Protein AF-A0A2D7S153-F1 (afdb_monomer)

Radius of gyration: 57.32 Å; Cα contacts (8 Å, |Δi|>4): 242; chains: 1; bounding box: 117×61×169 Å

Solvent-accessible surface area (backbone atoms only — not comparable to full-atom values): 27364 Å² total; per-residue (Å²): 132,76,75,66,71,70,72,68,76,77,75,77,83,83,67,61,77,88,74,57,52,77,66,54,48,44,52,50,49,57,56,55,56,68,44,95,56,51,73,83,46,45,63,62,49,51,52,50,51,52,54,50,52,57,49,53,51,50,56,50,54,54,52,55,71,73,47,87,85,69,89,73,76,84,74,75,53,71,68,58,52,56,45,48,53,48,51,49,51,33,51,50,52,43,49,52,53,50,52,51,49,54,49,49,18,51,51,33,45,50,51,54,53,49,48,42,53,52,50,55,47,60,66,71,56,94,64,61,70,67,60,56,49,53,52,48,52,51,48,54,50,52,55,70,70,44,67,66,47,54,75,90,52,44,61,60,56,50,51,52,42,52,52,46,51,51,52,40,55,61,62,47,60,84,55,63,66,70,58,51,53,48,23,49,51,32,44,51,54,52,50,49,48,41,52,56,50,53,55,42,68,73,49,87,50,60,67,59,37,50,53,54,49,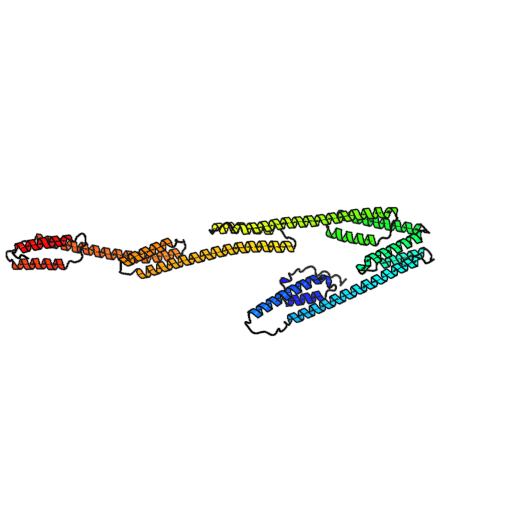52,52,48,53,53,51,57,70,71,47,66,73,47,54,79,86,53,43,60,59,55,49,50,54,44,49,52,50,51,49,50,51,52,47,56,47,51,52,50,55,50,50,51,49,49,52,48,49,54,48,49,51,54,44,50,50,47,26,48,53,46,46,55,63,62,75,67,69,74,88,43,71,68,53,48,52,54,50,48,54,51,45,52,53,47,52,52,57,50,60,72,68,60,88,57,59,74,68,66,36,50,53,50,51,50,48,39,51,52,24,50,48,55,47,51,50,54,52,50,50,52,53,50,50,53,51,50,53,51,47,54,41,52,52,51,52,49,52,49,26,53,53,37,57,69,52,28,83,58,83,56,66,64,64,51,49,54,52,50,52,50,47,55,50,53,52,61,71,56,56,86,61,94,43,73,68,54,50,56,47,47,50,53,30,48,50,24,49,50,50,29,54,51,51,50,52,50,52,55,50,53,52,52,50,48,20,54,50,37,48,51,54,52,53,48,52,48,49,53,58,68,70,55,75,89,66,99,52,65,71,62,52,52,53,50,55,50,47,54,54,54,56,52,68,69,60,64,63,67,52,83,93,58,53,67,58,56,58,56,42,51,55,53,51,51,57,56,38,45,75,70,73,55,78,135

Sequence (488 aa):
MISEQVSTKYAKEDRDNNLLSMESLIEKVALLSKNQDPYKVSKEIEEIKSIFYIRLNATKKEKEKNTEGESIKTEIDPLELKFKDIIHTYRKNKYEFRKNKEYEEKKNLKIKKQIIEEINKLSKEEESLKVTFEKFRSLQKRWRETGYIPITESNHIWQSYHHHIEIFYDFIKINNDLRDLDFKRNLEEKNEICRKANILLEEESINIAHTKLQELHEHWRNVGPVERSLRESTWKKFQEISKSINKKRNEYFVEKKNQDLKRLKKKNTISSEITALILKDINSHFKWEKATKKCDELHLKWKSLGRLRKENNKDAWHNLREALKKFYDTKNTFYKQQKADNKKIIERQLTICKIAEKIKNNNDWEKTSRQLMKLQKEWKESKFRSGKKSQEIWERFKFASDTFFKAKKRHYKEIKKKEVYTYKEKKKIIQEIKEFKLSSDSNKDIQKLKKFRIEWGKLNNISKSKIYINDQFFDIINSKLSKLGIDK

Structure (mmCIF, N/CA/C/O backbone):
data_AF-A0A2D7S153-F1
#
_entry.id   AF-A0A2D7S153-F1
#
loop_
_atom_site.group_PDB
_atom_site.id
_atom_site.type_symbol
_atom_site.label_atom_id
_atom_site.label_alt_id
_atom_site.label_comp_id
_atom_site.label_asym_id
_atom_site.label_entity_id
_atom_site.label_seq_id
_atom_site.pdbx_PDB_ins_code
_atom_site.Cartn_x
_atom_site.Cartn_y
_atom_site.Cartn_z
_atom_site.occupancy
_atom_site.B_iso_or_equiv
_atom_site.auth_seq_id
_atom_site.auth_comp_id
_atom_site.auth_asym_id
_atom_site.auth_atom_id
_atom_site.pdbx_PDB_model_num
ATOM 1 N N . MET A 1 1 ? 0.317 -9.921 -49.252 1.00 34.94 1 MET A N 1
ATOM 2 C CA . MET A 1 1 ? -0.781 -9.171 -48.598 1.00 34.94 1 MET A CA 1
ATOM 3 C C . MET A 1 1 ? -1.580 -9.962 -47.551 1.00 34.94 1 MET A C 1
ATOM 5 O O . MET A 1 1 ? -2.386 -9.355 -46.866 1.00 34.94 1 MET A O 1
ATOM 9 N N . ILE A 1 2 ? -1.335 -11.264 -47.330 1.00 25.86 2 ILE A N 1
ATOM 10 C CA . ILE A 1 2 ? -1.977 -12.032 -46.233 1.00 25.86 2 ILE A CA 1
ATOM 11 C C . ILE A 1 2 ? -1.063 -12.131 -44.982 1.00 25.86 2 ILE A C 1
ATOM 13 O O . ILE A 1 2 ? -1.511 -12.461 -43.890 1.00 25.86 2 ILE A O 1
ATOM 17 N N . SER A 1 3 ? 0.219 -11.758 -45.094 1.00 30.58 3 SER A N 1
ATOM 18 C CA . SER A 1 3 ? 1.217 -11.859 -44.015 1.00 30.58 3 SER A CA 1
ATOM 19 C C . SER A 1 3 ? 1.239 -10.685 -43.022 1.00 30.58 3 SER A C 1
ATOM 21 O O . SER A 1 3 ? 1.786 -10.831 -41.933 1.00 30.58 3 SER A O 1
ATOM 23 N N . GLU A 1 4 ? 0.634 -9.537 -43.343 1.00 27.95 4 GLU A N 1
ATOM 24 C CA . GLU A 1 4 ? 0.638 -8.344 -42.470 1.00 27.95 4 GLU A CA 1
ATOM 25 C C . GLU A 1 4 ? -0.527 -8.299 -41.468 1.00 27.95 4 GLU A C 1
ATOM 27 O O . GLU A 1 4 ? -0.436 -7.633 -40.436 1.00 27.95 4 GLU A O 1
ATOM 32 N N . GLN A 1 5 ? -1.598 -9.065 -41.700 1.00 25.28 5 GLN A N 1
ATOM 33 C CA . GLN A 1 5 ? -2.758 -9.096 -40.797 1.00 25.28 5 GLN A CA 1
ATOM 34 C C . GLN A 1 5 ? -2.579 -10.027 -39.586 1.00 25.28 5 GLN A C 1
ATOM 36 O O . GLN A 1 5 ? -3.310 -9.906 -38.605 1.00 25.28 5 GLN A O 1
ATOM 41 N N . VAL A 1 6 ? -1.581 -10.918 -39.597 1.00 29.88 6 VAL A N 1
ATOM 42 C CA . VAL A 1 6 ? -1.294 -11.798 -38.446 1.00 29.88 6 VAL A CA 1
ATOM 43 C C . VAL A 1 6 ? -0.343 -11.125 -37.444 1.00 29.88 6 VAL A C 1
ATOM 45 O O . VAL A 1 6 ? -0.393 -11.416 -36.250 1.00 29.88 6 VAL A O 1
ATOM 48 N N . SER A 1 7 ? 0.466 -10.154 -37.886 1.00 30.53 7 SER A N 1
ATOM 49 C CA . SER A 1 7 ? 1.435 -9.462 -37.021 1.00 30.53 7 SER A CA 1
ATOM 50 C C . SER A 1 7 ? 0.821 -8.356 -36.150 1.00 30.53 7 SER A C 1
ATOM 52 O O . SER A 1 7 ? 1.454 -7.910 -35.194 1.00 30.53 7 SER A O 1
ATOM 54 N N . THR A 1 8 ? -0.398 -7.901 -36.447 1.00 25.94 8 THR A N 1
ATOM 55 C CA . THR A 1 8 ? -1.013 -6.713 -35.824 1.00 25.94 8 THR A CA 1
ATOM 56 C C . THR A 1 8 ? -2.026 -7.022 -34.716 1.00 25.94 8 THR A C 1
ATOM 58 O O . THR A 1 8 ? -2.497 -6.100 -34.056 1.00 25.94 8 THR A O 1
ATOM 61 N N . LYS A 1 9 ? -2.312 -8.300 -34.418 1.00 27.52 9 LYS A N 1
ATOM 62 C CA . LYS A 1 9 ? -3.283 -8.690 -33.370 1.00 27.52 9 LYS A CA 1
ATOM 63 C C . LYS A 1 9 ? -2.700 -8.980 -31.979 1.00 27.52 9 LYS A C 1
ATOM 65 O O . LYS A 1 9 ? -3.466 -9.237 -31.059 1.00 27.52 9 LYS A O 1
ATOM 70 N N . TYR A 1 10 ? -1.384 -8.885 -31.783 1.00 31.94 10 TYR A N 1
ATOM 71 C CA . TYR A 1 10 ? -0.732 -9.165 -30.489 1.00 31.94 10 TYR A CA 1
ATOM 72 C C . TYR A 1 10 ? -0.228 -7.906 -29.767 1.00 31.94 10 TYR A C 1
ATOM 74 O O . TYR A 1 10 ? 0.801 -7.907 -29.091 1.00 31.94 10 TYR A O 1
ATOM 82 N N . ALA A 1 11 ? -0.976 -6.809 -29.880 1.00 30.14 11 ALA A N 1
ATOM 83 C CA . ALA A 1 11 ? -0.797 -5.651 -29.020 1.00 30.14 11 ALA A CA 1
ATOM 84 C C . ALA A 1 11 ? -1.457 -5.908 -27.651 1.00 30.14 11 ALA A C 1
ATOM 86 O O . ALA A 1 11 ? -2.664 -5.767 -27.501 1.00 30.14 11 ALA A O 1
ATOM 87 N N . LYS A 1 12 ? -0.633 -6.254 -26.652 1.00 37.00 12 LYS A N 1
ATOM 88 C CA . LYS A 1 12 ? -0.855 -6.012 -25.211 1.00 37.00 12 LYS A CA 1
ATOM 89 C C . LYS A 1 12 ? -2.261 -6.325 -24.666 1.00 37.00 12 LYS A C 1
ATOM 91 O O . LYS A 1 12 ? -2.987 -5.422 -24.260 1.00 37.00 12 LYS A O 1
ATOM 96 N N . GLU A 1 13 ? -2.563 -7.603 -24.460 1.00 33.81 13 GLU A N 1
ATOM 97 C CA . GLU A 1 13 ? -3.340 -7.974 -23.272 1.00 33.81 13 GLU A CA 1
ATOM 98 C C . GLU A 1 13 ? -2.358 -8.268 -22.136 1.00 33.81 13 GLU A C 1
ATOM 100 O O . GLU A 1 13 ? -1.902 -9.393 -21.937 1.00 33.81 13 GLU A O 1
ATOM 105 N N . ASP A 1 14 ? -2.007 -7.215 -21.401 1.00 37.56 14 ASP A N 1
ATOM 106 C CA . ASP A 1 14 ? -1.217 -7.259 -20.168 1.00 37.56 14 ASP A CA 1
ATOM 107 C C . ASP A 1 14 ? -2.094 -7.856 -19.042 1.00 37.56 14 ASP A C 1
ATOM 109 O O . ASP A 1 14 ? -2.460 -7.193 -18.070 1.00 37.56 14 ASP A O 1
ATOM 113 N N . ARG A 1 15 ? -2.546 -9.108 -19.212 1.00 45.56 15 ARG A N 1
ATOM 114 C CA . ARG A 1 15 ? -3.196 -9.860 -18.134 1.00 45.56 15 ARG A CA 1
ATOM 115 C C . ARG A 1 15 ? -2.110 -10.228 -17.138 1.00 45.56 15 ARG A C 1
ATOM 117 O O . ARG A 1 15 ? -1.209 -11.001 -17.460 1.00 45.56 15 ARG A O 1
ATOM 124 N N . ASP A 1 16 ? -2.210 -9.655 -15.945 1.00 55.94 16 ASP A N 1
ATOM 125 C CA . ASP A 1 16 ? -1.310 -9.893 -14.821 1.00 55.94 16 ASP A CA 1
ATOM 126 C C . ASP A 1 16 ? -1.098 -11.409 -14.646 1.00 55.94 16 ASP A C 1
ATOM 128 O O . ASP A 1 16 ? -2.040 -12.148 -14.344 1.00 55.94 16 ASP A O 1
ATOM 132 N N . ASN A 1 17 ? 0.129 -11.896 -14.878 1.00 60.84 17 ASN A N 1
ATOM 133 C CA . ASN A 1 17 ? 0.448 -13.333 -14.863 1.00 60.84 17 ASN A CA 1
ATOM 134 C C . ASN A 1 17 ? 0.091 -13.992 -13.512 1.00 60.84 17 ASN A C 1
ATOM 136 O O . ASN A 1 17 ? -0.106 -15.204 -13.432 1.00 60.84 17 ASN A O 1
ATOM 140 N N . ASN A 1 18 ? -0.055 -13.184 -12.457 1.00 61.28 18 ASN A N 1
ATOM 141 C CA . ASN A 1 18 ? -0.498 -13.595 -11.129 1.00 61.28 18 ASN A CA 1
ATOM 142 C C . ASN A 1 18 ? -1.967 -14.053 -11.048 1.00 61.28 18 ASN A C 1
ATOM 144 O O . ASN A 1 18 ? -2.324 -14.678 -10.049 1.00 61.28 18 ASN A O 1
ATOM 148 N N . LEU A 1 19 ? -2.808 -13.776 -12.052 1.00 61.84 19 LEU A N 1
ATOM 149 C CA . LEU A 1 19 ? -4.246 -14.102 -12.057 1.00 61.84 19 LEU A CA 1
ATOM 150 C C . LEU A 1 19 ? -4.607 -15.376 -12.844 1.00 61.84 19 LEU A C 1
ATOM 152 O O . LEU A 1 19 ? -5.722 -15.871 -12.719 1.00 61.84 19 LEU A O 1
ATOM 156 N N . LEU A 1 20 ? -3.691 -15.913 -13.654 1.00 71.31 20 LEU A N 1
ATOM 157 C CA . LEU A 1 20 ? -3.944 -17.092 -14.504 1.00 71.31 20 LEU A CA 1
ATOM 158 C C . LEU A 1 20 ? -3.957 -18.387 -13.676 1.00 71.31 20 LEU A C 1
ATOM 160 O O . LEU A 1 20 ? -3.290 -18.426 -12.653 1.00 71.31 20 LEU A O 1
ATOM 164 N N . SER A 1 21 ? -4.654 -19.452 -14.086 1.00 73.88 21 SER A N 1
ATOM 165 C CA . SER A 1 21 ? -4.597 -20.777 -13.425 1.00 73.88 21 SER A CA 1
ATOM 166 C C . SER A 1 21 ? -3.284 -21.522 -13.738 1.00 73.88 21 SER A C 1
ATOM 168 O O . SER A 1 21 ? -2.554 -21.122 -14.642 1.00 73.88 21 SER A O 1
ATOM 170 N N . MET A 1 22 ? -2.942 -22.597 -13.005 1.00 72.19 22 MET A N 1
ATOM 171 C CA . MET A 1 22 ? -1.713 -23.372 -13.284 1.00 72.19 22 MET A CA 1
ATOM 172 C C . MET A 1 22 ? -1.712 -23.996 -14.690 1.00 72.19 22 MET A C 1
ATOM 174 O O . MET A 1 22 ? -0.679 -23.987 -15.351 1.00 72.19 22 MET A O 1
ATOM 178 N N . GLU A 1 23 ? -2.866 -24.446 -15.181 1.00 77.88 23 GLU A N 1
ATOM 179 C CA . GLU A 1 23 ? -3.037 -24.970 -16.544 1.00 77.88 23 GLU A CA 1
ATOM 180 C C . GLU A 1 23 ? -2.908 -23.866 -17.600 1.00 77.88 23 GLU A C 1
ATOM 182 O O . GLU A 1 23 ? -2.169 -24.012 -18.570 1.00 77.88 23 GLU A O 1
ATOM 187 N N . SER A 1 24 ? -3.515 -22.701 -17.354 1.00 77.19 24 SER A N 1
ATOM 188 C CA . SER A 1 24 ? -3.407 -21.551 -18.257 1.00 77.19 24 SER A CA 1
ATOM 189 C C . SER A 1 24 ? -1.977 -20.991 -18.327 1.00 77.19 24 SER A C 1
ATOM 191 O O . SER A 1 24 ? -1.545 -20.509 -19.375 1.00 77.19 24 SER A O 1
ATOM 193 N N . LEU A 1 25 ? -1.190 -21.099 -17.245 1.00 78.75 25 LEU A N 1
ATOM 194 C CA . LEU A 1 25 ? 0.245 -20.787 -17.277 1.00 78.75 25 LEU A CA 1
ATOM 195 C C . LEU A 1 25 ? 1.023 -21.758 -18.178 1.00 78.75 25 LEU A C 1
ATOM 197 O O . LEU A 1 25 ? 1.907 -21.317 -18.911 1.00 78.75 25 LEU A O 1
ATOM 201 N N . ILE A 1 26 ? 0.695 -23.053 -18.146 1.00 81.31 26 ILE A N 1
ATOM 202 C CA . ILE A 1 26 ? 1.316 -24.071 -19.006 1.00 81.31 26 ILE A CA 1
ATOM 203 C C . ILE A 1 26 ? 0.993 -23.789 -20.479 1.00 81.31 26 ILE A C 1
ATOM 205 O O . ILE A 1 26 ? 1.905 -23.760 -21.306 1.00 81.31 26 ILE A O 1
ATOM 209 N N . GLU A 1 27 ? -0.270 -23.503 -20.803 1.00 81.69 27 GLU A N 1
ATOM 210 C CA . GLU A 1 27 ? -0.700 -23.134 -22.159 1.00 81.69 27 GLU A CA 1
ATOM 211 C C . GLU A 1 27 ? -0.003 -21.868 -22.660 1.00 81.69 27 GLU A C 1
ATOM 213 O O . GLU A 1 27 ? 0.485 -21.823 -23.791 1.00 81.69 27 GLU A O 1
ATOM 218 N N . LYS A 1 28 ? 0.115 -20.848 -21.803 1.00 81.44 28 LYS A N 1
ATOM 219 C CA . LYS A 1 28 ? 0.805 -19.605 -22.151 1.00 81.44 28 LYS A CA 1
ATOM 220 C C . LYS A 1 28 ? 2.287 -19.848 -22.430 1.00 81.44 28 LYS A C 1
ATOM 222 O O . LYS A 1 28 ? 2.800 -19.333 -23.417 1.00 81.44 28 LYS A O 1
ATOM 227 N N . VAL A 1 29 ? 2.979 -20.666 -21.631 1.00 82.31 29 VAL A N 1
ATOM 228 C CA . VAL A 1 29 ? 4.385 -21.024 -21.908 1.00 82.31 29 VAL A CA 1
ATOM 229 C C . VAL A 1 29 ? 4.507 -21.878 -23.171 1.00 82.31 29 VAL A C 1
ATOM 231 O O . VAL A 1 29 ? 5.453 -21.681 -23.928 1.00 82.31 29 VAL A O 1
ATOM 234 N N . ALA A 1 30 ? 3.550 -22.767 -23.449 1.00 81.38 30 ALA A N 1
ATOM 235 C CA . ALA A 1 30 ? 3.510 -23.542 -24.690 1.00 81.38 30 ALA A CA 1
ATOM 236 C C . ALA A 1 30 ? 3.279 -22.667 -25.935 1.00 81.38 30 ALA A C 1
ATOM 238 O O . ALA A 1 30 ? 3.799 -22.967 -27.008 1.00 81.38 30 ALA A O 1
ATOM 239 N N . LEU A 1 31 ? 2.521 -21.576 -25.809 1.00 82.31 31 LEU A N 1
ATOM 240 C CA . LEU A 1 31 ? 2.365 -20.584 -26.872 1.00 82.31 31 LEU A CA 1
ATOM 241 C C . LEU A 1 31 ? 3.649 -19.759 -27.039 1.00 82.31 31 LEU A C 1
ATOM 243 O O . LEU A 1 31 ? 4.138 -19.583 -28.152 1.00 82.31 31 LEU A O 1
ATOM 247 N N . LEU A 1 32 ? 4.228 -19.293 -25.929 1.00 81.56 32 LEU A N 1
ATOM 248 C CA . LEU A 1 32 ? 5.445 -18.481 -25.939 1.00 81.56 32 LEU A CA 1
ATOM 249 C C . LEU A 1 32 ? 6.662 -19.259 -26.455 1.00 81.56 32 LEU A C 1
ATOM 251 O O . LEU A 1 32 ? 7.516 -18.668 -27.113 1.00 81.56 32 LEU A O 1
ATOM 255 N N . SER A 1 33 ? 6.735 -20.570 -26.210 1.00 78.81 33 SER A N 1
ATOM 256 C CA . SER A 1 33 ? 7.830 -21.430 -26.678 1.00 78.81 33 SER A CA 1
ATOM 257 C C . SER A 1 33 ? 7.851 -21.634 -28.198 1.00 78.81 33 SER A C 1
ATOM 259 O O . SER A 1 33 ? 8.887 -22.036 -28.733 1.00 78.81 33 SER A O 1
ATOM 261 N N . LYS A 1 34 ? 6.744 -21.320 -28.889 1.00 80.50 34 LYS A N 1
ATOM 262 C CA . LYS A 1 34 ? 6.624 -21.339 -30.357 1.00 80.50 34 LYS A CA 1
ATOM 263 C C . LYS A 1 34 ? 7.068 -20.035 -31.029 1.00 80.50 34 LYS A C 1
ATOM 265 O O . LYS A 1 34 ? 7.061 -19.963 -32.255 1.00 80.50 34 LYS A O 1
ATOM 270 N N . ASN A 1 35 ? 7.433 -18.999 -30.270 1.00 78.31 35 ASN A N 1
ATOM 271 C CA . ASN A 1 35 ? 7.888 -17.744 -30.864 1.00 78.31 35 ASN A CA 1
ATOM 272 C C . ASN A 1 35 ? 9.206 -17.910 -31.630 1.00 78.31 35 ASN A C 1
ATOM 274 O O . ASN A 1 35 ? 10.114 -18.611 -31.188 1.00 78.31 35 ASN A O 1
ATOM 278 N N . GLN A 1 36 ? 9.316 -17.191 -32.751 1.00 70.44 36 GLN A N 1
ATOM 279 C CA . GLN A 1 36 ? 10.493 -17.217 -33.629 1.00 70.44 36 GLN A CA 1
ATOM 280 C C . GLN A 1 36 ? 11.767 -16.685 -32.956 1.00 70.44 36 GLN A C 1
ATOM 282 O O . GLN A 1 36 ? 12.859 -17.130 -33.292 1.00 70.44 36 GLN A O 1
ATOM 287 N N . ASP A 1 37 ? 11.638 -15.756 -32.002 1.00 79.31 37 ASP A N 1
ATOM 288 C CA . ASP A 1 37 ? 12.754 -15.235 -31.208 1.00 79.31 37 ASP A CA 1
ATOM 289 C C . ASP A 1 37 ? 12.572 -15.609 -29.725 1.00 79.31 37 ASP A C 1
ATOM 291 O O . ASP A 1 37 ? 11.827 -14.938 -28.996 1.00 79.31 37 ASP A O 1
ATOM 295 N N . PRO A 1 38 ? 13.264 -16.664 -29.251 1.00 80.62 38 PRO A N 1
ATOM 296 C CA . PRO A 1 38 ? 13.195 -17.105 -27.861 1.00 80.62 38 PRO A CA 1
ATOM 297 C C . PRO A 1 38 ? 13.645 -16.037 -26.851 1.00 80.62 38 PRO A C 1
ATOM 299 O O . PRO A 1 38 ? 13.235 -16.071 -25.692 1.00 80.62 38 PRO A O 1
ATOM 302 N N . TYR A 1 39 ? 14.483 -15.072 -27.246 1.00 80.50 39 TYR A N 1
ATOM 303 C CA . TYR A 1 39 ? 15.042 -14.092 -26.313 1.00 80.50 39 TYR A CA 1
ATOM 304 C C . TYR A 1 39 ? 14.048 -12.994 -25.935 1.00 80.50 39 TYR A C 1
ATOM 306 O O . TYR A 1 39 ? 14.056 -12.556 -24.782 1.00 80.50 39 TYR A O 1
ATOM 314 N N . LYS A 1 40 ? 13.147 -12.606 -26.846 1.00 80.44 40 LYS A N 1
ATOM 315 C CA . LYS A 1 40 ? 12.096 -11.607 -26.568 1.00 80.44 40 LYS A CA 1
ATOM 316 C C . LYS A 1 40 ? 11.134 -12.055 -25.468 1.00 80.44 40 LYS A C 1
ATOM 318 O O . LYS A 1 40 ? 10.692 -11.235 -24.672 1.00 80.44 40 LYS A O 1
ATOM 323 N N . VAL A 1 41 ? 10.873 -13.358 -25.383 1.00 82.00 41 VAL A N 1
ATOM 324 C CA . VAL A 1 41 ? 9.937 -13.959 -24.417 1.00 82.00 41 VAL A CA 1
ATOM 325 C C . VAL A 1 41 ? 10.610 -14.564 -23.188 1.00 82.00 41 VAL A C 1
ATOM 327 O O . VAL A 1 41 ? 9.932 -15.020 -22.270 1.00 82.00 41 VAL A O 1
ATOM 330 N N . SER A 1 42 ? 11.946 -14.537 -23.116 1.00 82.44 42 SER A N 1
ATOM 331 C CA . SER A 1 42 ? 12.698 -15.172 -22.026 1.00 82.44 42 SER A CA 1
ATOM 332 C C . SER A 1 42 ? 12.333 -14.620 -20.651 1.00 82.44 42 SER A C 1
ATOM 334 O O . SER A 1 42 ? 12.262 -15.385 -19.693 1.00 82.44 42 SER A O 1
ATOM 336 N N . LYS A 1 43 ? 12.078 -13.311 -20.559 1.00 81.06 43 LYS A N 1
ATOM 337 C CA . LYS A 1 43 ? 11.702 -12.657 -19.303 1.00 81.06 43 LYS A CA 1
ATOM 338 C C . LYS A 1 43 ? 10.308 -13.080 -18.834 1.00 81.06 43 LYS A C 1
ATOM 340 O O . LYS A 1 43 ? 10.130 -13.399 -17.666 1.00 81.06 43 LYS A O 1
ATOM 345 N N . GLU A 1 44 ? 9.346 -13.146 -19.750 1.00 79.81 44 GLU A N 1
ATOM 346 C CA . GLU A 1 44 ? 7.978 -13.581 -19.445 1.00 79.81 44 GLU A CA 1
ATOM 347 C C . GLU A 1 44 ? 7.929 -15.059 -19.041 1.00 79.81 44 GLU A C 1
ATOM 349 O O . GLU A 1 44 ? 7.231 -15.422 -18.098 1.00 79.81 44 GLU A O 1
ATOM 354 N N . ILE A 1 45 ? 8.720 -15.916 -19.694 1.00 82.31 45 ILE A N 1
ATOM 355 C CA . ILE A 1 45 ? 8.822 -17.340 -19.345 1.00 82.31 45 ILE A CA 1
ATOM 356 C C . ILE A 1 45 ? 9.468 -17.531 -17.963 1.00 82.31 45 ILE A C 1
ATOM 358 O O . ILE A 1 45 ? 9.030 -18.393 -17.202 1.00 82.31 45 ILE A O 1
ATOM 362 N N . GLU A 1 46 ? 10.477 -16.733 -17.600 1.00 82.88 46 GLU A N 1
ATOM 363 C CA . GLU A 1 46 ? 11.069 -16.753 -16.252 1.00 82.88 46 GLU A CA 1
ATOM 364 C C . GLU A 1 46 ? 10.088 -16.268 -15.178 1.00 82.88 46 GLU A C 1
ATOM 366 O O . GLU A 1 46 ? 9.985 -16.891 -14.117 1.00 82.88 46 GLU A O 1
ATOM 371 N N . GLU A 1 47 ? 9.317 -15.217 -15.466 1.00 82.62 47 GLU A N 1
ATOM 372 C CA . GLU A 1 47 ? 8.245 -14.742 -14.588 1.00 82.62 47 GLU A CA 1
ATOM 373 C C . GLU A 1 47 ? 7.181 -15.834 -14.386 1.00 82.62 47 GLU A C 1
ATOM 375 O O . GLU A 1 47 ? 6.882 -16.183 -13.242 1.00 82.62 47 GLU A O 1
ATOM 380 N N . ILE A 1 48 ? 6.682 -16.461 -15.459 1.00 83.38 48 ILE A N 1
ATOM 381 C CA . ILE A 1 48 ? 5.709 -17.562 -15.369 1.00 83.38 48 ILE A CA 1
ATOM 382 C C . ILE A 1 48 ? 6.287 -18.761 -14.609 1.00 83.38 48 ILE A C 1
ATOM 384 O O . ILE A 1 48 ? 5.610 -19.321 -13.747 1.00 83.38 48 ILE A O 1
ATOM 388 N N . LYS A 1 49 ? 7.550 -19.127 -14.859 1.00 83.31 49 LYS A N 1
ATOM 389 C CA . LYS A 1 49 ? 8.240 -20.194 -14.122 1.00 83.31 49 LYS A CA 1
ATOM 390 C C . LYS A 1 49 ? 8.271 -19.909 -12.623 1.00 83.31 49 LYS A C 1
ATOM 392 O O . LYS A 1 49 ? 7.994 -20.807 -11.831 1.00 83.31 49 LYS A O 1
ATOM 397 N N . SER A 1 50 ? 8.586 -18.676 -12.229 1.00 82.56 50 SER A N 1
ATOM 398 C CA . SER A 1 50 ? 8.610 -18.291 -10.816 1.00 82.56 50 SER A CA 1
ATOM 399 C C . SER A 1 50 ? 7.225 -18.416 -10.168 1.00 82.56 50 SER A C 1
ATOM 401 O O . SER A 1 50 ? 7.099 -19.021 -9.104 1.00 82.56 50 SER A O 1
ATOM 403 N N . ILE A 1 51 ? 6.174 -17.945 -10.849 1.00 82.50 51 ILE A N 1
ATOM 404 C CA . ILE A 1 51 ? 4.787 -17.997 -10.368 1.00 82.50 51 ILE A CA 1
ATOM 405 C C . ILE A 1 51 ? 4.301 -19.449 -10.263 1.00 82.50 51 ILE A C 1
ATOM 407 O O . ILE A 1 51 ? 3.686 -19.817 -9.262 1.00 82.50 51 ILE A O 1
ATOM 411 N N . PHE A 1 52 ? 4.609 -20.286 -11.259 1.00 83.62 52 PHE A N 1
ATOM 412 C CA . PHE A 1 52 ? 4.238 -21.701 -11.278 1.00 83.62 52 PHE A CA 1
ATOM 413 C C . PHE A 1 52 ? 4.823 -22.452 -10.074 1.00 83.62 52 PHE A C 1
ATOM 415 O O . PHE A 1 52 ? 4.078 -23.091 -9.336 1.00 83.62 52 PHE A O 1
ATOM 422 N N . TYR A 1 53 ? 6.126 -22.308 -9.796 1.00 84.31 53 TYR A N 1
ATOM 423 C CA . TYR A 1 53 ? 6.754 -22.973 -8.645 1.00 84.31 53 TYR A CA 1
ATOM 424 C C . TYR A 1 53 ? 6.299 -22.415 -7.291 1.00 84.31 53 TYR A C 1
ATOM 426 O O . TYR A 1 53 ? 6.160 -23.183 -6.341 1.00 84.31 53 TYR A O 1
ATOM 434 N N . ILE A 1 54 ? 6.029 -21.108 -7.182 1.00 82.88 54 ILE A N 1
ATOM 435 C CA . ILE A 1 54 ? 5.463 -20.521 -5.955 1.00 82.88 54 ILE A CA 1
ATOM 436 C C . ILE A 1 54 ? 4.104 -21.159 -5.639 1.00 82.88 54 ILE A C 1
ATOM 438 O O . ILE A 1 54 ? 3.851 -21.521 -4.490 1.00 82.88 54 ILE A O 1
ATOM 442 N N . ARG A 1 55 ? 3.249 -21.345 -6.652 1.00 80.25 55 ARG A N 1
ATOM 443 C CA . ARG A 1 55 ? 1.926 -21.962 -6.484 1.00 80.25 55 ARG A CA 1
ATOM 444 C C . ARG A 1 55 ? 1.999 -23.458 -6.233 1.00 80.25 55 ARG A C 1
ATOM 446 O O . ARG A 1 55 ? 1.338 -23.926 -5.317 1.00 80.25 55 ARG A O 1
ATOM 453 N N . LEU A 1 56 ? 2.845 -24.178 -6.967 1.00 80.75 56 LEU A N 1
ATOM 454 C CA . LEU A 1 56 ? 3.084 -25.603 -6.747 1.00 80.75 56 LEU A CA 1
ATOM 455 C C . LEU A 1 56 ? 3.560 -25.870 -5.306 1.00 80.75 56 LEU A C 1
ATOM 457 O O . LEU A 1 56 ? 3.073 -26.780 -4.637 1.00 80.75 56 LEU A O 1
ATOM 461 N N . ASN A 1 57 ? 4.472 -25.040 -4.791 1.00 81.31 57 ASN A N 1
ATOM 462 C CA . ASN A 1 57 ? 4.951 -25.148 -3.412 1.00 81.31 57 ASN A CA 1
ATOM 463 C C . ASN A 1 57 ? 3.871 -24.775 -2.386 1.00 81.31 57 ASN A C 1
ATOM 465 O O . ASN A 1 57 ? 3.827 -25.378 -1.317 1.00 81.31 57 ASN A O 1
ATOM 469 N N . ALA A 1 58 ? 2.992 -23.814 -2.691 1.00 79.06 58 ALA A N 1
ATOM 470 C CA . ALA A 1 58 ? 1.841 -23.503 -1.844 1.00 79.06 58 ALA A CA 1
ATOM 471 C C . ALA A 1 58 ? 0.857 -24.684 -1.781 1.00 79.06 58 ALA A C 1
ATOM 473 O O . ALA A 1 58 ? 0.479 -25.089 -0.686 1.00 79.06 58 ALA A O 1
ATOM 474 N N . THR A 1 59 ? 0.540 -25.308 -2.922 1.00 75.44 59 THR A N 1
ATOM 475 C CA . THR A 1 59 ? -0.331 -26.492 -2.972 1.00 75.44 59 THR A CA 1
ATOM 476 C C . THR A 1 59 ? 0.290 -27.710 -2.288 1.00 75.44 59 THR A C 1
ATOM 478 O O . THR A 1 59 ? -0.424 -28.463 -1.633 1.00 75.44 59 THR A O 1
ATOM 481 N N . LYS A 1 60 ? 1.616 -27.902 -2.384 1.00 77.56 60 LYS A N 1
ATOM 482 C CA . LYS A 1 60 ? 2.328 -28.962 -1.646 1.00 77.56 60 LYS A CA 1
ATOM 483 C C . LYS A 1 60 ? 2.249 -28.727 -0.132 1.00 77.56 60 LYS A C 1
ATOM 485 O O . LYS A 1 60 ? 1.852 -29.633 0.588 1.00 77.56 60 LYS A O 1
ATOM 490 N N . LYS A 1 61 ? 2.486 -27.495 0.338 1.00 73.50 61 LYS A N 1
ATOM 491 C CA . LYS A 1 61 ? 2.358 -27.127 1.763 1.00 73.50 61 LYS A CA 1
ATOM 492 C C . LYS A 1 61 ? 0.933 -27.247 2.311 1.00 73.50 61 LYS A C 1
ATOM 494 O O . LYS A 1 61 ? 0.763 -27.557 3.485 1.00 73.50 61 LYS A O 1
ATOM 499 N N . GLU A 1 62 ? -0.089 -26.957 1.506 1.00 69.25 62 GLU A N 1
ATOM 500 C CA . GLU A 1 62 ? -1.490 -27.170 1.897 1.00 69.25 62 GLU A CA 1
ATOM 501 C C . GLU A 1 62 ? -1.823 -28.660 2.016 1.00 69.25 62 GLU A C 1
ATOM 503 O O . GLU A 1 62 ? -2.464 -29.058 2.984 1.00 69.25 62 GLU A O 1
ATOM 508 N N . LYS A 1 63 ? -1.334 -29.493 1.087 1.00 66.75 63 LYS A N 1
ATOM 509 C CA . LYS A 1 63 ? -1.475 -30.954 1.169 1.00 66.75 63 LYS A CA 1
ATOM 510 C C . LYS A 1 63 ? -0.752 -31.527 2.396 1.00 66.75 63 LYS A C 1
ATOM 512 O O . LYS A 1 63 ? -1.368 -32.278 3.137 1.00 66.75 63 LYS A O 1
ATOM 517 N N . GLU A 1 64 ? 0.480 -31.091 2.669 1.00 64.69 64 GLU A N 1
ATOM 518 C CA . GLU A 1 64 ? 1.275 -31.506 3.841 1.00 64.69 64 GLU A CA 1
ATOM 519 C C . GLU A 1 64 ? 0.618 -31.141 5.182 1.00 64.69 64 GLU A C 1
ATOM 521 O O . GLU A 1 64 ? 0.711 -31.901 6.137 1.00 64.69 64 GLU A O 1
ATOM 526 N N . LYS A 1 65 ? -0.072 -29.995 5.272 1.00 63.75 65 LYS A N 1
ATOM 527 C CA . LYS A 1 65 ? -0.813 -29.605 6.486 1.00 63.75 65 LYS A CA 1
ATOM 528 C C . LYS A 1 65 ? -2.083 -30.420 6.720 1.00 63.75 65 LYS A C 1
ATOM 530 O O . LYS A 1 65 ? -2.539 -30.489 7.855 1.00 63.75 65 LYS A O 1
ATOM 535 N N . ASN A 1 66 ? -2.664 -30.982 5.662 1.00 59.19 66 ASN A N 1
ATOM 536 C CA . ASN A 1 66 ? -3.887 -31.779 5.743 1.00 59.19 66 ASN A CA 1
ATOM 537 C C . ASN A 1 66 ? -3.603 -33.267 6.007 1.00 59.19 66 ASN A C 1
ATOM 539 O O . ASN A 1 66 ? -4.512 -33.993 6.397 1.00 59.19 66 ASN A O 1
ATOM 543 N N . THR A 1 67 ? -2.363 -33.721 5.813 1.00 57.84 67 THR A N 1
ATOM 544 C CA . THR A 1 67 ? -1.910 -35.086 6.103 1.00 57.84 67 THR A CA 1
ATOM 545 C C . THR A 1 67 ? -0.963 -35.075 7.300 1.00 57.84 67 THR A C 1
ATOM 547 O O . THR A 1 67 ? 0.254 -34.979 7.145 1.00 57.84 67 THR A O 1
ATOM 550 N N . GLU A 1 68 ? -1.509 -35.147 8.513 1.00 48.28 68 GLU A N 1
ATOM 551 C CA . GLU A 1 68 ? -0.705 -35.391 9.711 1.00 48.28 68 GLU A CA 1
ATOM 552 C C . GLU A 1 68 ? -0.080 -36.796 9.640 1.00 48.28 68 GLU A C 1
ATOM 554 O O . GLU A 1 68 ? -0.730 -37.797 9.917 1.00 48.28 68 GLU A O 1
ATOM 559 N N . GLY A 1 69 ? 1.206 -36.866 9.287 1.00 50.44 69 GLY A N 1
ATOM 560 C CA . GLY A 1 69 ? 2.092 -37.920 9.791 1.00 50.44 69 GLY A CA 1
ATOM 561 C C . GLY A 1 69 ? 2.381 -39.148 8.923 1.00 50.44 69 GLY A C 1
ATOM 562 O O . GLY A 1 69 ? 3.142 -39.990 9.388 1.00 50.44 69 GLY A O 1
ATOM 563 N N . GLU A 1 70 ? 1.901 -39.262 7.682 1.00 40.56 70 GLU A N 1
ATOM 564 C CA . GLU A 1 70 ? 2.365 -40.326 6.772 1.00 40.56 70 GLU A CA 1
ATOM 565 C C . GLU A 1 70 ? 3.239 -39.770 5.644 1.00 40.56 70 GLU A C 1
ATOM 567 O O . GLU A 1 70 ? 2.876 -38.835 4.931 1.00 40.56 70 GLU A O 1
ATOM 572 N N . SER A 1 71 ? 4.432 -40.350 5.494 1.00 47.47 71 SER A N 1
ATOM 573 C CA . SER A 1 71 ? 5.402 -40.015 4.455 1.00 47.47 71 SER A CA 1
ATOM 574 C C . SER A 1 71 ? 4.862 -40.396 3.074 1.00 47.47 71 SER A C 1
ATOM 576 O O . SER A 1 71 ? 5.072 -41.512 2.591 1.00 47.47 71 SER A O 1
ATOM 578 N N . ILE A 1 72 ? 4.171 -39.460 2.428 1.00 45.69 72 ILE A N 1
ATOM 579 C CA . ILE A 1 72 ? 3.723 -39.596 1.043 1.00 45.69 72 ILE A CA 1
ATOM 580 C C . ILE A 1 72 ? 4.974 -39.621 0.156 1.00 45.69 72 ILE A C 1
ATOM 582 O O . ILE A 1 72 ? 5.684 -38.621 0.027 1.00 45.69 72 ILE A O 1
ATOM 586 N N . LYS A 1 73 ? 5.262 -40.782 -0.448 1.00 49.59 73 LYS A N 1
ATOM 587 C CA . LYS A 1 73 ? 6.236 -40.902 -1.542 1.00 49.59 73 LYS A CA 1
ATOM 588 C C . LYS A 1 73 ? 5.900 -39.840 -2.587 1.00 49.59 73 LYS A C 1
ATOM 590 O O . LYS A 1 73 ? 4.755 -39.722 -3.007 1.00 49.59 73 LYS A O 1
ATOM 595 N N . THR A 1 74 ? 6.900 -39.059 -2.973 1.00 53.62 74 THR A N 1
ATOM 596 C CA . THR A 1 74 ? 6.819 -37.940 -3.915 1.00 53.62 74 THR A CA 1
ATOM 597 C C . THR A 1 74 ? 6.408 -38.401 -5.316 1.00 53.62 74 THR A C 1
ATOM 599 O O . THR A 1 74 ? 7.228 -38.467 -6.230 1.00 53.62 74 THR A O 1
ATOM 602 N N . GLU A 1 75 ? 5.125 -38.695 -5.517 1.00 57.03 75 GLU A N 1
ATOM 603 C CA . GLU A 1 75 ? 4.539 -38.735 -6.853 1.00 57.03 75 GLU A CA 1
ATOM 604 C C . GLU A 1 75 ? 4.649 -37.331 -7.452 1.00 57.03 75 GLU A C 1
ATOM 606 O O . GLU A 1 75 ? 4.128 -36.342 -6.927 1.00 57.03 75 GLU A O 1
ATOM 611 N N . ILE A 1 76 ? 5.436 -37.226 -8.520 1.00 59.09 76 ILE A N 1
ATOM 612 C CA . ILE A 1 76 ? 5.647 -35.974 -9.235 1.00 59.09 76 ILE A CA 1
ATOM 613 C C . ILE A 1 76 ? 4.310 -35.599 -9.872 1.00 59.09 76 ILE A C 1
ATOM 615 O O . ILE A 1 76 ? 3.763 -36.363 -10.663 1.00 59.09 76 ILE A O 1
ATOM 619 N N . ASP A 1 77 ? 3.799 -34.419 -9.526 1.00 70.69 77 ASP A N 1
ATOM 620 C CA . ASP A 1 77 ? 2.539 -33.900 -10.053 1.00 70.69 77 ASP A CA 1
ATOM 621 C C . ASP A 1 77 ? 2.554 -33.945 -11.602 1.00 70.69 77 ASP A C 1
ATOM 623 O O . ASP A 1 77 ? 3.496 -33.418 -12.212 1.00 70.69 77 ASP A O 1
ATOM 627 N N . PRO A 1 78 ? 1.550 -34.548 -12.270 1.00 78.38 78 PRO A N 1
ATOM 628 C CA . PRO A 1 78 ? 1.466 -34.606 -13.731 1.00 78.38 78 PRO A CA 1
ATOM 629 C C . PRO A 1 78 ? 1.587 -33.236 -14.415 1.00 78.38 78 PRO A C 1
ATOM 631 O O . PRO A 1 78 ? 2.103 -33.135 -15.532 1.00 78.38 78 PRO A O 1
ATOM 634 N N . LEU A 1 79 ? 1.151 -32.162 -13.745 1.00 75.94 79 LEU A N 1
ATOM 635 C CA . LEU A 1 79 ? 1.295 -30.790 -14.240 1.00 75.94 79 LEU A CA 1
ATOM 636 C C . LEU A 1 79 ? 2.751 -30.300 -14.181 1.00 75.94 79 LEU A C 1
ATOM 638 O O . LEU A 1 79 ? 3.181 -29.534 -15.045 1.00 75.94 79 LEU A O 1
ATOM 642 N N . GLU A 1 80 ? 3.537 -30.765 -13.205 1.00 79.19 80 GLU A N 1
ATOM 643 C CA . GLU A 1 80 ? 4.965 -30.452 -13.076 1.00 79.19 80 GLU A CA 1
ATOM 644 C C . GLU A 1 80 ? 5.781 -31.102 -14.206 1.00 79.19 80 GLU A C 1
ATOM 646 O O . GLU A 1 80 ? 6.700 -30.473 -14.735 1.00 79.19 80 GLU A O 1
ATOM 651 N N . LEU A 1 81 ? 5.425 -32.326 -14.613 1.00 81.81 81 LEU A N 1
ATOM 652 C CA . LEU A 1 81 ? 6.049 -33.025 -15.745 1.00 81.81 81 LEU A CA 1
ATOM 653 C C . LEU A 1 81 ? 5.784 -32.296 -17.067 1.00 81.81 81 LEU A C 1
ATOM 655 O O . LEU A 1 81 ? 6.734 -31.887 -17.735 1.00 81.81 81 LEU A O 1
ATOM 659 N N . LYS A 1 82 ? 4.512 -32.001 -17.376 1.00 81.19 82 LYS A N 1
ATOM 660 C CA . LYS A 1 82 ? 4.136 -31.240 -18.584 1.00 81.19 82 LYS A CA 1
ATOM 661 C C . LYS A 1 82 ? 4.855 -29.890 -18.659 1.00 81.19 82 LYS A C 1
ATOM 663 O O . LYS A 1 82 ? 5.355 -29.500 -19.713 1.00 81.19 82 LYS A O 1
ATOM 668 N N . PHE A 1 83 ? 4.944 -29.176 -17.535 1.00 83.00 83 PHE A N 1
ATOM 669 C CA . PHE A 1 83 ? 5.652 -27.899 -17.475 1.00 83.00 83 PHE A CA 1
ATOM 670 C C . PHE A 1 83 ? 7.166 -28.055 -17.709 1.00 83.00 83 PHE A C 1
ATOM 672 O O . PHE A 1 83 ? 7.763 -27.259 -18.441 1.00 83.00 83 PHE A O 1
ATOM 679 N N . LYS A 1 84 ? 7.802 -29.086 -17.132 1.00 84.81 84 LYS A N 1
ATOM 680 C CA . LYS A 1 84 ? 9.228 -29.385 -17.351 1.00 84.81 84 LYS A CA 1
ATOM 681 C C . LYS A 1 84 ? 9.528 -29.699 -18.815 1.00 84.81 84 LYS A C 1
ATOM 683 O O . LYS A 1 84 ? 10.507 -29.162 -19.333 1.00 84.81 84 LYS A O 1
ATOM 688 N N . ASP A 1 85 ? 8.681 -30.476 -19.481 1.00 86.19 85 ASP A N 1
ATOM 689 C CA . ASP A 1 85 ? 8.859 -30.849 -20.889 1.00 86.19 85 ASP A CA 1
ATOM 690 C C . ASP A 1 85 ? 8.782 -29.632 -21.817 1.00 86.19 85 ASP A C 1
ATOM 692 O O . ASP A 1 85 ? 9.628 -29.443 -22.699 1.00 86.19 85 ASP A O 1
ATOM 696 N N . ILE A 1 86 ? 7.825 -28.732 -21.572 1.00 84.56 86 ILE A N 1
ATOM 697 C CA . ILE A 1 86 ? 7.687 -27.487 -22.339 1.00 84.56 86 ILE A CA 1
ATOM 698 C C . ILE A 1 86 ? 8.899 -26.572 -22.110 1.00 84.56 86 ILE A C 1
ATOM 700 O O . ILE A 1 86 ? 9.440 -26.008 -23.064 1.00 84.56 86 ILE A O 1
ATOM 704 N N . ILE A 1 87 ? 9.378 -26.445 -20.868 1.00 84.56 87 ILE A N 1
ATOM 705 C CA . ILE A 1 87 ? 10.581 -25.658 -20.554 1.00 84.56 87 ILE A CA 1
ATOM 706 C C . ILE A 1 87 ? 11.837 -26.283 -21.168 1.00 84.56 87 ILE A C 1
ATOM 708 O O . ILE A 1 87 ? 12.716 -25.551 -21.628 1.00 84.56 87 ILE A O 1
ATOM 712 N N . HIS A 1 88 ? 11.946 -27.611 -21.190 1.00 86.56 88 HIS A N 1
ATOM 713 C CA . HIS A 1 88 ? 13.040 -28.309 -21.858 1.00 86.56 88 HIS A CA 1
ATOM 714 C C . HIS A 1 88 ? 13.023 -28.035 -23.365 1.00 86.56 88 HIS A C 1
ATOM 716 O O . HIS A 1 88 ? 14.042 -27.634 -23.926 1.00 86.56 88 HIS A O 1
ATOM 722 N N . THR A 1 89 ? 11.851 -28.136 -23.993 1.00 85.75 89 THR A N 1
ATOM 723 C CA . THR A 1 89 ? 11.652 -27.804 -25.411 1.00 85.75 89 THR A CA 1
ATOM 724 C C . THR A 1 89 ? 12.041 -26.353 -25.704 1.00 85.75 89 THR A C 1
ATOM 726 O O . THR A 1 89 ? 12.810 -26.085 -26.624 1.00 85.75 89 THR A O 1
ATOM 729 N N . TYR A 1 90 ? 11.608 -25.405 -24.868 1.00 86.44 90 TYR A N 1
ATOM 730 C CA . TYR A 1 90 ? 12.001 -23.999 -24.980 1.00 86.44 90 TYR A CA 1
ATOM 731 C C . TYR A 1 90 ? 13.518 -23.788 -24.823 1.00 86.44 90 TYR A C 1
ATOM 733 O O . TYR A 1 90 ? 14.122 -23.039 -25.589 1.00 86.44 90 TYR A O 1
ATOM 741 N N . ARG A 1 91 ? 14.164 -24.461 -23.860 1.00 86.19 91 ARG A N 1
ATOM 742 C CA . ARG A 1 91 ? 15.627 -24.406 -23.676 1.00 86.19 91 ARG A CA 1
ATOM 743 C C . ARG A 1 91 ? 16.369 -24.947 -24.894 1.00 86.19 91 ARG A C 1
ATOM 745 O O . ARG A 1 91 ? 17.348 -24.328 -25.305 1.00 86.19 91 ARG A O 1
ATOM 752 N N . LYS A 1 92 ? 15.891 -26.050 -25.476 1.00 87.69 92 LYS A N 1
ATOM 753 C CA . LYS A 1 92 ? 16.431 -26.621 -26.714 1.00 87.69 92 LYS A CA 1
ATOM 754 C C . LYS A 1 92 ? 16.293 -25.633 -27.874 1.00 87.69 92 LYS A C 1
ATOM 756 O O . LYS A 1 92 ? 17.293 -25.319 -28.508 1.00 87.69 92 LYS A O 1
ATOM 761 N N . ASN A 1 93 ? 15.112 -25.047 -28.071 1.00 86.88 93 ASN A N 1
ATOM 762 C CA . ASN A 1 93 ? 14.879 -24.028 -29.104 1.00 86.88 93 ASN A CA 1
ATOM 763 C C . ASN A 1 93 ? 15.773 -22.791 -28.912 1.00 86.88 93 ASN A C 1
ATOM 765 O O . ASN A 1 93 ? 16.350 -22.287 -29.871 1.00 86.88 93 ASN A O 1
ATOM 769 N N . LYS A 1 94 ? 15.942 -22.318 -27.670 1.00 86.50 94 LYS A N 1
ATOM 770 C CA . LYS A 1 94 ? 16.837 -21.197 -27.334 1.00 86.50 94 LYS A CA 1
ATOM 771 C C . LYS A 1 94 ? 18.303 -21.521 -27.634 1.00 86.50 94 LYS A C 1
ATOM 773 O O . LYS A 1 94 ? 19.027 -20.657 -28.126 1.00 86.50 94 LYS A O 1
ATOM 778 N N . TYR A 1 95 ? 18.737 -22.746 -27.341 1.00 87.12 95 TYR A N 1
ATOM 779 C CA . TYR A 1 95 ? 20.084 -23.216 -27.656 1.00 87.12 95 TYR A CA 1
ATOM 780 C C . TYR A 1 95 ? 20.317 -23.296 -29.171 1.00 87.12 95 TYR A C 1
ATOM 782 O O . TYR A 1 95 ? 21.294 -22.731 -29.654 1.00 87.12 95 TYR A O 1
ATOM 790 N N . GLU A 1 96 ? 19.400 -23.914 -29.921 1.00 88.19 96 GLU A N 1
ATOM 791 C CA . GLU A 1 96 ? 19.493 -24.014 -31.386 1.00 88.19 96 GLU A CA 1
ATOM 792 C C . GLU A 1 96 ? 19.469 -22.634 -32.057 1.00 88.19 96 GLU A C 1
ATOM 794 O O . GLU A 1 96 ? 20.284 -22.357 -32.932 1.00 88.19 96 GLU A O 1
ATOM 799 N N . PHE A 1 97 ? 18.613 -21.715 -31.597 1.00 87.56 97 PHE A N 1
ATOM 800 C CA . PHE A 1 97 ? 18.586 -20.341 -32.104 1.00 87.56 97 PHE A CA 1
ATOM 801 C C . PHE A 1 97 ? 19.925 -19.625 -31.885 1.00 87.56 97 PHE A C 1
ATOM 803 O O . PHE A 1 97 ? 20.456 -18.990 -32.796 1.00 87.56 97 PHE A O 1
ATOM 810 N N . ARG A 1 98 ? 20.510 -19.754 -30.686 1.00 86.69 98 ARG A N 1
ATOM 811 C CA . ARG A 1 98 ? 21.831 -19.190 -30.385 1.00 86.69 98 ARG A CA 1
ATOM 812 C C . ARG A 1 98 ? 22.912 -19.802 -31.272 1.00 86.69 98 ARG A C 1
ATOM 814 O O . ARG A 1 98 ? 23.728 -19.066 -31.812 1.00 86.69 98 ARG A O 1
ATOM 821 N N . LYS A 1 99 ? 22.902 -21.123 -31.436 1.00 89.31 99 LYS A N 1
ATOM 822 C CA . LYS A 1 99 ? 23.857 -21.855 -32.272 1.00 89.31 99 LYS A CA 1
ATOM 823 C C . LYS A 1 99 ? 23.773 -21.420 -33.737 1.00 89.31 99 LYS A C 1
ATOM 825 O O . LYS A 1 99 ? 24.810 -21.180 -34.351 1.00 89.31 99 LYS A O 1
ATOM 830 N N . ASN A 1 100 ? 22.563 -21.253 -34.274 1.00 88.50 100 ASN A N 1
ATOM 831 C CA . ASN A 1 100 ? 22.344 -20.747 -35.631 1.00 88.50 100 ASN A CA 1
ATOM 832 C C . ASN A 1 100 ? 22.863 -19.315 -35.786 1.00 88.50 100 ASN A C 1
ATOM 834 O O . ASN A 1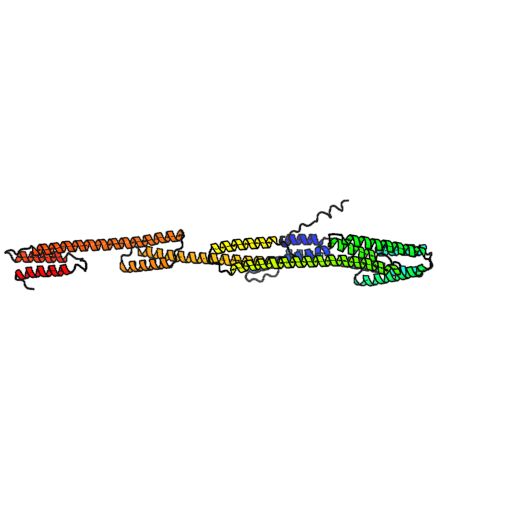 100 ? 23.592 -19.033 -36.734 1.00 88.50 100 ASN A O 1
ATOM 838 N N . LYS A 1 101 ? 22.580 -18.436 -34.820 1.00 86.44 101 LYS A N 1
ATOM 839 C CA . LYS A 1 101 ? 23.088 -17.060 -34.826 1.00 86.44 101 LYS A CA 1
ATOM 840 C C . LYS A 1 101 ? 24.616 -17.001 -34.737 1.00 86.44 101 LYS A C 1
ATOM 842 O O . LYS A 1 101 ? 25.243 -16.295 -35.514 1.00 86.44 101 LYS A O 1
ATOM 847 N N . GLU A 1 102 ? 25.230 -17.779 -33.845 1.00 87.31 102 GLU A N 1
ATOM 848 C CA . GLU A 1 102 ? 26.693 -17.881 -33.742 1.00 87.31 102 GLU A CA 1
ATOM 849 C C . GLU A 1 102 ? 27.316 -18.425 -35.040 1.00 87.31 102 GLU A C 1
ATOM 851 O O . GLU A 1 102 ? 28.410 -18.016 -35.434 1.00 87.31 102 GLU A O 1
ATOM 856 N N . TYR A 1 103 ? 26.628 -19.336 -35.732 1.00 89.50 103 TYR A N 1
ATOM 857 C CA . TYR A 1 103 ? 27.054 -19.850 -37.032 1.00 89.50 103 TYR A CA 1
ATOM 858 C C . TYR A 1 103 ? 26.963 -18.790 -38.141 1.00 89.50 103 TYR A C 1
ATOM 860 O O . TYR A 1 103 ? 27.909 -18.650 -38.920 1.00 89.50 103 TYR A O 1
ATOM 868 N N . GLU A 1 104 ? 25.883 -18.005 -38.192 1.00 88.50 104 GLU A N 1
ATOM 869 C CA . GLU A 1 104 ? 25.753 -16.853 -39.097 1.00 88.50 104 GLU A CA 1
ATOM 870 C C . GLU A 1 104 ? 26.815 -15.784 -38.817 1.00 88.50 104 GLU A C 1
ATOM 872 O O . GLU A 1 104 ? 27.494 -15.334 -39.737 1.00 88.50 104 GLU A O 1
ATOM 877 N N . GLU A 1 105 ? 27.040 -15.438 -37.550 1.00 87.81 105 GLU A N 1
ATOM 878 C CA . GLU A 1 105 ? 28.077 -14.492 -37.128 1.00 87.81 105 GLU A CA 1
ATOM 879 C C . GLU A 1 105 ? 29.482 -14.968 -37.546 1.00 87.81 105 GLU A C 1
ATOM 881 O O . GLU A 1 105 ? 30.279 -14.181 -38.062 1.00 87.81 105 GLU A O 1
ATOM 886 N N . LYS A 1 106 ? 29.787 -16.268 -37.404 1.00 89.12 106 LYS A N 1
ATOM 887 C CA . LYS A 1 106 ? 31.050 -16.866 -37.880 1.00 89.12 106 LYS A CA 1
ATOM 888 C C . LYS A 1 106 ? 31.174 -16.848 -39.406 1.00 89.12 106 LYS A C 1
ATOM 890 O O . LYS A 1 106 ? 32.263 -16.583 -39.920 1.00 89.12 106 LYS A O 1
ATOM 895 N N . LYS A 1 107 ? 30.087 -17.107 -40.142 1.00 91.00 107 LYS A N 1
ATOM 896 C CA . LYS A 1 107 ? 30.057 -16.978 -41.610 1.00 91.00 107 LYS A CA 1
ATOM 897 C C . LYS A 1 107 ? 30.324 -15.541 -42.045 1.00 91.00 107 LYS A C 1
ATOM 899 O O . LYS A 1 107 ? 31.196 -15.319 -42.881 1.00 91.00 107 LYS A O 1
ATOM 904 N N . ASN A 1 108 ? 29.640 -14.577 -41.435 1.00 90.69 108 ASN A N 1
ATOM 905 C CA . ASN A 1 108 ? 29.821 -13.151 -41.699 1.00 90.69 108 ASN A CA 1
ATOM 906 C C . ASN A 1 108 ? 31.249 -12.701 -41.381 1.00 90.69 108 ASN A C 1
ATOM 908 O O . ASN A 1 108 ? 31.848 -11.966 -42.162 1.00 90.69 108 ASN A O 1
ATOM 912 N N . LEU A 1 109 ? 31.837 -13.193 -40.284 1.00 90.44 109 LEU A N 1
ATOM 913 C CA . LEU A 1 109 ? 33.240 -12.945 -39.950 1.00 90.44 109 LEU A CA 1
ATOM 914 C C . LEU A 1 109 ? 34.181 -13.456 -41.049 1.00 90.44 109 LEU A C 1
ATOM 916 O O . LEU A 1 109 ? 35.099 -12.739 -41.441 1.00 90.44 109 LEU A O 1
ATOM 920 N N . LYS A 1 110 ? 33.947 -14.668 -41.571 1.00 91.50 110 LYS A N 1
ATOM 921 C CA . LYS A 1 110 ? 34.739 -15.222 -42.679 1.00 91.50 110 LYS A CA 1
ATOM 922 C C . LYS A 1 110 ? 34.605 -14.369 -43.943 1.00 91.50 110 LYS A C 1
ATOM 924 O O . LYS A 1 110 ? 35.622 -14.042 -44.542 1.00 91.50 110 LYS A O 1
ATOM 929 N N . ILE A 1 111 ? 33.386 -13.958 -44.299 1.00 90.81 111 ILE A N 1
ATOM 930 C CA . ILE A 1 111 ? 33.130 -13.078 -45.451 1.00 90.81 111 ILE A CA 1
ATOM 931 C C . ILE A 1 111 ? 33.855 -11.739 -45.282 1.00 90.81 111 ILE A C 1
ATOM 933 O O . ILE A 1 111 ? 34.533 -11.296 -46.202 1.00 90.81 111 ILE A O 1
ATOM 937 N N . LYS A 1 112 ? 33.782 -11.104 -44.106 1.00 89.81 112 LYS A N 1
ATOM 938 C CA . LYS A 1 112 ? 34.466 -9.824 -43.865 1.00 89.81 112 LYS A CA 1
ATOM 939 C C . LYS A 1 112 ? 35.989 -9.955 -43.892 1.00 89.81 112 LYS A C 1
ATOM 941 O O . LYS A 1 112 ? 36.642 -9.083 -44.455 1.00 89.81 112 LYS A O 1
ATOM 946 N N . LYS A 1 113 ? 36.559 -11.052 -43.379 1.00 91.25 113 LYS A N 1
ATOM 947 C CA . LYS A 1 113 ? 37.997 -11.350 -43.534 1.00 91.25 113 LYS A CA 1
ATOM 948 C C . LYS A 1 113 ? 38.389 -11.528 -45.007 1.00 91.25 113 LYS A C 1
ATOM 950 O O . LYS A 1 113 ? 39.368 -10.932 -45.437 1.00 91.25 113 LYS A O 1
ATOM 955 N N . GLN A 1 114 ? 37.588 -12.259 -45.786 1.00 91.81 114 GLN A N 1
ATOM 956 C CA . GLN A 1 114 ? 37.807 -12.426 -47.229 1.00 91.81 114 GLN A CA 1
ATOM 957 C C . GLN A 1 114 ? 37.757 -11.092 -47.978 1.00 91.81 114 GLN A C 1
ATOM 959 O O . GLN A 1 114 ? 38.636 -10.824 -48.783 1.00 91.81 114 GLN A O 1
ATOM 964 N N . ILE A 1 115 ? 36.790 -10.224 -47.668 1.00 90.06 115 ILE A N 1
ATOM 965 C CA . ILE A 1 115 ? 36.710 -8.882 -48.265 1.00 90.06 115 ILE A CA 1
ATOM 966 C C . ILE A 1 115 ? 37.985 -8.079 -47.977 1.00 90.06 115 ILE A C 1
ATOM 968 O O . ILE A 1 115 ? 38.492 -7.404 -48.864 1.00 90.06 115 ILE A O 1
ATOM 972 N N . ILE A 1 116 ? 38.521 -8.152 -46.755 1.00 89.56 116 ILE A N 1
ATOM 973 C CA . ILE A 1 116 ? 39.765 -7.459 -46.391 1.00 89.56 116 ILE A CA 1
ATOM 974 C C . ILE A 1 116 ? 40.954 -7.988 -47.210 1.00 89.56 116 ILE A C 1
ATOM 976 O O . ILE A 1 116 ? 41.743 -7.199 -47.728 1.00 89.56 116 ILE A O 1
ATOM 980 N N . GLU A 1 117 ? 41.065 -9.308 -47.367 1.00 89.19 117 GLU A N 1
ATOM 981 C CA . GLU A 1 117 ? 42.095 -9.929 -48.208 1.00 89.19 117 GLU A CA 1
ATOM 982 C C . GLU A 1 117 ? 41.939 -9.556 -49.690 1.00 89.19 117 GLU A C 1
ATOM 984 O O . GLU A 1 117 ? 42.932 -9.250 -50.346 1.00 89.19 117 GLU A O 1
ATOM 989 N N . GLU A 1 118 ? 40.709 -9.541 -50.211 1.00 88.38 118 GLU A N 1
ATOM 990 C CA . GLU A 1 118 ? 40.385 -9.127 -51.582 1.00 88.38 118 GLU A CA 1
ATOM 991 C C . GLU A 1 118 ? 40.763 -7.650 -51.814 1.00 88.38 118 GLU A C 1
ATOM 993 O O . GLU A 1 118 ? 41.409 -7.345 -52.813 1.00 88.38 118 GLU A O 1
ATOM 998 N N . ILE A 1 119 ? 40.486 -6.742 -50.866 1.00 86.12 119 ILE A N 1
ATOM 999 C CA . ILE A 1 119 ? 40.919 -5.330 -50.945 1.00 86.12 119 ILE A CA 1
ATOM 1000 C C . ILE A 1 119 ? 42.451 -5.217 -50.971 1.00 86.12 119 ILE A C 1
ATOM 1002 O O . ILE A 1 119 ? 42.997 -4.435 -51.745 1.00 86.12 119 ILE A O 1
ATOM 1006 N N . ASN A 1 120 ? 43.156 -6.017 -50.167 1.00 85.44 120 ASN A N 1
ATOM 1007 C CA . ASN A 1 120 ? 44.623 -6.038 -50.142 1.00 85.44 120 ASN A CA 1
ATOM 1008 C C . ASN A 1 120 ? 45.240 -6.612 -51.436 1.00 85.44 120 ASN A C 1
ATOM 1010 O O . ASN A 1 120 ? 46.351 -6.244 -51.818 1.00 85.44 120 ASN A O 1
ATOM 1014 N N . LYS A 1 121 ? 44.539 -7.522 -52.124 1.00 87.00 121 LYS A N 1
ATOM 1015 C CA . LYS A 1 121 ? 44.955 -8.021 -53.445 1.00 87.00 121 LYS A CA 1
ATOM 1016 C C . LYS A 1 121 ? 44.733 -6.974 -54.531 1.00 87.00 121 LYS A C 1
ATOM 1018 O O . LYS A 1 121 ? 45.650 -6.729 -55.303 1.00 87.00 121 LYS A O 1
ATOM 1023 N N . LEU A 1 122 ? 43.592 -6.280 -54.509 1.00 82.56 122 LEU A N 1
ATOM 1024 C CA . LEU A 1 122 ? 43.295 -5.198 -55.456 1.00 82.56 122 LEU A CA 1
ATOM 1025 C C . LEU A 1 122 ? 44.323 -4.059 -55.412 1.00 82.56 122 LEU A C 1
ATOM 1027 O O . LEU A 1 122 ? 44.552 -3.419 -56.429 1.00 82.56 122 LEU A O 1
ATOM 1031 N N . SER A 1 123 ? 44.969 -3.811 -54.267 1.00 69.50 123 SER A N 1
ATOM 1032 C CA . SER A 1 123 ? 46.064 -2.830 -54.179 1.00 69.50 123 SER A CA 1
ATOM 1033 C C . SER A 1 123 ? 47.391 -3.296 -54.800 1.00 69.50 123 SER A C 1
ATOM 1035 O O . SER A 1 123 ? 48.346 -2.528 -54.815 1.00 69.50 123 SER A O 1
ATOM 1037 N N . LYS A 1 124 ? 47.487 -4.551 -55.254 1.00 75.50 124 LYS A N 1
ATOM 1038 C CA . LYS A 1 124 ? 48.701 -5.158 -55.831 1.00 75.50 124 LYS A CA 1
ATOM 1039 C C . LYS A 1 124 ? 48.534 -5.587 -57.295 1.00 75.50 124 LYS A C 1
ATOM 1041 O O . LYS A 1 124 ? 49.512 -6.007 -57.899 1.00 75.50 124 LYS A O 1
ATOM 1046 N N . GLU A 1 125 ? 47.320 -5.529 -57.843 1.00 73.19 125 GLU A N 1
ATOM 1047 C CA . GLU A 1 125 ? 47.002 -5.935 -59.218 1.00 73.19 125 GLU A CA 1
ATOM 1048 C C . GLU A 1 125 ? 47.170 -4.758 -60.202 1.00 73.19 125 GLU A C 1
ATOM 1050 O O . GLU A 1 125 ? 46.669 -3.661 -59.958 1.00 73.19 125 GLU A O 1
ATOM 1055 N N . GLU A 1 126 ? 47.838 -4.988 -61.340 1.00 58.28 126 GLU A N 1
ATOM 1056 C CA . GLU A 1 126 ? 48.038 -4.011 -62.431 1.00 58.28 126 GLU A CA 1
ATOM 1057 C C . GLU A 1 126 ? 46.886 -4.051 -63.457 1.00 58.28 126 GLU A C 1
ATOM 1059 O O . GLU A 1 126 ? 47.083 -4.229 -64.658 1.00 58.28 126 GLU A O 1
ATOM 1064 N N . GLU A 1 127 ? 45.642 -3.932 -62.993 1.00 65.44 127 GLU A N 1
ATOM 1065 C CA . GLU A 1 127 ? 44.477 -3.794 -63.877 1.00 65.44 127 GLU A CA 1
ATOM 1066 C C . GLU A 1 127 ? 44.134 -2.316 -64.158 1.00 65.44 127 GLU A C 1
ATOM 1068 O O . GLU A 1 127 ? 44.575 -1.396 -63.466 1.00 65.44 127 GLU A O 1
ATOM 1073 N N . SER A 1 128 ? 43.283 -2.068 -65.165 1.00 67.19 128 SER A N 1
ATOM 1074 C CA . SER A 1 128 ? 42.746 -0.728 -65.441 1.00 67.19 128 SER A CA 1
ATOM 1075 C C . SER A 1 128 ? 42.038 -0.140 -64.210 1.00 67.19 128 SER A C 1
ATOM 1077 O O . SER A 1 128 ? 41.137 -0.758 -63.639 1.00 67.19 128 SER A O 1
ATOM 1079 N N . LEU A 1 129 ? 42.396 1.099 -63.849 1.00 69.75 129 LEU A N 1
ATOM 1080 C CA . LEU A 1 129 ? 41.931 1.818 -62.650 1.00 69.75 129 LEU A CA 1
ATOM 1081 C C . LEU A 1 129 ? 40.401 1.875 -62.490 1.00 69.75 129 LEU A C 1
ATOM 1083 O O . LEU A 1 129 ? 39.886 1.909 -61.374 1.00 69.75 129 LEU A O 1
ATOM 1087 N N . LYS A 1 130 ? 39.650 1.888 -63.596 1.00 73.94 130 LYS A N 1
ATOM 1088 C CA . LYS A 1 130 ? 38.182 1.907 -63.551 1.00 73.94 130 LYS A CA 1
ATOM 1089 C C . LYS A 1 130 ? 37.616 0.574 -63.049 1.00 73.94 130 LYS A C 1
ATOM 1091 O O . LYS A 1 130 ? 36.701 0.562 -62.228 1.00 73.94 130 LYS A O 1
ATOM 1096 N N . VAL A 1 131 ? 38.195 -0.539 -63.496 1.00 77.25 131 VAL A N 1
ATOM 1097 C CA . VAL A 1 131 ? 37.765 -1.897 -63.132 1.00 77.25 131 VAL A CA 1
ATOM 1098 C C . VAL A 1 131 ? 38.119 -2.196 -61.677 1.00 77.25 131 VAL A C 1
ATOM 1100 O O . VAL A 1 131 ? 37.282 -2.714 -60.936 1.00 77.25 131 VAL A O 1
ATOM 1103 N N . THR A 1 132 ? 39.312 -1.802 -61.224 1.00 78.69 132 THR A N 1
ATOM 1104 C CA . THR A 1 132 ? 39.720 -1.963 -59.818 1.00 78.69 132 THR A CA 1
ATOM 1105 C C . THR A 1 132 ? 38.832 -1.148 -58.875 1.00 78.69 132 THR A C 1
ATOM 1107 O O . THR A 1 132 ? 38.460 -1.630 -57.801 1.00 78.69 132 THR A O 1
ATOM 1110 N N . PHE A 1 133 ? 38.398 0.045 -59.292 1.00 77.50 133 PHE A N 1
ATOM 1111 C CA . PHE A 1 133 ? 37.474 0.878 -58.524 1.00 77.50 133 PHE A CA 1
ATOM 1112 C C . PHE A 1 133 ? 36.041 0.318 -58.472 1.00 77.50 133 PHE A C 1
ATOM 1114 O O . PHE A 1 133 ? 35.414 0.313 -57.409 1.00 77.50 133 PHE A O 1
ATOM 1121 N N . GLU A 1 134 ? 35.517 -0.208 -59.582 1.00 81.94 134 GLU A N 1
ATOM 1122 C CA . GLU A 1 134 ? 34.214 -0.891 -59.615 1.00 81.94 134 GLU A CA 1
ATOM 1123 C C . GLU A 1 134 ? 34.221 -2.157 -58.740 1.00 81.94 134 GLU A C 1
ATOM 1125 O O . GLU A 1 134 ? 33.305 -2.363 -57.933 1.00 81.94 134 GLU A O 1
ATOM 1130 N N . LYS A 1 135 ? 35.300 -2.952 -58.806 1.00 83.75 135 LYS A N 1
ATOM 1131 C CA . LYS A 1 135 ? 35.530 -4.092 -57.906 1.00 83.75 135 LYS A CA 1
ATOM 1132 C C . LYS A 1 135 ? 35.562 -3.633 -56.446 1.00 83.75 135 LYS A C 1
ATOM 1134 O O . LYS A 1 135 ? 34.830 -4.186 -55.626 1.00 83.75 135 LYS A O 1
ATOM 1139 N N . PHE A 1 136 ? 36.287 -2.568 -56.112 1.00 84.12 136 PHE A N 1
ATOM 1140 C CA . PHE A 1 136 ? 36.306 -2.015 -54.754 1.00 84.12 136 PHE A CA 1
ATOM 1141 C C . PHE A 1 136 ? 34.918 -1.554 -54.270 1.00 84.12 136 PHE A C 1
ATOM 1143 O O . PHE A 1 136 ? 34.510 -1.867 -53.148 1.00 84.12 136 PHE A O 1
ATOM 1150 N N . ARG A 1 137 ? 34.130 -0.884 -55.120 1.00 81.94 137 ARG A N 1
ATOM 1151 C CA . ARG A 1 137 ? 32.739 -0.506 -54.811 1.00 81.94 137 ARG A CA 1
ATOM 1152 C C . ARG A 1 137 ? 31.845 -1.708 -54.540 1.00 81.94 137 ARG A C 1
ATOM 1154 O O . ARG A 1 137 ? 31.034 -1.666 -53.610 1.00 81.94 137 ARG A O 1
ATOM 1161 N N . SER A 1 138 ? 32.008 -2.778 -55.314 1.00 86.25 138 SER A N 1
ATOM 1162 C CA . SER A 1 138 ? 31.294 -4.036 -55.090 1.00 86.25 138 SER A CA 1
ATOM 1163 C C . SER A 1 138 ? 31.645 -4.649 -53.725 1.00 86.25 138 SER A C 1
ATOM 1165 O O . SER A 1 138 ? 30.748 -5.069 -52.993 1.00 86.25 138 SER A O 1
ATOM 1167 N N . LEU A 1 139 ? 32.916 -4.580 -53.310 1.00 87.06 139 LEU A N 1
ATOM 1168 C CA . LEU A 1 139 ? 33.385 -5.069 -52.012 1.00 87.06 139 LEU A CA 1
ATOM 1169 C C . LEU A 1 139 ? 32.865 -4.221 -50.850 1.00 87.06 139 LEU A C 1
ATOM 1171 O O . LEU A 1 139 ? 32.455 -4.763 -49.825 1.00 87.06 139 LEU A O 1
ATOM 1175 N N . GLN A 1 140 ? 32.792 -2.898 -51.016 1.00 84.19 140 GLN A N 1
ATOM 1176 C CA . GLN A 1 140 ? 32.140 -2.007 -50.051 1.00 84.19 140 GLN A CA 1
ATOM 1177 C C . GLN A 1 140 ? 30.635 -2.281 -49.929 1.00 84.19 140 GLN A C 1
ATOM 1179 O O . GLN A 1 140 ? 30.075 -2.223 -48.833 1.00 84.19 140 GLN A O 1
ATOM 1184 N N . LYS A 1 141 ? 29.950 -2.574 -51.041 1.00 85.44 141 LYS A N 1
ATOM 1185 C CA . LYS A 1 141 ? 28.535 -2.968 -51.025 1.00 85.44 141 LYS A CA 1
ATOM 1186 C C . LYS A 1 141 ? 28.353 -4.295 -50.282 1.00 85.44 141 LYS A C 1
ATOM 1188 O O . LYS A 1 141 ? 27.581 -4.339 -49.330 1.00 85.44 141 LYS A O 1
ATOM 1193 N N . ARG A 1 142 ? 29.153 -5.310 -50.616 1.00 86.56 142 ARG A N 1
ATOM 1194 C CA . ARG A 1 142 ? 29.162 -6.618 -49.945 1.00 86.56 142 ARG A CA 1
ATOM 1195 C C . ARG A 1 142 ? 29.471 -6.493 -48.451 1.00 86.56 142 ARG A C 1
ATOM 1197 O O . ARG A 1 142 ? 28.834 -7.157 -47.640 1.00 86.56 142 ARG A O 1
ATOM 1204 N N . TRP A 1 143 ? 30.391 -5.609 -48.061 1.00 87.12 143 TRP A N 1
ATOM 1205 C CA . TRP A 1 143 ? 30.694 -5.327 -46.654 1.00 87.12 143 TRP A CA 1
ATOM 1206 C C . TRP A 1 143 ? 29.485 -4.768 -45.895 1.00 87.12 143 TRP A C 1
ATOM 1208 O O . TRP A 1 143 ? 29.219 -5.207 -44.777 1.00 87.12 143 TRP A O 1
ATOM 1218 N N . ARG A 1 144 ? 28.745 -3.832 -46.509 1.00 82.50 144 ARG A N 1
ATOM 1219 C CA . ARG A 1 144 ? 27.525 -3.235 -45.936 1.00 82.50 144 ARG A CA 1
ATOM 1220 C C . ARG A 1 144 ? 26.365 -4.227 -45.851 1.00 82.50 144 ARG A C 1
ATOM 1222 O O . ARG A 1 144 ? 25.619 -4.196 -44.883 1.00 82.50 144 ARG A O 1
ATOM 1229 N N . GLU A 1 145 ? 26.226 -5.098 -46.846 1.00 86.62 145 GLU A N 1
ATOM 1230 C CA . GLU A 1 145 ? 25.201 -6.151 -46.875 1.00 86.62 145 GLU A CA 1
ATOM 1231 C C . GLU A 1 145 ? 25.515 -7.300 -45.906 1.00 86.62 145 GLU A C 1
ATOM 1233 O O . GLU A 1 145 ? 24.615 -8.013 -45.465 1.00 86.62 145 GLU A O 1
ATOM 1238 N N . THR A 1 146 ? 26.788 -7.477 -45.542 1.00 86.50 146 THR A N 1
ATOM 1239 C CA . THR A 1 146 ? 27.196 -8.505 -44.585 1.00 86.50 146 THR A CA 1
ATOM 1240 C C . THR A 1 146 ? 26.773 -8.102 -43.174 1.00 86.50 146 THR A C 1
ATOM 1242 O O . THR A 1 146 ? 27.237 -7.095 -42.634 1.00 86.50 146 THR A O 1
ATOM 1245 N N . GLY A 1 147 ? 25.934 -8.934 -42.556 1.00 80.12 147 GLY A N 1
ATOM 1246 C CA . GLY A 1 147 ? 25.347 -8.686 -41.242 1.00 80.12 147 GLY A CA 1
ATOM 1247 C C . GLY A 1 147 ? 26.331 -8.694 -40.064 1.00 80.12 147 GLY A C 1
ATOM 1248 O O . GLY A 1 147 ? 27.543 -8.471 -40.180 1.00 80.12 147 GLY A O 1
ATOM 1249 N N . TYR A 1 148 ? 25.776 -8.933 -38.877 1.00 80.00 148 TYR A N 1
ATOM 1250 C CA . TYR A 1 148 ? 26.508 -8.858 -37.616 1.00 80.00 148 TYR A CA 1
ATOM 1251 C C . TYR A 1 148 ? 27.609 -9.920 -37.496 1.00 80.00 148 TYR A C 1
ATOM 1253 O O . TYR A 1 148 ? 27.548 -10.999 -38.089 1.00 80.00 148 TYR A O 1
ATOM 1261 N N . ILE A 1 149 ? 28.622 -9.573 -36.709 1.00 86.75 149 ILE A N 1
ATOM 1262 C CA . ILE A 1 149 ? 29.830 -10.352 -36.419 1.00 86.75 149 ILE A CA 1
ATOM 1263 C C . ILE A 1 149 ? 29.949 -10.495 -34.899 1.00 86.75 149 ILE A C 1
ATOM 1265 O O . ILE A 1 149 ? 29.405 -9.647 -34.182 1.00 86.75 149 ILE A O 1
ATOM 1269 N N . PRO A 1 150 ? 30.681 -11.505 -34.385 1.00 85.88 150 PRO A N 1
ATOM 1270 C CA . PRO A 1 150 ? 30.942 -11.610 -32.958 1.00 85.88 150 PRO A CA 1
ATOM 1271 C C . PRO A 1 150 ? 31.548 -10.317 -32.397 1.00 85.88 150 PRO A C 1
ATOM 1273 O O . PRO A 1 150 ? 32.528 -9.784 -32.923 1.00 85.88 150 PRO A O 1
ATOM 1276 N N . ILE A 1 151 ? 30.973 -9.824 -31.297 1.00 78.38 151 ILE A N 1
ATOM 1277 C CA . ILE A 1 151 ? 31.340 -8.541 -30.667 1.00 78.38 151 ILE A CA 1
ATOM 1278 C C . ILE A 1 151 ? 32.836 -8.478 -30.323 1.00 78.38 151 ILE A C 1
ATOM 1280 O O . ILE A 1 151 ? 33.441 -7.414 -30.430 1.00 78.38 151 ILE A O 1
ATOM 1284 N N . THR A 1 152 ? 33.440 -9.614 -29.961 1.00 86.00 152 THR A N 1
ATOM 1285 C CA . THR A 1 152 ? 34.865 -9.733 -29.614 1.00 86.00 152 THR A CA 1
ATOM 1286 C C . THR A 1 152 ? 35.790 -9.317 -30.757 1.00 86.00 152 THR A C 1
ATOM 1288 O O . THR A 1 152 ? 36.781 -8.635 -30.527 1.00 86.00 152 THR A O 1
ATOM 1291 N N . GLU A 1 153 ? 35.438 -9.674 -31.992 1.00 82.81 153 GLU A N 1
ATOM 1292 C CA . GLU A 1 153 ? 36.260 -9.454 -33.190 1.00 82.81 153 GLU A CA 1
ATOM 1293 C C . GLU A 1 153 ? 35.860 -8.186 -33.957 1.00 82.81 153 GLU A C 1
ATOM 1295 O O . GLU A 1 153 ? 36.590 -7.723 -34.834 1.00 82.81 153 GLU A O 1
ATOM 1300 N N . SER A 1 154 ? 34.697 -7.605 -33.641 1.00 81.94 154 SER A N 1
ATOM 1301 C CA . SER A 1 154 ? 34.110 -6.503 -34.409 1.00 81.94 154 SER A CA 1
ATOM 1302 C C . SER A 1 154 ? 35.032 -5.284 -34.511 1.00 81.94 154 SER A C 1
ATOM 1304 O O . SER A 1 154 ? 35.117 -4.683 -35.580 1.00 81.94 154 SER A O 1
ATOM 1306 N N . ASN A 1 155 ? 35.722 -4.912 -33.427 1.00 84.56 155 ASN A N 1
ATOM 1307 C CA . ASN A 1 155 ? 36.603 -3.739 -33.417 1.00 84.56 155 ASN A CA 1
ATOM 1308 C C . ASN A 1 155 ? 37.853 -3.956 -34.275 1.00 84.56 155 ASN A C 1
ATOM 1310 O O . ASN A 1 155 ? 38.186 -3.099 -35.089 1.00 84.56 155 ASN A O 1
ATOM 1314 N N . HIS A 1 156 ? 38.513 -5.106 -34.121 1.00 85.75 156 HIS A N 1
ATOM 1315 C CA . HIS A 1 156 ? 39.721 -5.442 -34.873 1.00 85.75 156 HIS A CA 1
ATOM 1316 C C . HIS A 1 156 ? 39.429 -5.523 -36.376 1.00 85.75 156 HIS A C 1
ATOM 1318 O O . HIS A 1 156 ? 40.094 -4.878 -37.177 1.00 85.75 156 HIS A O 1
ATOM 1324 N N . ILE A 1 157 ? 38.368 -6.237 -36.763 1.00 88.00 157 ILE A N 1
ATOM 1325 C CA . ILE A 1 157 ? 37.954 -6.379 -38.167 1.00 88.00 157 ILE A CA 1
ATOM 1326 C C . ILE A 1 157 ? 37.607 -5.028 -38.799 1.00 88.00 157 ILE A C 1
ATOM 1328 O O . ILE A 1 157 ? 37.969 -4.774 -39.946 1.00 88.00 157 ILE A O 1
ATOM 1332 N N . TRP A 1 158 ? 36.949 -4.143 -38.049 1.00 85.00 158 TRP A N 1
ATOM 1333 C CA . TRP A 1 158 ? 36.652 -2.787 -38.500 1.00 85.00 158 TRP A CA 1
ATOM 1334 C C . TRP A 1 158 ? 37.926 -1.947 -38.691 1.00 85.00 158 TRP A C 1
ATOM 1336 O O . TRP A 1 158 ? 38.071 -1.289 -39.719 1.00 85.00 158 TRP A O 1
ATOM 1346 N N . GLN A 1 159 ? 38.878 -2.012 -37.753 1.00 84.56 159 GLN A N 1
ATOM 1347 C CA . GLN A 1 159 ? 40.169 -1.321 -37.865 1.00 84.56 159 GLN A CA 1
ATOM 1348 C C . GLN A 1 159 ? 40.988 -1.824 -39.059 1.00 84.56 159 GLN A C 1
ATOM 1350 O O . GLN A 1 159 ? 41.467 -1.011 -39.847 1.00 84.56 159 GLN A O 1
ATOM 1355 N N . SER A 1 160 ? 41.101 -3.145 -39.237 1.00 86.12 160 SER A N 1
ATOM 1356 C CA . SER A 1 160 ? 41.800 -3.741 -40.380 1.00 86.12 160 SER A CA 1
ATOM 1357 C C . SER A 1 160 ? 41.159 -3.324 -41.704 1.00 86.12 160 SER A C 1
ATOM 1359 O O . SER A 1 160 ? 41.859 -2.905 -42.619 1.00 86.12 160 SER A O 1
ATOM 1361 N N . TYR A 1 161 ? 39.827 -3.369 -41.801 1.00 87.06 161 TYR A N 1
ATOM 1362 C CA . TYR A 1 161 ? 39.106 -2.922 -42.992 1.00 87.06 161 TYR A CA 1
ATOM 1363 C C . TYR A 1 161 ? 39.404 -1.460 -43.337 1.00 87.06 161 TYR A C 1
ATOM 1365 O O . TYR A 1 161 ? 39.744 -1.159 -44.480 1.00 87.06 161 TYR A O 1
ATOM 1373 N N . HIS A 1 162 ? 39.355 -0.556 -42.355 1.00 83.69 162 HIS A N 1
ATOM 1374 C CA . HIS A 1 162 ? 39.695 0.847 -42.587 1.00 83.69 162 HIS A CA 1
ATOM 1375 C C . HIS A 1 162 ? 41.157 1.055 -42.970 1.00 83.69 162 HIS A C 1
ATOM 1377 O O . HIS A 1 162 ? 41.420 1.844 -43.873 1.00 83.69 162 HIS A O 1
ATOM 1383 N N . HIS A 1 163 ? 42.089 0.332 -42.353 1.00 85.31 163 HIS A N 1
ATOM 1384 C CA . HIS A 1 163 ? 43.501 0.395 -42.717 1.00 85.31 163 HIS A CA 1
ATOM 1385 C C . HIS A 1 163 ? 43.730 -0.003 -44.185 1.00 85.31 163 HIS A C 1
ATOM 1387 O O . HIS A 1 163 ? 44.385 0.722 -44.928 1.00 85.31 163 HIS A O 1
ATOM 1393 N N . HIS A 1 164 ? 43.121 -1.103 -44.638 1.00 83.06 164 HIS A N 1
ATOM 1394 C CA . HIS A 1 164 ? 43.225 -1.540 -46.033 1.00 83.06 164 HIS A CA 1
ATOM 1395 C C . HIS A 1 164 ? 42.505 -0.605 -47.012 1.00 83.06 164 HIS A C 1
ATOM 1397 O O . HIS A 1 164 ? 42.979 -0.414 -48.129 1.00 83.06 164 HIS A O 1
ATOM 1403 N N . ILE A 1 165 ? 41.407 0.034 -46.594 1.00 83.50 165 ILE A N 1
ATOM 1404 C CA . ILE A 1 165 ? 40.791 1.117 -47.369 1.00 83.50 165 ILE A CA 1
ATOM 1405 C C . ILE A 1 165 ? 41.759 2.294 -47.526 1.00 83.50 165 ILE A C 1
ATOM 1407 O O . ILE A 1 165 ? 41.879 2.835 -48.621 1.00 83.50 165 ILE A O 1
ATOM 1411 N N . GLU A 1 166 ? 42.427 2.717 -46.452 1.00 80.06 166 GLU A N 1
ATOM 1412 C CA . GLU A 1 166 ? 43.383 3.827 -46.509 1.00 80.06 166 GLU A CA 1
ATOM 1413 C C . GLU A 1 166 ? 44.558 3.509 -47.431 1.00 80.06 166 GLU A C 1
ATOM 1415 O O . GLU A 1 166 ? 44.876 4.330 -48.288 1.00 80.06 166 GLU A O 1
ATOM 1420 N N . ILE A 1 167 ? 45.112 2.296 -47.340 1.00 80.19 167 ILE A N 1
ATOM 1421 C CA . ILE A 1 167 ? 46.153 1.815 -48.259 1.00 80.19 167 ILE A CA 1
ATOM 1422 C C . ILE A 1 167 ? 45.663 1.853 -49.712 1.00 80.19 167 ILE A C 1
ATOM 1424 O O . ILE A 1 167 ? 46.375 2.339 -50.585 1.00 80.19 167 ILE A O 1
ATOM 1428 N N . PHE A 1 168 ? 44.440 1.390 -49.981 1.00 80.62 168 PHE A N 1
ATOM 1429 C CA . PHE A 1 168 ? 43.867 1.405 -51.329 1.00 80.62 168 PHE A CA 1
ATOM 1430 C C . PHE A 1 168 ? 43.695 2.833 -51.879 1.00 80.62 168 PHE A C 1
ATOM 1432 O O . PHE A 1 168 ? 44.034 3.108 -53.029 1.00 80.62 168 PHE A O 1
ATOM 1439 N N . TYR A 1 169 ? 43.230 3.776 -51.054 1.00 75.81 169 TYR A N 1
ATOM 1440 C CA . TYR A 1 169 ? 43.135 5.185 -51.454 1.00 75.81 169 TYR A CA 1
ATOM 1441 C C . TYR A 1 169 ? 44.497 5.870 -51.603 1.00 75.81 169 TYR A C 1
ATOM 1443 O O . TYR A 1 169 ? 44.602 6.822 -52.378 1.00 75.81 169 TYR A O 1
ATOM 1451 N N . ASP A 1 170 ? 45.516 5.435 -50.864 1.00 74.12 170 ASP A N 1
ATOM 1452 C CA . ASP A 1 170 ? 46.888 5.918 -51.025 1.00 74.12 170 ASP A CA 1
ATOM 1453 C C . ASP A 1 170 ? 47.538 5.337 -52.298 1.00 74.12 170 ASP A C 1
ATOM 1455 O O . ASP A 1 170 ? 48.289 6.049 -52.959 1.00 74.12 170 ASP A O 1
ATOM 1459 N N . PHE A 1 171 ? 47.176 4.116 -52.713 1.00 74.12 171 PHE A N 1
ATOM 1460 C CA . PHE A 1 171 ? 47.580 3.511 -53.992 1.00 74.12 171 PHE A CA 1
ATOM 1461 C C . PHE A 1 171 ? 46.978 4.241 -55.208 1.00 74.12 171 PHE A C 1
ATOM 1463 O O . PHE A 1 171 ? 47.686 4.573 -56.156 1.00 74.12 171 PHE A O 1
ATOM 1470 N N . ILE A 1 172 ? 45.687 4.589 -55.158 1.00 69.38 172 ILE A N 1
ATOM 1471 C CA . ILE A 1 172 ? 44.992 5.313 -56.245 1.00 69.38 172 ILE A CA 1
ATOM 1472 C C . ILE A 1 172 ? 45.443 6.779 -56.380 1.00 69.38 172 ILE A C 1
ATOM 1474 O O . ILE A 1 172 ? 45.173 7.418 -57.394 1.00 69.38 172 ILE A O 1
ATOM 1478 N N . LYS A 1 173 ? 46.198 7.317 -55.413 1.00 58.81 173 LYS A N 1
ATOM 1479 C CA . LYS A 1 173 ? 46.730 8.695 -55.414 1.00 58.81 173 LYS A CA 1
ATOM 1480 C C . LYS A 1 173 ? 47.553 9.054 -56.670 1.00 58.81 173 LYS A C 1
ATOM 1482 O O . LYS A 1 173 ? 47.824 10.227 -56.898 1.00 58.81 173 LYS A O 1
ATOM 1487 N N . ILE A 1 174 ? 47.931 8.068 -57.482 1.00 55.62 174 ILE A N 1
ATOM 1488 C CA . ILE A 1 174 ? 48.649 8.234 -58.751 1.00 55.62 174 ILE A CA 1
ATOM 1489 C C . ILE A 1 174 ? 47.752 8.848 -59.860 1.00 55.62 174 ILE A C 1
ATOM 1491 O O . ILE A 1 174 ? 48.290 9.405 -60.811 1.00 55.62 174 ILE A O 1
ATOM 1495 N N . ASN A 1 175 ? 46.412 8.860 -59.723 1.00 56.09 175 ASN A N 1
ATOM 1496 C CA . ASN A 1 175 ? 45.499 9.635 -60.586 1.00 56.09 175 ASN A CA 1
ATOM 1497 C C . ASN A 1 175 ? 44.343 10.268 -59.772 1.00 56.09 175 ASN A C 1
ATOM 1499 O O . ASN A 1 175 ? 43.568 9.570 -59.119 1.00 56.09 175 ASN A O 1
ATOM 1503 N N . ASN A 1 176 ? 44.249 11.601 -59.789 1.00 62.94 176 ASN A N 1
ATOM 1504 C CA . ASN A 1 176 ? 43.635 12.416 -58.726 1.00 62.94 176 ASN A CA 1
ATOM 1505 C C . ASN A 1 176 ? 42.084 12.437 -58.712 1.00 62.94 176 ASN A C 1
ATOM 1507 O O . ASN A 1 176 ? 41.465 12.457 -57.648 1.00 62.94 176 ASN A O 1
ATOM 1511 N N . ASP A 1 177 ? 41.433 12.371 -59.876 1.00 67.38 177 ASP A N 1
ATOM 1512 C CA . ASP A 1 177 ? 40.047 12.854 -60.011 1.00 67.38 177 ASP A CA 1
ATOM 1513 C C . ASP A 1 177 ? 38.974 11.959 -59.361 1.00 67.38 177 ASP A C 1
ATOM 1515 O O . ASP A 1 177 ? 38.047 12.451 -58.718 1.00 67.38 177 ASP A O 1
ATOM 1519 N N . LEU A 1 178 ? 39.080 10.629 -59.476 1.00 67.44 178 LEU A N 1
ATOM 1520 C CA . LEU A 1 178 ? 38.064 9.708 -58.931 1.00 67.44 178 LEU A CA 1
ATOM 1521 C C . LEU A 1 178 ? 38.086 9.644 -57.397 1.00 67.44 178 LEU A C 1
ATOM 1523 O O . LEU A 1 178 ? 37.043 9.496 -56.759 1.00 67.44 178 LEU A O 1
ATOM 1527 N N . ARG A 1 179 ? 39.274 9.777 -56.799 1.00 71.44 179 ARG A N 1
ATOM 1528 C CA . ARG A 1 179 ? 39.473 9.808 -55.344 1.00 71.44 179 ARG A CA 1
ATOM 1529 C C . ARG A 1 179 ? 38.901 11.083 -54.741 1.00 71.44 179 ARG A C 1
ATOM 1531 O O . ARG A 1 179 ? 38.212 11.018 -53.722 1.00 71.44 179 ARG A O 1
ATOM 1538 N N . ASP A 1 180 ? 39.154 12.214 -55.386 1.00 76.12 180 ASP A N 1
ATOM 1539 C CA . ASP A 1 180 ? 38.681 13.512 -54.919 1.00 76.12 180 ASP A CA 1
ATOM 1540 C C . ASP A 1 180 ? 37.152 13.624 -55.041 1.00 76.12 180 ASP A C 1
ATOM 1542 O O . ASP A 1 180 ? 36.495 14.118 -54.119 1.00 76.12 180 ASP A O 1
ATOM 1546 N N . LEU A 1 181 ? 36.557 13.052 -56.098 1.00 76.56 181 LEU A N 1
ATOM 1547 C CA . LEU A 1 181 ? 35.101 12.897 -56.214 1.00 76.56 181 LEU A CA 1
ATOM 1548 C C . LEU A 1 181 ? 34.510 12.050 -55.073 1.00 76.56 181 LEU A C 1
ATOM 1550 O O . LEU A 1 181 ? 33.478 12.410 -54.501 1.00 76.56 181 LEU A O 1
ATOM 1554 N N . ASP A 1 182 ? 35.173 10.959 -54.690 1.00 76.81 182 ASP A N 1
ATOM 1555 C CA . ASP A 1 182 ? 34.737 10.099 -53.586 1.00 76.81 182 ASP A CA 1
ATOM 1556 C C . ASP A 1 182 ? 34.874 10.763 -52.214 1.00 76.81 182 ASP A C 1
ATOM 1558 O O . ASP A 1 182 ? 33.983 10.636 -51.370 1.00 76.81 182 ASP A O 1
ATOM 1562 N N . PHE A 1 183 ? 35.956 11.507 -51.981 1.00 83.00 183 PHE A N 1
ATOM 1563 C CA . PHE A 1 183 ? 36.117 12.307 -50.768 1.00 83.00 183 PHE A CA 1
ATOM 1564 C C . PHE A 1 183 ? 35.063 13.400 -50.674 1.00 83.00 183 PHE A C 1
ATOM 1566 O O . PHE A 1 183 ? 34.517 13.598 -49.587 1.00 83.00 183 PHE A O 1
ATOM 1573 N N . LYS A 1 184 ? 34.725 14.049 -51.793 1.00 85.69 184 LYS A N 1
ATOM 1574 C CA . LYS A 1 184 ? 33.644 15.034 -51.850 1.00 85.69 184 LYS A CA 1
ATOM 1575 C C . LYS A 1 184 ? 32.292 14.397 -51.524 1.00 85.69 184 LYS A C 1
ATOM 1577 O O . LYS A 1 184 ? 31.589 14.907 -50.655 1.00 85.69 184 LYS A O 1
ATOM 1582 N N . ARG A 1 185 ? 31.972 13.233 -52.102 1.00 85.62 185 ARG A N 1
ATOM 1583 C CA . ARG A 1 185 ? 30.722 12.515 -51.795 1.00 85.62 185 ARG A CA 1
ATOM 1584 C C . ARG A 1 185 ? 30.654 12.049 -50.339 1.00 85.62 185 ARG A C 1
ATOM 1586 O O . ARG A 1 185 ? 29.641 12.239 -49.674 1.00 85.62 185 ARG A O 1
ATOM 1593 N N . ASN A 1 186 ? 31.741 11.489 -49.804 1.00 86.62 186 ASN A N 1
ATOM 1594 C CA . ASN A 1 186 ? 31.814 11.077 -48.397 1.00 86.62 186 ASN A CA 1
ATOM 1595 C C . ASN A 1 186 ? 31.697 12.281 -47.447 1.00 86.62 186 ASN A C 1
ATOM 1597 O O . ASN A 1 186 ? 31.143 12.158 -46.353 1.00 86.62 186 ASN A O 1
ATOM 1601 N N . LEU A 1 187 ? 32.231 13.441 -47.842 1.00 88.00 187 LEU A N 1
ATOM 1602 C CA . LEU A 1 187 ? 32.112 14.687 -47.092 1.00 88.00 187 LEU A CA 1
ATOM 1603 C C . LEU A 1 187 ? 30.666 15.192 -47.090 1.00 88.00 187 LEU A C 1
ATOM 1605 O O . LEU A 1 187 ? 30.164 15.552 -46.028 1.00 88.00 187 LEU A O 1
ATOM 1609 N N . GLU A 1 188 ? 29.987 15.171 -48.237 1.00 89.94 188 GLU A N 1
ATOM 1610 C CA . GLU A 1 188 ? 28.559 15.491 -48.355 1.00 89.94 188 GLU A CA 1
ATOM 1611 C C . GLU A 1 188 ? 27.704 14.553 -47.489 1.00 89.94 188 GLU A C 1
ATOM 1613 O O . GLU A 1 188 ? 26.907 15.030 -46.683 1.00 89.94 188 GLU A O 1
ATOM 1618 N N . GLU A 1 189 ? 27.940 13.237 -47.540 1.00 88.56 189 GLU A N 1
ATOM 1619 C CA . GLU A 1 189 ? 27.246 12.255 -46.693 1.00 88.56 189 GLU A CA 1
ATOM 1620 C C . GLU A 1 189 ? 27.484 12.515 -45.191 1.00 88.56 189 GLU A C 1
ATOM 1622 O O . GLU A 1 189 ? 26.544 12.495 -44.393 1.00 88.56 189 GLU A O 1
ATOM 1627 N N . LYS A 1 190 ? 28.721 12.831 -44.779 1.00 89.56 190 LYS A N 1
ATOM 1628 C CA . LYS A 1 190 ? 29.036 13.189 -43.380 1.00 89.56 190 LYS A CA 1
ATOM 1629 C C . LYS A 1 190 ? 28.416 14.514 -42.953 1.00 89.56 190 LYS A C 1
ATOM 1631 O O . LYS A 1 190 ? 27.970 14.636 -41.812 1.00 89.56 190 LYS A O 1
ATOM 1636 N N . ASN A 1 191 ? 28.354 15.492 -43.849 1.00 90.38 191 ASN A N 1
ATOM 1637 C CA . ASN A 1 191 ? 27.673 16.756 -43.593 1.00 90.38 191 ASN A CA 1
ATOM 1638 C C . ASN A 1 191 ? 26.161 16.549 -43.447 1.00 90.38 191 ASN A C 1
ATOM 1640 O O . ASN A 1 191 ? 25.567 17.109 -42.527 1.00 90.38 191 ASN A O 1
ATOM 1644 N N . GLU A 1 192 ? 25.550 15.682 -44.257 1.00 91.62 192 GLU A N 1
ATOM 1645 C CA . GLU A 1 192 ? 24.145 15.295 -44.097 1.00 91.62 192 GLU A CA 1
ATOM 1646 C C . GLU A 1 192 ? 23.895 14.534 -42.791 1.00 91.62 192 GLU A C 1
ATOM 1648 O O . GLU A 1 192 ? 22.886 14.774 -42.128 1.00 91.62 192 GLU A O 1
ATOM 1653 N N . ILE A 1 193 ? 24.821 13.673 -42.351 1.00 90.81 193 ILE A N 1
ATOM 1654 C CA . ILE A 1 193 ? 24.746 13.048 -41.020 1.00 90.81 193 ILE A CA 1
ATOM 1655 C C . ILE A 1 193 ? 24.758 14.118 -39.924 1.00 90.81 193 ILE A C 1
ATOM 1657 O O . ILE A 1 193 ? 23.917 14.075 -39.028 1.00 90.81 193 ILE A O 1
ATOM 1661 N N . CYS A 1 194 ? 25.657 15.103 -40.006 1.00 90.19 194 CYS A N 1
ATOM 1662 C CA . CYS A 1 194 ? 25.690 16.228 -39.070 1.00 90.19 194 CYS A CA 1
ATOM 1663 C C . CYS A 1 194 ? 24.387 17.042 -39.106 1.00 90.19 194 CYS A C 1
ATOM 1665 O O . CYS A 1 194 ? 23.868 17.409 -38.053 1.00 90.19 194 CYS A O 1
ATOM 1667 N N . ARG A 1 195 ? 23.816 17.288 -40.293 1.00 90.81 195 ARG A N 1
ATOM 1668 C CA . ARG A 1 195 ? 22.543 18.007 -40.458 1.00 90.81 195 ARG A CA 1
ATOM 1669 C C . ARG A 1 195 ? 21.384 17.243 -39.821 1.00 90.81 195 ARG A C 1
ATOM 1671 O O . ARG A 1 195 ? 20.632 17.815 -39.037 1.00 90.81 195 ARG A O 1
ATOM 1678 N N . LYS A 1 196 ? 21.283 15.938 -40.089 1.00 91.56 196 LYS A N 1
ATOM 1679 C CA . LYS A 1 196 ? 20.297 15.048 -39.460 1.00 91.56 196 LYS A CA 1
ATOM 1680 C C . LYS A 1 196 ? 20.483 14.999 -37.946 1.00 91.56 196 LYS A C 1
ATOM 1682 O O . LYS A 1 196 ? 19.498 15.087 -37.225 1.00 91.56 196 LYS A O 1
ATOM 1687 N N . ALA A 1 197 ? 21.721 14.927 -37.457 1.00 90.25 197 ALA A N 1
ATOM 1688 C CA . ALA A 1 197 ? 22.020 14.944 -36.028 1.00 90.25 197 ALA A CA 1
ATOM 1689 C C . ALA A 1 197 ? 21.617 16.273 -35.364 1.00 90.25 197 ALA A C 1
ATOM 1691 O O . ALA A 1 197 ? 21.123 16.257 -34.241 1.00 90.25 197 ALA A O 1
ATOM 1692 N N . ASN A 1 198 ? 21.766 17.407 -36.056 1.00 88.81 198 ASN A N 1
ATOM 1693 C CA . ASN A 1 198 ? 21.291 18.703 -35.567 1.00 88.81 198 ASN A CA 1
ATOM 1694 C C . ASN A 1 198 ? 19.766 18.747 -35.435 1.00 88.81 198 ASN A C 1
ATOM 1696 O O . ASN A 1 198 ? 19.272 19.205 -34.413 1.00 88.81 198 ASN A O 1
ATOM 1700 N N . ILE A 1 199 ? 19.020 18.199 -36.399 1.00 90.44 199 ILE A N 1
ATOM 1701 C CA . ILE A 1 199 ? 17.550 18.098 -36.307 1.00 90.44 199 ILE A CA 1
ATOM 1702 C C . ILE A 1 199 ? 17.136 17.278 -35.069 1.00 90.44 199 ILE A C 1
ATOM 1704 O O . ILE A 1 199 ? 16.173 17.615 -34.386 1.00 90.44 199 ILE A O 1
ATOM 1708 N N . LEU A 1 200 ? 17.907 16.246 -34.699 1.00 90.44 200 LEU A N 1
ATOM 1709 C CA . LEU A 1 200 ? 17.645 15.460 -33.484 1.00 90.44 200 LEU A CA 1
ATOM 1710 C C . LEU A 1 200 ? 17.811 16.249 -32.175 1.00 90.44 200 LEU A C 1
ATOM 1712 O O . LEU A 1 200 ? 17.365 15.770 -31.133 1.00 90.44 200 LEU A O 1
ATOM 1716 N N . LEU A 1 201 ? 18.443 17.429 -32.184 1.00 87.06 201 LEU A N 1
ATOM 1717 C CA . LEU A 1 201 ? 18.509 18.285 -30.994 1.00 87.06 201 LEU A CA 1
ATOM 1718 C C . LEU A 1 201 ? 17.168 18.948 -30.669 1.00 87.06 201 LEU A C 1
ATOM 1720 O O . LEU A 1 201 ? 16.975 19.320 -29.506 1.00 87.06 201 LEU A O 1
ATOM 1724 N N . GLU A 1 202 ? 16.301 19.111 -31.667 1.00 87.69 202 GLU A N 1
ATOM 1725 C CA . GLU A 1 202 ? 14.978 19.742 -31.564 1.00 87.69 202 GLU A CA 1
ATOM 1726 C C . GLU A 1 202 ? 13.859 18.719 -31.315 1.00 87.69 202 GLU A C 1
ATOM 1728 O O . GLU A 1 202 ? 12.773 19.083 -30.879 1.00 87.69 202 GLU A O 1
ATOM 1733 N N . GLU A 1 203 ? 14.131 17.430 -31.533 1.00 86.19 203 GLU A N 1
ATOM 1734 C CA . GLU A 1 203 ? 13.188 16.342 -31.268 1.00 86.19 203 GLU A CA 1
ATOM 1735 C C . GLU A 1 203 ? 12.803 16.260 -29.779 1.00 86.19 203 GLU A C 1
ATOM 1737 O O . GLU A 1 203 ? 13.651 16.135 -28.890 1.00 86.19 203 GLU A O 1
ATOM 1742 N N . GLU A 1 204 ? 11.497 16.254 -29.499 1.00 81.62 204 GLU A N 1
ATOM 1743 C CA . GLU A 1 204 ? 10.955 16.194 -28.134 1.00 81.62 204 GLU A CA 1
ATOM 1744 C C . GLU A 1 204 ? 11.184 14.826 -27.471 1.00 81.62 204 GLU A C 1
ATOM 1746 O O . GLU A 1 204 ? 11.360 14.704 -26.252 1.00 81.62 204 GLU A O 1
ATOM 1751 N N . SER A 1 205 ? 11.173 13.758 -28.274 1.00 89.31 205 SER A N 1
ATOM 1752 C CA . SER A 1 205 ? 11.269 12.389 -27.778 1.00 89.31 205 SER A CA 1
ATOM 1753 C C . SER A 1 205 ? 12.717 11.933 -27.644 1.00 89.31 205 SER A C 1
ATOM 1755 O O . SER A 1 205 ? 13.366 11.506 -28.598 1.00 89.31 205 SER A O 1
ATOM 1757 N N . ILE A 1 206 ? 13.196 11.909 -26.403 1.00 88.19 206 ILE A N 1
ATOM 1758 C CA . ILE A 1 206 ? 14.574 11.535 -26.052 1.00 88.19 206 ILE A CA 1
ATOM 1759 C C . ILE A 1 206 ? 14.932 10.104 -26.475 1.00 88.19 206 ILE A C 1
ATOM 1761 O O . ILE A 1 206 ? 16.068 9.834 -26.866 1.00 88.19 206 ILE A O 1
ATOM 1765 N N . ASN A 1 207 ? 13.982 9.168 -26.395 1.00 86.12 207 ASN A N 1
ATOM 1766 C CA . ASN A 1 207 ? 14.238 7.778 -26.776 1.00 86.12 207 ASN A CA 1
ATOM 1767 C C . ASN A 1 207 ? 14.386 7.634 -28.294 1.00 86.12 207 ASN A C 1
ATOM 1769 O O . ASN A 1 207 ? 15.291 6.940 -28.746 1.00 86.12 207 ASN A O 1
ATOM 1773 N N . ILE A 1 208 ? 13.532 8.315 -29.065 1.00 87.88 208 ILE A N 1
ATOM 1774 C CA . ILE A 1 208 ? 13.597 8.307 -30.532 1.00 87.88 208 ILE A CA 1
ATOM 1775 C C . ILE A 1 208 ? 14.876 9.008 -30.991 1.00 87.88 208 ILE A C 1
ATOM 1777 O O . ILE A 1 208 ? 15.605 8.457 -31.813 1.00 87.88 208 ILE A O 1
ATOM 1781 N N . ALA A 1 209 ? 15.193 10.166 -30.402 1.00 88.88 209 ALA A N 1
ATOM 1782 C CA . ALA A 1 209 ? 16.433 10.886 -30.669 1.00 88.88 209 ALA A CA 1
ATOM 1783 C C . ALA A 1 209 ? 17.668 10.009 -30.408 1.00 88.88 209 ALA A C 1
ATOM 1785 O O . ALA A 1 209 ? 18.598 10.003 -31.208 1.00 88.88 209 ALA A O 1
ATOM 1786 N N . HIS A 1 210 ? 17.668 9.208 -29.336 1.00 86.44 210 HIS A N 1
ATOM 1787 C CA . HIS A 1 210 ? 18.770 8.292 -29.044 1.00 86.44 210 HIS A CA 1
ATOM 1788 C C . HIS A 1 210 ? 18.894 7.150 -30.062 1.00 86.44 210 HIS A C 1
ATOM 1790 O O . HIS A 1 210 ? 20.003 6.882 -30.515 1.00 86.44 210 HIS A O 1
ATOM 1796 N N . THR A 1 211 ? 17.794 6.489 -30.439 1.00 88.94 211 THR A N 1
ATOM 1797 C CA . THR A 1 211 ? 17.833 5.407 -31.439 1.00 88.94 211 THR A CA 1
ATOM 1798 C C . THR A 1 211 ? 18.303 5.927 -32.795 1.00 88.94 211 THR A C 1
ATOM 1800 O O . THR A 1 211 ? 19.256 5.385 -33.349 1.00 88.94 211 THR A O 1
ATOM 1803 N N . LYS A 1 212 ? 17.730 7.043 -33.269 1.00 90.31 212 LYS A N 1
ATOM 1804 C CA . LYS A 1 212 ? 18.164 7.702 -34.510 1.00 90.31 212 LYS A CA 1
ATOM 1805 C C . LYS A 1 212 ? 19.635 8.137 -34.434 1.00 90.31 212 LYS A C 1
ATOM 1807 O O . LYS A 1 212 ? 20.365 8.000 -35.407 1.00 90.31 212 LYS A O 1
ATOM 1812 N N . LEU A 1 213 ? 20.114 8.609 -33.277 1.00 91.12 213 LEU A N 1
ATOM 1813 C CA . LEU A 1 213 ? 21.532 8.937 -33.088 1.00 91.12 213 LEU A CA 1
ATOM 1814 C C . LEU A 1 213 ? 22.436 7.698 -33.224 1.00 91.12 213 LEU A C 1
ATOM 1816 O O . LEU A 1 213 ? 23.511 7.800 -33.811 1.00 91.12 213 LEU A O 1
ATOM 1820 N N . GLN A 1 214 ? 22.021 6.530 -32.718 1.00 88.88 214 GLN A N 1
ATOM 1821 C CA . GLN A 1 214 ? 22.776 5.282 -32.909 1.00 88.88 214 GLN A CA 1
ATOM 1822 C C . GLN A 1 214 ? 22.817 4.860 -34.384 1.00 88.88 214 GLN A C 1
ATOM 1824 O O . GLN A 1 214 ? 23.883 4.494 -34.874 1.00 88.88 214 GLN A O 1
ATOM 1829 N N . GLU A 1 215 ? 21.702 4.990 -35.106 1.00 89.50 215 GLU A N 1
ATOM 1830 C CA . GLU A 1 215 ? 21.648 4.746 -36.555 1.00 89.50 215 GLU A CA 1
ATOM 1831 C C . GLU A 1 215 ? 22.583 5.694 -37.320 1.00 89.50 215 GLU A C 1
ATOM 1833 O O . GLU A 1 215 ? 23.297 5.267 -38.224 1.00 89.50 215 GLU A O 1
ATOM 1838 N N . LEU A 1 216 ? 22.658 6.971 -36.924 1.00 91.06 216 LEU A N 1
ATOM 1839 C CA . LEU A 1 216 ? 23.605 7.929 -37.503 1.00 91.06 216 LEU A CA 1
ATOM 1840 C C . LEU A 1 216 ? 25.065 7.582 -37.180 1.00 91.06 216 LEU A C 1
ATOM 1842 O O . LEU A 1 216 ? 25.928 7.759 -38.038 1.00 91.06 216 LEU A O 1
ATOM 1846 N N . HIS A 1 217 ? 25.362 7.058 -35.985 1.00 87.75 217 HIS A N 1
ATOM 1847 C CA . HIS A 1 217 ? 26.697 6.544 -35.659 1.00 87.75 217 HIS A CA 1
ATOM 1848 C C . HIS A 1 217 ? 27.073 5.331 -36.519 1.00 87.75 217 HIS A C 1
ATOM 1850 O O . HIS A 1 217 ? 28.219 5.228 -36.959 1.00 87.75 217 HIS A O 1
ATOM 1856 N N . GLU A 1 218 ? 26.134 4.419 -36.767 1.00 86.12 218 GLU A N 1
ATOM 1857 C CA . GLU A 1 218 ? 26.340 3.280 -37.663 1.00 86.12 218 GLU A CA 1
ATOM 1858 C C . GLU A 1 218 ? 26.518 3.742 -39.113 1.00 86.12 218 GLU A C 1
ATOM 1860 O O . GLU A 1 218 ? 27.461 3.322 -39.784 1.00 86.12 218 GLU A O 1
ATOM 1865 N N . HIS A 1 219 ? 25.695 4.690 -39.567 1.00 86.19 219 HIS A N 1
ATOM 1866 C CA . HIS A 1 219 ? 25.835 5.294 -40.885 1.00 86.19 219 HIS A CA 1
ATOM 1867 C C . HIS A 1 219 ? 27.206 5.962 -41.040 1.00 86.19 219 HIS A C 1
ATOM 1869 O O . HIS A 1 219 ? 27.903 5.669 -42.004 1.00 86.19 219 HIS A O 1
ATOM 1875 N N . TRP A 1 220 ? 27.659 6.741 -40.051 1.00 87.06 220 TRP A N 1
ATOM 1876 C CA . TRP A 1 220 ? 28.986 7.367 -40.043 1.00 87.06 220 TRP A CA 1
ATOM 1877 C C . TRP A 1 220 ? 30.133 6.354 -40.153 1.00 87.06 220 TRP A C 1
ATOM 1879 O O . TRP A 1 220 ? 31.108 6.618 -40.853 1.00 87.06 220 TRP A O 1
ATOM 1889 N N . ARG A 1 221 ? 30.028 5.191 -39.491 1.00 82.62 221 ARG A N 1
ATOM 1890 C CA . ARG A 1 221 ? 31.024 4.103 -39.593 1.00 82.62 221 ARG A CA 1
ATOM 1891 C C . ARG A 1 221 ? 31.063 3.459 -40.977 1.00 82.62 221 ARG A C 1
ATOM 1893 O O . ARG A 1 221 ? 32.104 2.935 -41.360 1.00 82.62 221 ARG A O 1
ATOM 1900 N N . ASN A 1 222 ? 29.943 3.479 -41.696 1.00 81.25 222 ASN A N 1
ATOM 1901 C CA . ASN A 1 222 ? 29.825 2.920 -43.039 1.00 81.25 222 ASN A CA 1
ATOM 1902 C C . ASN A 1 222 ? 30.284 3.897 -44.136 1.00 81.25 222 ASN A C 1
ATOM 1904 O O . ASN A 1 222 ? 30.559 3.453 -45.251 1.00 81.25 222 ASN A O 1
ATOM 1908 N N . VAL A 1 223 ? 30.370 5.201 -43.844 1.00 83.31 223 VAL A N 1
ATOM 1909 C CA . VAL A 1 223 ? 30.905 6.202 -44.781 1.00 83.31 223 VAL A CA 1
ATOM 1910 C C . VAL A 1 223 ? 32.435 6.147 -44.801 1.00 83.31 223 VAL A C 1
ATOM 1912 O O . VAL A 1 223 ? 33.094 6.056 -43.764 1.00 83.31 223 VAL A O 1
ATOM 1915 N N . GLY A 1 224 ? 33.012 6.233 -46.001 1.00 78.00 224 GLY A N 1
ATOM 1916 C CA . GLY A 1 224 ? 34.455 6.169 -46.221 1.00 78.00 224 GLY A CA 1
ATOM 1917 C C . GLY A 1 224 ? 35.258 7.345 -45.635 1.00 78.00 224 GLY A C 1
ATOM 1918 O O . GLY A 1 224 ? 34.714 8.279 -45.025 1.00 78.00 224 GLY A O 1
ATOM 1919 N N . PRO A 1 225 ? 36.593 7.317 -45.791 1.00 79.69 225 PRO A N 1
ATOM 1920 C CA . PRO A 1 225 ? 37.458 8.417 -45.383 1.00 79.69 225 PRO A CA 1
ATOM 1921 C C . PRO A 1 225 ? 37.158 9.697 -46.180 1.00 79.69 225 PRO A C 1
ATOM 1923 O O . PRO A 1 225 ? 36.650 9.660 -47.298 1.00 79.69 225 PRO A O 1
ATOM 1926 N N . VAL A 1 226 ? 37.470 10.835 -45.562 1.00 82.38 226 VAL A N 1
ATOM 1927 C CA . VAL A 1 226 ? 37.449 12.169 -46.183 1.00 82.38 226 VAL A CA 1
ATOM 1928 C C . VAL A 1 226 ? 38.865 12.739 -46.182 1.00 82.38 226 VAL A C 1
ATOM 1930 O O . VAL A 1 226 ? 39.756 12.182 -45.521 1.00 82.38 226 VAL A O 1
ATOM 1933 N N . GLU A 1 227 ? 39.050 13.854 -46.888 1.00 80.31 227 GLU A N 1
ATOM 1934 C CA . GLU A 1 227 ? 40.301 14.607 -46.937 1.00 80.31 227 GLU A CA 1
ATOM 1935 C C . GLU A 1 227 ? 40.898 14.822 -45.533 1.00 80.31 227 GLU A C 1
ATOM 1937 O O . GLU A 1 227 ? 40.178 15.086 -44.563 1.00 80.31 227 GLU A O 1
ATOM 1942 N N . ARG A 1 228 ? 42.225 14.677 -45.405 1.00 75.69 228 ARG A N 1
ATOM 1943 C CA . ARG A 1 228 ? 42.924 14.683 -44.105 1.00 75.69 228 ARG A CA 1
ATOM 1944 C C . ARG A 1 228 ? 42.678 15.978 -43.316 1.00 75.69 228 ARG A C 1
ATOM 1946 O O . ARG A 1 228 ? 42.479 15.904 -42.108 1.00 75.69 228 ARG A O 1
ATOM 1953 N N . SER A 1 229 ? 42.615 17.117 -44.005 1.00 82.25 229 SER A N 1
ATOM 1954 C CA . SER A 1 229 ? 42.332 18.451 -43.452 1.00 82.25 229 SER A CA 1
ATOM 1955 C C . SER A 1 229 ? 40.935 18.556 -42.814 1.00 82.25 229 SER A C 1
ATOM 1957 O O . SER A 1 229 ? 40.766 19.160 -41.755 1.00 82.25 229 SER A O 1
ATOM 1959 N N . LEU A 1 230 ? 39.924 17.926 -43.423 1.00 82.69 230 LEU A N 1
ATOM 1960 C CA . LEU A 1 230 ? 38.513 18.031 -43.027 1.00 82.69 230 LEU A CA 1
ATOM 1961 C C . LEU A 1 230 ? 38.036 16.887 -42.121 1.00 82.69 230 LEU A C 1
ATOM 1963 O O . LEU A 1 230 ? 36.952 16.953 -41.534 1.00 82.69 230 LEU A O 1
ATOM 1967 N N . ARG A 1 231 ? 38.830 15.822 -41.976 1.00 79.94 231 ARG A N 1
ATOM 1968 C CA . ARG A 1 231 ? 38.468 14.641 -41.179 1.00 79.94 231 ARG A CA 1
ATOM 1969 C C . ARG A 1 231 ? 38.243 14.973 -39.709 1.00 79.94 231 ARG A C 1
ATOM 1971 O O . ARG A 1 231 ? 37.240 14.561 -39.130 1.00 79.94 231 ARG A O 1
ATOM 1978 N N . GLU A 1 232 ? 39.168 15.709 -39.105 1.00 85.25 232 GLU A N 1
ATOM 1979 C CA . GLU A 1 232 ? 39.081 16.038 -37.685 1.00 85.25 232 GLU A CA 1
ATOM 1980 C C . GLU A 1 232 ? 37.971 17.061 -37.414 1.00 85.25 232 GLU A C 1
ATOM 1982 O O . GLU A 1 232 ? 37.226 16.920 -36.445 1.00 85.25 232 GLU A O 1
ATOM 1987 N N . SER A 1 233 ? 37.802 18.049 -38.298 1.00 87.50 233 SER A N 1
ATOM 1988 C CA . SER A 1 233 ? 36.786 19.095 -38.137 1.00 87.50 233 SER A CA 1
ATOM 1989 C C . SER A 1 233 ? 35.361 18.544 -38.256 1.00 87.50 233 SER A C 1
ATOM 1991 O O . SER A 1 233 ? 34.506 18.860 -37.428 1.00 87.50 233 SER A O 1
ATOM 1993 N N . THR A 1 234 ? 35.101 17.672 -39.235 1.00 86.62 234 THR A N 1
ATOM 1994 C CA . THR A 1 234 ? 33.792 17.019 -39.411 1.00 86.62 234 THR A CA 1
ATOM 1995 C C . THR A 1 234 ? 33.469 16.073 -38.258 1.00 86.62 234 THR A C 1
ATOM 1997 O O . THR A 1 234 ? 32.349 16.085 -37.745 1.00 86.62 234 THR A O 1
ATOM 2000 N N . TRP A 1 235 ? 34.454 15.302 -37.789 1.00 87.56 235 TRP A N 1
ATOM 2001 C CA . TRP A 1 235 ? 34.280 14.417 -36.640 1.00 87.56 235 TRP A CA 1
ATOM 2002 C C . TRP A 1 235 ? 34.010 15.182 -35.341 1.00 87.56 235 TRP A C 1
ATOM 2004 O O . TRP A 1 235 ? 33.094 14.812 -34.606 1.00 87.56 235 TRP A O 1
ATOM 2014 N N . LYS A 1 236 ? 34.742 16.274 -35.075 1.00 90.38 236 LYS A N 1
ATOM 2015 C CA . LYS A 1 236 ? 34.506 17.137 -33.906 1.00 90.38 236 LYS A CA 1
ATOM 2016 C C . LYS A 1 236 ? 33.079 17.687 -33.895 1.00 90.38 236 LYS A C 1
ATOM 2018 O O . LYS A 1 236 ? 32.397 17.535 -32.884 1.00 90.38 236 LYS A O 1
ATOM 2023 N N . LYS A 1 237 ? 32.589 18.206 -35.030 1.00 88.75 237 LYS A N 1
ATOM 2024 C CA . LYS A 1 237 ? 31.203 18.696 -35.165 1.00 88.75 237 LYS A CA 1
ATOM 2025 C C . LYS A 1 237 ? 30.178 17.615 -34.807 1.00 88.75 237 LYS A C 1
ATOM 2027 O O . LYS A 1 237 ? 29.297 17.842 -33.982 1.00 88.75 237 LYS A O 1
ATOM 2032 N N . PHE A 1 238 ? 30.314 16.413 -35.370 1.00 90.56 238 PHE A N 1
ATOM 2033 C CA . PHE A 1 238 ? 29.396 15.312 -35.068 1.00 90.56 238 PHE A CA 1
ATOM 2034 C C . PHE A 1 238 ? 29.487 14.850 -33.603 1.00 90.56 238 PHE A C 1
ATOM 2036 O O . PHE A 1 238 ? 28.465 14.571 -32.968 1.00 90.56 238 PHE A O 1
ATOM 2043 N N . GLN A 1 239 ? 30.695 14.805 -33.031 1.00 91.00 239 GLN A N 1
ATOM 2044 C CA . GLN A 1 239 ? 30.898 14.470 -31.622 1.00 91.00 239 GLN A CA 1
ATOM 2045 C C . GLN A 1 239 ? 30.260 15.489 -30.678 1.00 91.00 239 GLN A C 1
ATOM 2047 O O . GLN A 1 239 ? 29.682 15.086 -29.671 1.00 91.00 239 GLN A O 1
ATOM 2052 N N . GLU A 1 240 ? 30.359 16.784 -30.966 1.00 92.00 240 GLU A N 1
ATOM 2053 C CA . GLU A 1 240 ? 29.751 17.843 -30.155 1.00 92.00 240 GLU A CA 1
ATOM 2054 C C . GLU A 1 240 ? 28.224 17.730 -30.134 1.00 92.00 240 GLU A C 1
ATOM 2056 O O . GLU A 1 240 ? 27.624 17.725 -29.055 1.00 92.00 240 GLU A O 1
ATOM 2061 N N . ILE A 1 241 ? 27.603 17.521 -31.300 1.00 90.00 241 ILE A N 1
ATOM 2062 C CA . ILE A 1 241 ? 26.155 17.293 -31.419 1.00 90.00 241 ILE A CA 1
ATOM 2063 C C . ILE A 1 241 ? 25.749 16.039 -30.633 1.00 90.00 241 ILE A C 1
ATOM 2065 O O . ILE A 1 241 ? 24.836 16.078 -29.804 1.00 90.00 241 ILE A O 1
ATOM 2069 N N . SER A 1 242 ? 26.487 14.940 -30.811 1.00 89.88 242 SER A N 1
ATOM 2070 C CA . SER A 1 242 ? 26.241 13.675 -30.107 1.00 89.88 242 SER A CA 1
ATOM 2071 C C . SER A 1 242 ? 26.378 13.822 -28.587 1.00 89.88 242 SER A C 1
ATOM 2073 O O . SER A 1 242 ? 25.559 13.299 -27.826 1.00 89.88 242 SER A O 1
ATOM 2075 N N . LYS A 1 243 ? 27.396 14.556 -28.116 1.00 92.06 243 LYS A N 1
ATOM 2076 C CA . LYS A 1 243 ? 27.592 14.874 -26.693 1.00 92.06 243 LYS A CA 1
ATOM 2077 C C . LYS A 1 243 ? 26.424 15.692 -26.151 1.00 92.06 243 LYS A C 1
ATOM 2079 O O . LYS A 1 243 ? 25.944 15.386 -25.062 1.00 92.06 243 LYS A O 1
ATOM 2084 N N . SER A 1 244 ? 25.943 16.680 -26.904 1.00 90.94 244 SER A N 1
ATOM 2085 C CA . SER A 1 244 ? 24.804 17.518 -26.516 1.00 90.94 244 SER A CA 1
ATOM 2086 C C . SER A 1 244 ? 23.508 16.706 -26.369 1.00 90.94 244 SER A C 1
ATOM 2088 O O . SER A 1 244 ? 22.852 16.784 -25.329 1.00 90.94 244 SER A O 1
ATOM 2090 N N . ILE A 1 245 ? 23.188 15.830 -27.331 1.00 90.50 245 ILE A N 1
ATOM 2091 C CA . ILE A 1 245 ? 22.013 14.937 -27.258 1.00 90.50 245 ILE A CA 1
ATOM 2092 C C . ILE A 1 245 ? 22.116 13.993 -26.052 1.00 90.50 245 ILE A C 1
ATOM 2094 O O . ILE A 1 245 ? 21.170 13.851 -25.272 1.00 90.50 245 ILE A O 1
ATOM 2098 N N . ASN A 1 246 ? 23.280 13.368 -25.853 1.00 89.19 246 ASN A N 1
ATOM 2099 C CA . ASN A 1 246 ? 23.498 12.471 -24.718 1.00 89.19 246 ASN A CA 1
ATOM 2100 C C . ASN A 1 246 ? 23.437 13.208 -23.370 1.00 89.19 246 ASN A C 1
ATOM 2102 O O . ASN A 1 246 ? 22.910 12.659 -22.401 1.00 89.19 246 ASN A O 1
ATOM 2106 N N . LYS A 1 247 ? 23.914 14.458 -23.304 1.00 92.19 247 LYS A N 1
ATOM 2107 C CA . LYS A 1 247 ? 23.795 15.321 -22.122 1.00 92.19 247 LYS A CA 1
ATOM 2108 C C . LYS A 1 247 ? 22.327 15.620 -21.804 1.00 92.19 247 LYS A C 1
ATOM 2110 O O . LYS A 1 247 ? 21.903 15.305 -20.694 1.00 92.19 247 LYS A O 1
ATOM 2115 N N . LYS A 1 248 ? 21.534 16.089 -22.779 1.00 89.19 248 LYS A N 1
ATOM 2116 C CA . LYS A 1 248 ? 20.079 16.313 -22.625 1.00 89.19 248 LYS A CA 1
ATOM 2117 C C . LYS A 1 248 ? 19.358 15.057 -22.124 1.00 89.19 248 LYS A C 1
ATOM 2119 O O . LYS A 1 248 ? 18.541 15.111 -21.205 1.00 89.19 248 LYS A O 1
ATOM 2124 N N . ARG A 1 249 ? 19.697 13.894 -22.691 1.00 89.00 249 ARG A N 1
ATOM 2125 C CA . ARG A 1 249 ? 19.156 12.595 -22.267 1.00 89.00 249 ARG A CA 1
ATOM 2126 C C . ARG A 1 249 ? 19.489 12.285 -20.808 1.00 89.00 249 ARG A C 1
ATOM 2128 O O . ARG A 1 249 ? 18.607 11.893 -20.044 1.00 89.00 249 ARG A O 1
ATOM 2135 N N . ASN A 1 250 ? 20.754 12.433 -20.425 1.00 89.00 250 ASN A N 1
ATOM 2136 C CA . ASN A 1 250 ? 21.196 12.169 -19.060 1.00 89.00 250 ASN A CA 1
ATOM 2137 C C . ASN A 1 250 ? 20.510 13.113 -18.065 1.00 89.00 250 ASN A C 1
ATOM 2139 O O . ASN A 1 250 ? 19.982 12.642 -17.059 1.00 89.00 250 ASN A O 1
ATOM 2143 N N . GLU A 1 251 ? 20.440 14.408 -18.375 1.00 92.12 251 GLU A N 1
ATOM 2144 C CA . GLU A 1 251 ? 19.753 15.418 -17.562 1.00 92.12 251 GLU A CA 1
ATOM 2145 C C . GLU A 1 251 ? 18.273 15.082 -17.362 1.00 92.12 251 GLU A C 1
ATOM 2147 O O . GLU A 1 251 ? 17.797 15.077 -16.227 1.00 92.12 251 GLU A O 1
ATOM 2152 N N . TYR A 1 252 ? 17.561 14.682 -18.418 1.00 90.00 252 TYR A N 1
ATOM 2153 C CA . TYR A 1 252 ? 16.169 14.244 -18.307 1.00 90.00 252 TYR A CA 1
ATOM 2154 C C . TYR A 1 252 ? 15.993 13.043 -17.371 1.00 90.00 252 TYR A C 1
ATOM 2156 O O . TYR A 1 252 ? 15.102 13.035 -16.518 1.00 90.00 252 TYR A O 1
ATOM 2164 N N . PHE A 1 253 ? 16.831 12.009 -17.501 1.00 88.25 253 PHE A N 1
ATOM 2165 C CA . PHE A 1 253 ? 16.726 10.826 -16.643 1.00 88.25 253 PHE A CA 1
ATOM 2166 C C . PHE A 1 253 ? 17.098 11.123 -15.188 1.00 88.25 253 PHE A C 1
ATOM 2168 O O . PHE A 1 253 ? 16.488 10.542 -14.281 1.00 88.25 253 PHE A O 1
ATOM 2175 N N . VAL A 1 254 ? 18.058 12.024 -14.960 1.00 91.44 254 VAL A N 1
ATOM 2176 C CA . VAL A 1 254 ? 18.426 12.522 -13.629 1.00 91.44 254 VAL A CA 1
ATOM 2177 C C . VAL A 1 254 ? 17.274 13.320 -13.024 1.00 91.44 254 VAL A C 1
ATOM 2179 O O . VAL A 1 254 ? 16.861 13.020 -11.904 1.00 91.44 254 VAL A O 1
ATOM 2182 N N . GLU A 1 255 ? 16.684 14.258 -13.763 1.00 91.12 255 GLU A N 1
ATOM 2183 C CA . GLU A 1 255 ? 15.549 15.052 -13.287 1.00 91.12 255 GLU A CA 1
ATOM 2184 C C . GLU A 1 255 ? 14.339 14.162 -12.994 1.00 91.12 255 GLU A C 1
ATOM 2186 O O . GLU A 1 255 ? 13.736 14.247 -11.923 1.00 91.12 255 GLU A O 1
ATOM 2191 N N . LYS A 1 256 ? 14.042 13.198 -13.871 1.00 88.75 256 LYS A N 1
ATOM 2192 C CA . LYS A 1 256 ? 12.982 12.214 -13.631 1.00 88.75 256 LYS A CA 1
ATOM 2193 C C . LYS A 1 256 ? 13.228 11.410 -12.354 1.00 88.75 256 LYS A C 1
ATOM 2195 O O . LYS A 1 256 ? 12.306 11.216 -11.562 1.00 88.75 256 LYS A O 1
ATOM 2200 N N . LYS A 1 257 ? 14.468 10.961 -12.130 1.00 89.06 257 LYS A N 1
ATOM 2201 C CA . LYS A 1 257 ? 14.865 10.254 -10.903 1.00 89.06 257 LYS A CA 1
ATOM 2202 C C . LYS A 1 257 ? 14.694 11.151 -9.673 1.00 89.06 257 LYS A C 1
ATOM 2204 O O . LYS A 1 257 ? 14.156 10.694 -8.668 1.00 89.06 257 LYS A O 1
ATOM 2209 N N . ASN A 1 258 ? 15.079 12.422 -9.755 1.00 90.62 258 ASN A N 1
ATOM 2210 C CA . ASN A 1 258 ? 14.919 13.391 -8.670 1.00 90.62 258 ASN A CA 1
ATOM 2211 C C . ASN A 1 258 ? 13.442 13.662 -8.350 1.00 90.62 258 ASN A C 1
ATOM 2213 O O . ASN A 1 258 ? 13.066 13.706 -7.177 1.00 90.62 258 ASN A O 1
ATOM 2217 N N . GLN A 1 259 ? 12.584 13.785 -9.364 1.00 90.00 259 GLN A N 1
ATOM 2218 C CA . GLN A 1 259 ? 11.134 13.910 -9.187 1.00 90.00 259 GLN A CA 1
ATOM 2219 C C . GLN A 1 259 ? 10.535 12.670 -8.520 1.00 90.00 259 GLN A C 1
ATOM 2221 O O . GLN A 1 259 ? 9.746 12.801 -7.580 1.00 90.00 259 GLN A O 1
ATOM 2226 N N . ASP A 1 260 ? 10.939 11.474 -8.951 1.00 88.25 260 ASP A N 1
ATOM 2227 C CA . ASP A 1 260 ? 10.504 10.214 -8.345 1.00 88.25 260 ASP A CA 1
ATOM 2228 C C . ASP A 1 260 ? 10.959 10.113 -6.878 1.00 88.25 260 ASP A C 1
ATOM 2230 O O . ASP A 1 260 ? 10.169 9.717 -6.021 1.00 88.25 260 ASP A O 1
ATOM 2234 N N . LEU A 1 261 ? 12.186 10.543 -6.554 1.00 89.69 261 LEU A N 1
ATOM 2235 C CA . LEU A 1 261 ? 12.695 10.605 -5.177 1.00 89.69 261 LEU A CA 1
ATOM 2236 C C . LEU A 1 261 ? 11.925 11.614 -4.316 1.00 89.69 261 LEU A C 1
ATOM 2238 O O . LEU A 1 261 ? 11.554 11.297 -3.186 1.00 89.69 261 LEU A O 1
ATOM 2242 N N . LYS A 1 262 ? 11.634 12.815 -4.835 1.00 91.31 262 LYS A N 1
ATOM 2243 C CA . LYS A 1 262 ? 10.809 13.823 -4.140 1.00 91.31 262 LYS A CA 1
ATOM 2244 C C . LYS A 1 262 ? 9.406 13.278 -3.848 1.00 91.31 262 LYS A C 1
ATOM 2246 O O . LYS A 1 262 ? 8.901 13.444 -2.738 1.00 91.31 262 LYS A O 1
ATOM 2251 N N . ARG A 1 263 ? 8.782 12.593 -4.812 1.00 90.56 263 ARG A N 1
ATOM 2252 C CA . ARG A 1 263 ? 7.470 11.944 -4.638 1.00 90.56 263 ARG A CA 1
ATOM 2253 C C . ARG A 1 263 ? 7.527 10.782 -3.648 1.00 90.56 263 ARG A C 1
ATOM 2255 O O . ARG A 1 263 ? 6.626 10.669 -2.825 1.00 90.56 263 ARG A O 1
ATOM 2262 N N . LEU A 1 264 ? 8.575 9.957 -3.685 1.00 91.06 264 LEU A N 1
ATOM 2263 C CA . 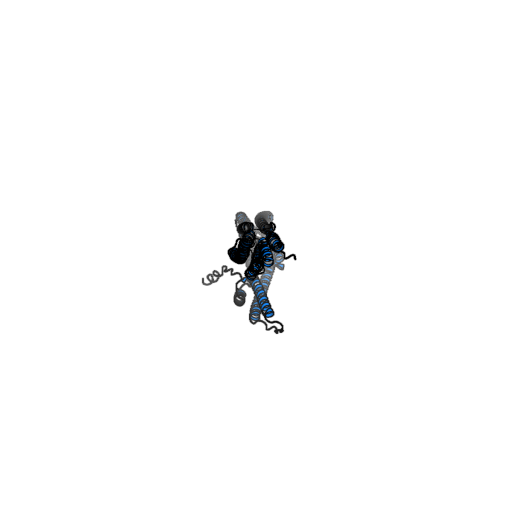LEU A 1 264 ? 8.781 8.868 -2.726 1.00 91.06 264 LEU A CA 1
ATOM 2264 C C . LEU A 1 264 ? 8.898 9.405 -1.296 1.00 91.06 264 LEU A C 1
ATOM 2266 O O . LEU A 1 264 ? 8.212 8.907 -0.407 1.00 91.06 264 LEU A O 1
ATOM 2270 N N . LYS A 1 265 ? 9.689 10.466 -1.087 1.00 92.06 265 LYS A N 1
ATOM 2271 C CA . LYS A 1 265 ? 9.785 11.146 0.213 1.00 92.06 265 LYS A CA 1
ATOM 2272 C C . LYS A 1 265 ? 8.411 11.619 0.691 1.00 92.06 265 LYS A C 1
ATOM 2274 O O . LYS A 1 265 ? 8.024 11.261 1.794 1.00 92.06 265 LYS A O 1
ATOM 2279 N N . LYS A 1 266 ? 7.637 12.316 -0.154 1.00 93.50 266 LYS A N 1
ATOM 2280 C CA . LYS A 1 266 ? 6.262 12.753 0.176 1.00 93.50 266 LYS A CA 1
ATOM 2281 C C . LYS A 1 266 ? 5.315 11.589 0.497 1.00 93.50 266 LYS A C 1
ATOM 2283 O O . LYS A 1 266 ? 4.478 11.691 1.385 1.00 93.50 266 LYS A O 1
ATOM 2288 N N . LYS A 1 267 ? 5.425 10.468 -0.218 1.00 93.25 267 LYS A N 1
ATOM 2289 C CA . LYS A 1 267 ? 4.625 9.268 0.065 1.00 93.25 267 LYS A CA 1
ATOM 2290 C C . LYS A 1 267 ? 4.981 8.658 1.417 1.00 93.25 267 LYS A C 1
ATOM 2292 O O . LYS A 1 267 ? 4.078 8.320 2.175 1.00 93.25 267 LYS A O 1
ATOM 2297 N N . ASN A 1 268 ? 6.272 8.565 1.726 1.00 91.50 268 ASN A N 1
ATOM 2298 C CA . ASN A 1 268 ? 6.744 8.048 3.006 1.00 91.50 268 ASN A CA 1
ATOM 2299 C C . ASN A 1 268 ? 6.379 8.981 4.168 1.00 91.50 268 ASN A C 1
ATOM 2301 O O . ASN A 1 268 ? 5.968 8.482 5.208 1.00 91.50 268 ASN A O 1
ATOM 2305 N N . THR A 1 269 ? 6.445 10.309 3.998 1.00 94.31 269 THR A N 1
ATOM 2306 C CA . THR A 1 269 ? 6.000 11.248 5.044 1.00 94.31 269 THR A CA 1
ATOM 2307 C C . THR A 1 269 ? 4.518 11.075 5.349 1.00 94.31 269 THR A C 1
ATOM 2309 O O . THR A 1 269 ? 4.158 11.012 6.516 1.00 94.31 269 THR A O 1
ATOM 2312 N N . ILE A 1 270 ? 3.669 10.888 4.330 1.00 93.62 270 ILE A N 1
ATOM 2313 C CA . ILE A 1 270 ? 2.244 10.592 4.538 1.00 93.62 270 ILE A CA 1
ATOM 2314 C C . ILE A 1 270 ? 2.058 9.271 5.298 1.00 93.62 270 ILE A C 1
ATOM 2316 O O . ILE A 1 270 ? 1.264 9.208 6.233 1.00 93.62 270 ILE A O 1
ATOM 2320 N N . SER A 1 271 ? 2.795 8.213 4.942 1.00 92.56 271 SER A N 1
ATOM 2321 C CA . SER A 1 271 ? 2.746 6.946 5.685 1.00 92.56 271 SER A CA 1
ATOM 2322 C C . SER A 1 271 ? 3.155 7.127 7.154 1.00 92.56 271 SER A C 1
ATOM 2324 O O . SER A 1 271 ? 2.477 6.607 8.041 1.00 92.56 271 SER A O 1
ATOM 2326 N N . SER A 1 272 ? 4.194 7.923 7.425 1.00 91.62 272 SER A N 1
ATOM 2327 C CA . SER A 1 272 ? 4.612 8.274 8.786 1.00 91.62 272 SER A CA 1
ATOM 2328 C C . SER A 1 272 ? 3.556 9.102 9.530 1.00 91.62 272 SER A C 1
ATOM 2330 O O . SER A 1 272 ? 3.277 8.832 10.697 1.00 91.62 272 SER A O 1
ATOM 2332 N N . GLU A 1 273 ? 2.909 10.065 8.868 1.00 92.75 273 GLU A N 1
ATOM 2333 C CA . GLU A 1 273 ? 1.810 10.856 9.439 1.00 92.75 273 GLU A CA 1
ATOM 2334 C C . GLU A 1 273 ? 0.628 9.970 9.853 1.00 92.75 273 GLU A C 1
ATOM 2336 O O . GLU A 1 273 ? 0.090 10.149 10.946 1.00 92.75 273 GLU A O 1
ATOM 2341 N N . ILE A 1 274 ? 0.270 8.965 9.041 1.00 92.00 274 ILE A N 1
ATOM 2342 C CA . ILE A 1 274 ? -0.767 7.977 9.387 1.00 92.00 274 ILE A CA 1
ATOM 2343 C C . ILE A 1 274 ? -0.369 7.202 10.647 1.00 92.00 274 ILE A C 1
ATOM 2345 O O . ILE A 1 274 ? -1.187 7.051 11.555 1.00 92.00 274 ILE A O 1
ATOM 2349 N N . THR A 1 275 ? 0.886 6.752 10.757 1.00 90.00 275 THR A N 1
ATOM 2350 C CA . THR A 1 275 ? 1.346 6.071 11.980 1.00 90.00 275 THR A CA 1
ATOM 2351 C C . THR A 1 275 ? 1.363 6.996 13.199 1.00 90.00 275 THR A C 1
ATOM 2353 O O . THR A 1 275 ? 1.007 6.567 14.294 1.00 90.00 275 THR A O 1
ATOM 2356 N N . ALA A 1 276 ? 1.679 8.282 13.023 1.00 90.56 276 ALA A N 1
ATOM 2357 C CA . ALA A 1 276 ? 1.678 9.266 14.103 1.00 90.56 276 ALA A CA 1
ATOM 2358 C C . ALA A 1 276 ? 0.269 9.575 14.645 1.00 90.56 276 ALA A C 1
ATOM 2360 O O . ALA A 1 276 ? 0.141 10.021 15.787 1.00 90.56 276 ALA A O 1
ATOM 2361 N N . LEU A 1 277 ? -0.800 9.315 13.878 1.00 87.75 277 LEU A N 1
ATOM 2362 C CA . LEU A 1 277 ? -2.177 9.426 14.384 1.00 87.75 277 LEU A CA 1
ATOM 2363 C C . LEU A 1 277 ? -2.460 8.433 15.520 1.00 87.75 277 LEU A C 1
ATOM 2365 O O . LEU A 1 277 ? -3.278 8.735 16.386 1.00 87.75 277 LEU A O 1
ATOM 2369 N N . ILE A 1 278 ? -1.771 7.288 15.538 1.00 83.44 278 ILE A N 1
ATOM 2370 C CA . ILE A 1 278 ? -1.938 6.241 16.556 1.00 83.44 278 ILE A CA 1
ATOM 2371 C C . ILE A 1 278 ? -1.362 6.693 17.907 1.00 83.44 278 ILE A C 1
ATOM 2373 O O . ILE A 1 278 ? -1.954 6.417 18.945 1.00 83.44 278 ILE A O 1
ATOM 2377 N N . LEU A 1 279 ? -0.251 7.442 17.904 1.00 73.56 279 LEU A N 1
ATOM 2378 C CA . LEU A 1 279 ? 0.469 7.864 19.117 1.00 73.56 279 LEU A CA 1
ATOM 2379 C C . LEU A 1 279 ? -0.310 8.852 20.006 1.00 73.56 279 LEU A C 1
ATOM 2381 O O . LEU A 1 279 ? 0.095 9.112 21.132 1.00 73.56 279 LEU A O 1
ATOM 2385 N N . LYS A 1 280 ? -1.420 9.424 19.526 1.00 74.94 280 LYS A N 1
ATOM 2386 C CA . LYS A 1 280 ? -2.162 10.493 20.221 1.00 74.94 280 LYS A CA 1
ATOM 2387 C C . LYS A 1 280 ? -3.197 10.001 21.247 1.00 74.94 280 LYS A C 1
ATOM 2389 O O . LYS A 1 280 ? -4.112 10.759 21.559 1.00 74.94 280 LYS A O 1
ATOM 2394 N N . ASP A 1 281 ? -3.081 8.763 21.727 1.00 69.94 281 ASP A N 1
ATOM 2395 C CA . ASP A 1 281 ? -3.976 8.103 22.694 1.00 69.94 281 ASP A CA 1
ATOM 2396 C C . ASP A 1 281 ? -5.473 8.410 22.491 1.00 69.94 281 ASP A C 1
ATOM 2398 O O . ASP A 1 281 ? -6.100 9.311 23.071 1.00 69.94 281 ASP A O 1
ATOM 2402 N N . ILE A 1 282 ? -6.085 7.621 21.611 1.00 75.44 282 ILE A N 1
ATOM 2403 C CA . ILE A 1 282 ? -7.471 7.806 21.195 1.00 75.44 282 ILE A CA 1
ATOM 2404 C C . ILE A 1 282 ? -8.401 7.031 22.139 1.00 75.44 282 ILE A C 1
ATOM 2406 O O . ILE A 1 282 ? -8.757 5.880 21.904 1.00 75.44 282 ILE A O 1
ATOM 2410 N N . ASN A 1 283 ? -8.833 7.691 23.213 1.00 81.00 283 ASN A N 1
ATOM 2411 C CA . ASN A 1 283 ? -9.685 7.100 24.255 1.00 81.00 283 ASN A CA 1
ATOM 2412 C C . ASN A 1 283 ? -11.206 7.250 24.032 1.00 81.00 283 ASN A C 1
ATOM 2414 O O . ASN A 1 283 ? -11.997 6.856 24.887 1.00 81.00 283 ASN A O 1
ATOM 2418 N N . SER A 1 284 ? -11.640 7.837 22.913 1.00 86.62 284 SER A N 1
ATOM 2419 C CA . SER A 1 284 ? -13.052 8.152 22.659 1.00 86.62 284 SER A CA 1
ATOM 2420 C C . SER A 1 284 ? -13.450 7.889 21.210 1.00 86.62 284 SER A C 1
ATOM 2422 O O . SER A 1 284 ? -12.658 8.106 20.291 1.00 86.62 284 SER A O 1
ATOM 2424 N N . HIS A 1 285 ? -14.708 7.486 21.012 1.00 87.56 285 HIS A N 1
ATOM 2425 C CA . HIS A 1 285 ? -15.304 7.262 19.693 1.00 87.56 285 HIS A CA 1
ATOM 2426 C C . HIS A 1 285 ? -15.173 8.491 18.780 1.00 87.56 285 HIS A C 1
ATOM 2428 O O . HIS A 1 285 ? -14.723 8.369 17.647 1.00 87.56 285 HIS A O 1
ATOM 2434 N N . PHE A 1 286 ? -15.457 9.690 19.296 1.00 88.19 286 PHE A N 1
ATOM 2435 C CA . PHE A 1 286 ? -15.359 10.934 18.523 1.00 88.19 286 PHE A CA 1
ATOM 2436 C C . PHE A 1 286 ? -13.930 11.226 18.043 1.00 88.19 286 PHE A C 1
ATOM 2438 O O . PHE A 1 286 ? -13.709 11.687 16.922 1.00 88.19 286 PHE A O 1
ATOM 2445 N N . LYS A 1 287 ? -12.930 10.925 18.882 1.00 89.56 287 LYS A N 1
ATOM 2446 C CA . LYS A 1 287 ? -11.523 11.055 18.490 1.00 89.56 287 LYS A CA 1
ATOM 2447 C C . LYS A 1 287 ? -11.157 10.023 17.411 1.00 89.56 287 LYS A C 1
ATOM 2449 O O . LYS A 1 287 ? -10.446 10.381 16.475 1.00 89.56 287 LYS A O 1
ATOM 2454 N N . TRP A 1 288 ? -11.683 8.794 17.490 1.00 90.88 288 TRP A N 1
ATOM 2455 C CA . TRP A 1 288 ? -11.517 7.768 16.448 1.00 90.88 288 TRP A CA 1
ATOM 2456 C C . TRP A 1 288 ? -12.172 8.164 15.125 1.00 90.88 288 TRP A C 1
ATOM 2458 O O . TRP A 1 288 ? -11.585 7.937 14.070 1.00 90.88 288 TRP A O 1
ATOM 2468 N N . GLU A 1 289 ? -13.350 8.785 15.160 1.00 91.00 289 GLU A N 1
ATOM 2469 C CA . GLU A 1 289 ? -14.022 9.289 13.960 1.00 91.00 289 GLU A CA 1
ATOM 2470 C C . GLU A 1 289 ? -13.185 10.386 13.284 1.00 91.00 289 GLU A C 1
ATOM 2472 O O . GLU A 1 289 ? -12.887 10.297 12.092 1.00 91.00 289 GLU A O 1
ATOM 2477 N N . LYS A 1 290 ? -12.705 11.373 14.057 1.00 91.50 290 LYS A N 1
ATOM 2478 C CA . LYS A 1 290 ? -11.798 12.421 13.557 1.00 91.50 290 LYS A CA 1
ATOM 2479 C C . LYS A 1 290 ? -10.497 11.851 12.989 1.00 91.50 290 LYS A C 1
ATOM 2481 O O . LYS A 1 290 ? -10.038 12.307 11.945 1.00 91.50 290 LYS A O 1
ATOM 2486 N N . ALA A 1 291 ? -9.893 10.876 13.667 1.00 91.94 291 ALA A N 1
ATOM 2487 C CA . ALA A 1 291 ? -8.671 10.230 13.196 1.00 91.94 291 ALA A CA 1
ATOM 2488 C C . ALA A 1 291 ? -8.906 9.422 11.912 1.00 91.94 291 ALA A C 1
ATOM 2490 O O . ALA A 1 291 ? -8.057 9.443 11.028 1.00 91.94 291 ALA A O 1
ATOM 2491 N N . THR A 1 292 ? -10.068 8.772 11.781 1.00 93.19 292 THR A N 1
ATOM 2492 C CA . THR A 1 292 ? -10.450 8.035 10.566 1.00 93.19 292 THR A CA 1
ATOM 2493 C C . THR A 1 292 ? -10.596 8.990 9.382 1.00 93.19 292 THR A C 1
ATOM 2495 O O . THR A 1 292 ? -9.947 8.771 8.368 1.00 93.19 292 THR A O 1
ATOM 2498 N N . LYS A 1 293 ? -11.308 10.117 9.547 1.00 94.38 293 LYS A N 1
ATOM 2499 C CA . LYS A 1 293 ? -11.426 11.150 8.496 1.00 94.38 293 LYS A CA 1
ATOM 2500 C C . LYS A 1 293 ? -10.057 11.669 8.039 1.00 94.38 293 LYS A C 1
ATOM 2502 O O . LYS A 1 293 ? -9.779 11.706 6.846 1.00 94.38 293 LYS A O 1
ATOM 2507 N N . LYS A 1 294 ? -9.159 11.981 8.982 1.00 93.12 294 LYS A N 1
ATOM 2508 C CA . LYS A 1 294 ? -7.778 12.391 8.659 1.00 93.12 294 LYS A CA 1
ATOM 2509 C C . LYS A 1 294 ? -6.986 11.294 7.943 1.00 93.12 294 LYS A C 1
ATOM 2511 O O . LYS A 1 294 ? -6.222 11.594 7.032 1.00 93.12 294 LYS A O 1
ATOM 2516 N N . CYS A 1 295 ? -7.147 10.037 8.350 1.00 93.69 295 CYS A N 1
ATOM 2517 C CA . CYS A 1 295 ? -6.509 8.894 7.699 1.00 93.69 295 CYS A CA 1
ATOM 2518 C C . CYS A 1 295 ? -6.979 8.754 6.240 1.00 93.69 295 CYS A C 1
ATOM 2520 O O . CYS A 1 295 ? -6.153 8.584 5.342 1.00 93.69 295 CYS A O 1
ATOM 2522 N N . ASP A 1 296 ? -8.279 8.921 5.991 1.00 92.38 296 ASP A N 1
ATOM 2523 C CA . ASP A 1 296 ? -8.858 8.877 4.647 1.00 92.38 296 ASP A CA 1
ATOM 2524 C C . ASP A 1 296 ? -8.368 10.046 3.773 1.00 92.38 296 ASP A C 1
ATOM 2526 O O . ASP A 1 296 ? -7.968 9.834 2.627 1.00 92.38 296 ASP A O 1
ATOM 2530 N N . GLU A 1 297 ? -8.292 11.264 4.321 1.00 95.06 297 GLU A N 1
ATOM 2531 C CA . GLU A 1 297 ? -7.700 12.427 3.640 1.00 95.06 297 GLU A CA 1
ATOM 2532 C C . GLU A 1 297 ? -6.229 12.191 3.259 1.00 95.06 297 GLU A C 1
ATOM 2534 O O . GLU A 1 297 ? -5.814 12.487 2.135 1.00 95.06 297 GLU A O 1
ATOM 2539 N N . LEU A 1 298 ? -5.428 11.636 4.175 1.00 94.50 298 LEU A N 1
ATOM 2540 C CA . LEU A 1 298 ? -4.026 11.291 3.925 1.00 94.50 298 LEU A CA 1
ATOM 2541 C C . LEU A 1 298 ? -3.895 10.200 2.859 1.00 94.50 298 LEU A C 1
ATOM 2543 O O . LEU A 1 298 ? -3.045 10.295 1.974 1.00 94.50 298 LEU A O 1
ATOM 2547 N N . HIS A 1 299 ? -4.768 9.198 2.884 1.00 92.06 299 HIS A N 1
ATOM 2548 C CA . HIS A 1 299 ? -4.810 8.148 1.873 1.00 92.06 299 HIS A CA 1
ATOM 2549 C C . HIS A 1 299 ? -5.155 8.697 0.477 1.00 92.06 299 HIS A C 1
ATOM 2551 O O . HIS A 1 299 ? -4.527 8.307 -0.512 1.00 92.06 299 HIS A O 1
ATOM 2557 N N . LEU A 1 300 ? -6.093 9.645 0.381 1.00 93.56 300 LEU A N 1
ATOM 2558 C CA . LEU A 1 300 ? -6.408 10.337 -0.873 1.00 93.56 300 LEU A CA 1
ATOM 2559 C C . LEU A 1 300 ? -5.228 11.186 -1.367 1.00 93.56 300 LEU A C 1
ATOM 2561 O O . LEU A 1 300 ? -4.859 11.087 -2.540 1.00 93.56 300 LEU A O 1
ATOM 2565 N N . LYS A 1 301 ? -4.573 11.943 -0.475 1.00 92.38 301 LYS A N 1
ATOM 2566 C CA . LYS A 1 301 ? -3.342 12.695 -0.792 1.00 92.38 301 LYS A CA 1
ATOM 2567 C C . LYS A 1 301 ? -2.214 11.779 -1.265 1.00 92.38 301 LYS A C 1
ATOM 2569 O O . LYS A 1 301 ? -1.473 12.127 -2.176 1.00 92.38 301 LYS A O 1
ATOM 2574 N N . TRP A 1 302 ? -2.087 10.587 -0.690 1.00 93.69 302 TRP A N 1
ATOM 2575 C CA . TRP A 1 302 ? -1.093 9.611 -1.126 1.00 93.69 302 TRP A CA 1
ATOM 2576 C C . TRP A 1 302 ? -1.380 9.109 -2.548 1.00 93.69 302 TRP A C 1
ATOM 2578 O O . TRP A 1 302 ? -0.461 8.984 -3.363 1.00 93.69 302 TRP A O 1
ATOM 2588 N N . LYS A 1 303 ? -2.657 8.851 -2.865 1.00 89.62 303 LYS A N 1
ATOM 2589 C CA . LYS A 1 303 ? -3.096 8.408 -4.198 1.00 89.62 303 LYS A CA 1
ATOM 2590 C C . LYS A 1 303 ? -2.894 9.481 -5.269 1.00 89.62 303 LYS A C 1
ATOM 2592 O O . LYS A 1 303 ? -2.489 9.138 -6.380 1.00 89.62 303 LYS A O 1
ATOM 2597 N N . SER A 1 304 ? -3.113 10.757 -4.948 1.00 91.00 304 SER A N 1
ATOM 2598 C CA . SER A 1 304 ? -2.959 11.858 -5.911 1.00 91.00 304 SER A CA 1
ATOM 2599 C C . SER A 1 304 ? -1.505 12.118 -6.333 1.00 91.00 304 SER A C 1
ATOM 2601 O O . SER A 1 304 ? -1.273 12.685 -7.397 1.00 91.00 304 SER A O 1
ATOM 2603 N N . LEU A 1 305 ? -0.507 11.634 -5.579 1.00 85.12 305 LEU A N 1
ATOM 2604 C CA . LEU A 1 305 ? 0.923 11.761 -5.919 1.00 85.12 305 LEU A CA 1
ATOM 2605 C C . LEU A 1 305 ? 1.369 10.928 -7.141 1.00 85.12 305 LEU A C 1
ATOM 2607 O O . LEU A 1 305 ? 2.532 11.009 -7.547 1.00 85.12 305 LEU A O 1
ATOM 2611 N N . GLY A 1 306 ? 0.473 10.135 -7.736 1.00 82.38 306 GLY A N 1
ATOM 2612 C CA . GLY A 1 306 ? 0.716 9.417 -8.987 1.00 82.38 306 GLY A CA 1
ATOM 2613 C C . GLY A 1 306 ? 1.594 8.167 -8.852 1.00 82.38 306 GLY A C 1
ATOM 2614 O O . GLY A 1 306 ? 1.980 7.740 -7.757 1.00 82.38 306 GLY A O 1
ATOM 2615 N N . ARG A 1 307 ? 1.887 7.530 -9.991 1.00 80.88 307 ARG A N 1
ATOM 2616 C CA . ARG A 1 307 ? 2.694 6.299 -10.065 1.00 80.88 307 ARG A CA 1
ATOM 2617 C C . ARG A 1 307 ? 4.197 6.613 -10.038 1.00 80.88 307 ARG A C 1
ATOM 2619 O O . ARG A 1 307 ? 4.644 7.591 -10.631 1.00 80.88 307 ARG A O 1
ATOM 2626 N N . LEU A 1 308 ? 4.959 5.763 -9.349 1.00 84.25 308 LEU A N 1
ATOM 2627 C CA . LEU A 1 308 ? 6.429 5.767 -9.311 1.00 84.25 308 LEU A CA 1
ATOM 2628 C C . LEU A 1 308 ? 6.987 4.627 -10.183 1.00 84.25 308 LEU A C 1
ATOM 2630 O O . LEU A 1 308 ? 6.227 3.769 -10.637 1.00 84.25 308 LEU A O 1
ATOM 2634 N N . ARG A 1 309 ? 8.314 4.584 -10.374 1.00 80.69 309 ARG A N 1
ATOM 2635 C CA . ARG A 1 309 ? 9.019 3.406 -10.927 1.00 80.69 309 ARG A CA 1
ATOM 2636 C C . ARG A 1 309 ? 8.695 2.137 -10.131 1.00 80.69 309 ARG A C 1
ATOM 2638 O O . ARG A 1 309 ? 8.366 2.230 -8.948 1.00 80.69 309 ARG A O 1
ATOM 2645 N N . LYS A 1 310 ? 8.786 0.967 -10.778 1.00 77.69 310 LYS A N 1
ATOM 2646 C CA . LYS A 1 310 ? 8.302 -0.319 -10.242 1.00 77.69 310 LYS A CA 1
ATOM 2647 C C . LYS A 1 310 ? 8.827 -0.615 -8.832 1.00 77.69 310 LYS A C 1
ATOM 2649 O O . LYS A 1 310 ? 8.015 -0.928 -7.964 1.00 77.69 310 LYS A O 1
ATOM 2654 N N . GLU A 1 311 ? 10.128 -0.451 -8.594 1.00 81.25 311 GLU A N 1
ATOM 2655 C CA . GLU A 1 311 ? 10.771 -0.734 -7.303 1.00 81.25 311 GLU A CA 1
ATOM 2656 C C . GLU A 1 311 ? 10.238 0.200 -6.205 1.00 81.25 311 GLU A C 1
ATOM 2658 O O . GLU A 1 311 ? 9.564 -0.244 -5.279 1.00 81.25 311 GLU A O 1
ATOM 2663 N N . ASN A 1 312 ? 10.402 1.516 -6.381 1.00 85.19 312 ASN A N 1
ATOM 2664 C CA . ASN A 1 312 ? 9.951 2.524 -5.411 1.00 85.19 312 ASN A CA 1
ATOM 2665 C C . ASN A 1 312 ? 8.434 2.483 -5.162 1.00 85.19 312 ASN A C 1
ATOM 2667 O O . ASN A 1 312 ? 7.961 2.835 -4.082 1.00 85.19 312 ASN A O 1
ATOM 2671 N N . ASN A 1 313 ? 7.644 2.101 -6.171 1.00 86.62 313 ASN A N 1
ATOM 2672 C CA . ASN A 1 313 ? 6.198 1.978 -6.033 1.00 86.62 313 ASN A CA 1
ATOM 2673 C C . ASN A 1 313 ? 5.822 0.814 -5.109 1.00 86.62 313 ASN A C 1
ATOM 2675 O O . ASN A 1 313 ? 4.907 0.967 -4.302 1.00 86.62 313 ASN A O 1
ATOM 2679 N N . LYS A 1 314 ? 6.524 -0.322 -5.206 1.00 88.06 314 LYS A N 1
ATOM 2680 C CA . LYS A 1 314 ? 6.305 -1.483 -4.335 1.00 88.06 314 LYS A CA 1
ATOM 2681 C C . LYS A 1 314 ? 6.554 -1.114 -2.873 1.00 88.06 314 LYS A C 1
ATOM 2683 O O . LYS A 1 314 ? 5.683 -1.359 -2.039 1.00 88.06 314 LYS A O 1
ATOM 2688 N N . ASP A 1 315 ? 7.674 -0.451 -2.596 1.00 88.00 315 ASP A N 1
ATOM 2689 C CA . ASP A 1 315 ? 8.056 -0.055 -1.236 1.00 88.00 315 ASP A CA 1
ATOM 2690 C C . ASP A 1 315 ? 7.092 0.986 -0.657 1.00 88.00 315 ASP A C 1
ATOM 2692 O O . ASP A 1 315 ? 6.608 0.846 0.466 1.00 88.00 315 ASP A O 1
ATOM 2696 N N . ALA A 1 316 ? 6.713 1.995 -1.449 1.00 90.44 316 ALA A N 1
ATOM 2697 C CA . ALA A 1 316 ? 5.754 3.006 -1.011 1.00 90.44 316 ALA A CA 1
ATOM 2698 C C . ALA A 1 316 ? 4.376 2.395 -0.686 1.00 90.44 316 ALA A C 1
ATOM 2700 O O . ALA A 1 316 ? 3.741 2.781 0.297 1.00 90.44 316 ALA A O 1
ATOM 2701 N N . TRP A 1 317 ? 3.900 1.444 -1.500 1.00 91.25 317 TRP A N 1
ATOM 2702 C CA . TRP A 1 317 ? 2.647 0.729 -1.234 1.00 91.25 317 TRP A CA 1
ATOM 2703 C C . TRP A 1 317 ? 2.740 -0.164 0.001 1.00 91.25 317 TRP A C 1
ATOM 2705 O O . TRP A 1 317 ? 1.769 -0.240 0.755 1.00 91.25 317 TRP A O 1
ATOM 2715 N N . HIS A 1 318 ? 3.878 -0.828 0.214 1.00 92.00 318 HIS A N 1
ATOM 2716 C CA . HIS A 1 318 ? 4.125 -1.618 1.417 1.00 92.00 318 HIS A CA 1
ATOM 2717 C C . HIS A 1 318 ? 4.023 -0.740 2.671 1.00 92.00 318 HIS A C 1
ATOM 2719 O O . HIS A 1 318 ? 3.207 -1.028 3.545 1.00 92.00 318 HIS A O 1
ATOM 2725 N N . ASN A 1 319 ? 4.747 0.383 2.704 1.00 91.88 319 ASN A N 1
ATOM 2726 C CA . ASN A 1 319 ? 4.749 1.318 3.834 1.00 91.88 319 ASN A CA 1
ATOM 2727 C C . ASN A 1 319 ? 3.353 1.882 4.128 1.00 91.88 319 ASN A C 1
ATOM 2729 O O . ASN A 1 319 ? 2.932 1.945 5.283 1.00 91.88 319 ASN A O 1
ATOM 2733 N N . LEU A 1 320 ? 2.595 2.251 3.087 1.00 93.62 320 LEU A N 1
ATOM 2734 C CA . LEU A 1 320 ? 1.213 2.704 3.248 1.00 93.62 320 LEU A CA 1
ATOM 2735 C C . LEU A 1 320 ? 0.323 1.606 3.840 1.00 93.62 320 LEU A C 1
ATOM 2737 O O . LEU A 1 320 ? -0.431 1.867 4.776 1.00 93.62 320 LEU A O 1
ATOM 2741 N N . ARG A 1 321 ? 0.387 0.383 3.300 1.00 93.81 321 ARG A N 1
ATOM 2742 C CA . ARG A 1 321 ? -0.430 -0.738 3.788 1.00 93.81 321 ARG A CA 1
ATOM 2743 C C . ARG A 1 321 ? -0.092 -1.087 5.226 1.00 93.81 321 ARG A C 1
ATOM 2745 O O . ARG A 1 321 ? -1.005 -1.346 5.997 1.00 93.81 321 ARG A O 1
ATOM 2752 N N . GLU A 1 322 ? 1.184 -1.074 5.591 1.00 94.31 322 GLU A N 1
ATOM 2753 C CA . GLU A 1 322 ? 1.616 -1.331 6.960 1.00 94.31 322 GLU A CA 1
ATOM 2754 C C . GLU A 1 322 ? 1.101 -0.251 7.923 1.00 94.31 322 GLU A C 1
ATOM 2756 O O . GLU A 1 322 ? 0.557 -0.582 8.978 1.00 94.31 322 GLU A O 1
ATOM 2761 N N . ALA A 1 323 ? 1.187 1.027 7.536 1.00 93.94 323 ALA A N 1
ATOM 2762 C CA . ALA A 1 323 ? 0.654 2.141 8.319 1.00 93.94 323 ALA A CA 1
ATOM 2763 C C . ALA A 1 323 ? -0.871 2.041 8.508 1.00 93.94 323 ALA A C 1
ATOM 2765 O O . ALA A 1 323 ? -1.369 2.157 9.630 1.00 93.94 323 ALA A O 1
ATOM 2766 N N . LEU A 1 324 ? -1.613 1.760 7.430 1.00 93.88 324 LEU A N 1
ATOM 2767 C CA . LEU A 1 324 ? -3.064 1.560 7.477 1.00 93.88 324 LEU A CA 1
ATOM 2768 C C . LEU A 1 324 ? -3.437 0.330 8.306 1.00 93.88 324 LEU A C 1
ATOM 2770 O O . LEU A 1 324 ? -4.350 0.404 9.124 1.00 93.88 324 LEU A O 1
ATOM 2774 N N . LYS A 1 325 ? -2.724 -0.787 8.132 1.00 94.88 325 LYS A N 1
ATOM 2775 C CA . LYS A 1 325 ? -2.940 -2.012 8.906 1.00 94.88 325 LYS A CA 1
ATOM 2776 C C . LYS A 1 325 ? -2.781 -1.727 10.397 1.00 94.88 325 LYS A C 1
ATOM 2778 O O . LYS A 1 325 ? -3.707 -1.985 11.153 1.00 94.88 325 LYS A O 1
ATOM 2783 N N . LYS A 1 326 ? -1.672 -1.100 10.805 1.00 93.12 326 LYS A N 1
ATOM 2784 C CA . LYS A 1 326 ? -1.435 -0.693 12.202 1.00 93.12 326 LYS A CA 1
ATOM 2785 C C . LYS A 1 326 ? -2.555 0.212 12.734 1.00 93.12 326 LYS A C 1
ATOM 2787 O O . LYS A 1 326 ? -3.042 0.000 13.844 1.00 93.12 326 LYS A O 1
ATOM 2792 N N . PHE A 1 327 ? -3.011 1.184 11.944 1.00 93.44 327 PHE A N 1
ATOM 2793 C CA . PHE A 1 327 ? -4.111 2.079 12.324 1.00 93.44 327 PHE A CA 1
ATOM 2794 C C . PHE A 1 327 ? -5.451 1.344 12.513 1.00 93.44 327 PHE A C 1
ATOM 2796 O O . PHE A 1 327 ? -6.146 1.541 13.509 1.00 93.44 327 PHE A O 1
ATOM 2803 N N . TYR A 1 328 ? -5.833 0.471 11.580 1.00 92.38 328 TYR A N 1
ATOM 2804 C CA . TYR A 1 328 ? -7.096 -0.261 11.677 1.00 92.38 328 TYR A CA 1
ATOM 2805 C C . TYR A 1 328 ? -7.049 -1.381 12.720 1.00 92.38 328 TYR A C 1
ATOM 2807 O O . TYR A 1 328 ? -8.052 -1.604 13.397 1.00 92.38 328 TYR A O 1
ATOM 2815 N N . ASP A 1 329 ? -5.900 -2.027 12.913 1.00 92.88 329 ASP A N 1
ATOM 2816 C CA . ASP A 1 329 ? -5.701 -3.026 13.963 1.00 92.88 329 ASP A CA 1
ATOM 2817 C C . ASP A 1 329 ? -5.858 -2.385 15.348 1.00 92.88 329 ASP A C 1
ATOM 2819 O O . ASP A 1 329 ? -6.633 -2.887 16.160 1.00 92.88 329 ASP A O 1
ATOM 2823 N N . THR A 1 330 ? -5.231 -1.229 15.593 1.00 90.94 330 THR A N 1
ATOM 2824 C CA . THR A 1 330 ? -5.381 -0.476 16.856 1.00 90.94 330 THR A CA 1
ATOM 2825 C C . THR A 1 330 ? -6.805 0.039 17.086 1.00 90.94 330 THR A C 1
ATOM 2827 O O . THR A 1 330 ? -7.326 -0.036 18.200 1.00 90.94 330 THR A O 1
ATOM 2830 N N . LYS A 1 331 ? -7.497 0.488 16.031 1.00 91.31 331 LYS A N 1
ATOM 2831 C CA . LYS A 1 331 ? -8.924 0.833 16.114 1.00 91.31 331 LYS A CA 1
ATOM 2832 C C . LYS A 1 331 ? -9.768 -0.380 16.510 1.00 91.31 331 LYS A C 1
ATOM 2834 O O . LYS A 1 331 ? -10.641 -0.299 17.375 1.00 91.31 331 LYS A O 1
ATOM 2839 N N . ASN A 1 332 ? -9.515 -1.516 15.868 1.00 92.50 332 ASN A N 1
ATOM 2840 C CA . ASN A 1 332 ? -10.264 -2.743 16.093 1.00 92.50 332 ASN A CA 1
ATOM 2841 C C . ASN A 1 332 ? -10.019 -3.305 17.496 1.00 92.50 332 ASN A C 1
ATOM 2843 O O . ASN A 1 332 ? -10.974 -3.751 18.133 1.00 92.50 332 ASN A O 1
ATOM 2847 N N . THR A 1 333 ? -8.784 -3.271 18.004 1.00 92.00 333 THR A N 1
ATOM 2848 C CA . THR A 1 333 ? -8.482 -3.686 19.382 1.00 92.00 333 THR A CA 1
ATOM 2849 C C . THR A 1 333 ? -9.174 -2.780 20.395 1.00 92.00 333 THR A C 1
ATOM 2851 O O . THR A 1 333 ? -9.786 -3.304 21.324 1.00 92.00 333 THR A O 1
ATOM 2854 N N . PHE A 1 334 ? -9.200 -1.460 20.176 1.00 91.38 334 PHE A N 1
ATOM 2855 C CA . PHE A 1 334 ? -9.933 -0.522 21.032 1.00 91.38 334 PHE A CA 1
ATOM 2856 C C . PHE A 1 334 ? -11.431 -0.858 21.118 1.00 91.38 334 PHE A C 1
ATOM 2858 O O . PHE A 1 334 ? -11.965 -1.027 22.215 1.00 91.38 334 PHE A O 1
ATOM 2865 N N . TYR A 1 335 ? -12.121 -1.025 19.983 1.00 90.12 335 TYR A N 1
ATOM 2866 C CA . TYR A 1 335 ? -13.555 -1.351 19.999 1.00 90.12 335 TYR A CA 1
ATOM 2867 C C . TYR A 1 335 ? -13.844 -2.760 20.526 1.00 90.12 335 TYR A C 1
ATOM 2869 O O . TYR A 1 335 ? -14.866 -2.967 21.187 1.00 90.12 335 TYR A O 1
ATOM 2877 N N . LYS A 1 336 ? -12.952 -3.733 20.286 1.00 92.38 336 LYS A N 1
ATOM 2878 C CA . LYS A 1 336 ? -13.042 -5.067 20.900 1.00 92.38 336 LYS A CA 1
ATOM 2879 C C . LYS A 1 336 ? -12.936 -4.974 22.420 1.00 92.38 336 LYS A C 1
ATOM 2881 O O . LYS A 1 336 ? -13.782 -5.545 23.107 1.00 92.38 336 LYS A O 1
ATOM 2886 N N . GLN A 1 337 ? -11.965 -4.217 22.931 1.00 90.50 337 GLN A N 1
ATOM 2887 C CA . GLN A 1 337 ? -11.779 -3.996 24.362 1.00 90.50 337 GLN A CA 1
ATOM 2888 C C . GLN A 1 337 ? -12.991 -3.284 24.971 1.00 90.50 337 GLN A C 1
ATOM 2890 O O . GLN A 1 337 ? -13.571 -3.770 25.939 1.00 90.50 337 GLN A O 1
ATOM 2895 N N . GLN A 1 338 ? -13.469 -2.209 24.339 1.00 88.88 338 GLN A N 1
ATOM 2896 C CA . GLN A 1 338 ? -14.657 -1.484 24.787 1.00 88.88 338 GLN A CA 1
ATOM 2897 C C . GLN A 1 338 ? -15.900 -2.388 24.823 1.00 88.88 338 GLN A C 1
ATOM 2899 O O . GLN A 1 338 ? -16.673 -2.345 25.780 1.00 88.88 338 GLN A O 1
ATOM 2904 N N . LYS A 1 339 ? -16.090 -3.252 23.818 1.00 89.38 339 LYS A N 1
ATOM 2905 C CA . LYS A 1 339 ? -17.189 -4.228 23.785 1.00 89.38 339 LYS A CA 1
ATOM 2906 C C . LYS A 1 339 ? -17.047 -5.293 24.878 1.00 89.38 339 LYS A C 1
ATOM 2908 O O . LYS A 1 339 ? -18.049 -5.642 25.501 1.00 89.38 339 LYS A O 1
ATOM 2913 N N . ALA A 1 340 ? -15.836 -5.792 25.126 1.00 90.94 340 ALA A N 1
ATOM 2914 C CA . ALA A 1 340 ? -15.561 -6.757 26.190 1.00 90.94 340 ALA A CA 1
ATOM 2915 C C . ALA A 1 340 ? -15.828 -6.154 27.579 1.00 90.94 340 ALA A C 1
ATOM 2917 O O . ALA A 1 340 ? -16.503 -6.772 28.402 1.00 90.94 340 ALA A O 1
ATOM 2918 N N . ASP A 1 341 ? -15.393 -4.917 27.812 1.00 88.75 341 ASP A N 1
ATOM 2919 C CA . ASP A 1 341 ? -15.654 -4.198 29.057 1.00 88.75 341 ASP A CA 1
ATOM 2920 C C . ASP A 1 341 ? -17.147 -3.880 29.219 1.00 88.75 341 ASP A C 1
ATOM 2922 O O . ASP A 1 341 ? -17.690 -3.984 30.320 1.00 88.75 341 ASP A O 1
ATOM 2926 N N . ASN A 1 342 ? -17.854 -3.533 28.135 1.00 87.19 342 ASN A N 1
ATOM 2927 C CA . ASN A 1 342 ? -19.315 -3.379 28.154 1.00 87.19 342 ASN A CA 1
ATOM 2928 C C . ASN A 1 342 ? -19.995 -4.688 28.571 1.00 87.19 342 ASN A C 1
ATOM 2930 O O . ASN A 1 342 ? -20.887 -4.668 29.418 1.00 87.19 342 ASN A O 1
ATOM 2934 N N . LYS A 1 343 ? -19.555 -5.823 28.012 1.00 90.06 343 LYS A N 1
ATOM 2935 C CA . LYS A 1 343 ? -20.092 -7.150 28.335 1.00 90.06 343 LYS A CA 1
ATOM 2936 C C . LYS A 1 343 ? -19.897 -7.486 29.816 1.00 90.06 343 LYS A C 1
ATOM 2938 O O . LYS A 1 343 ? -20.872 -7.835 30.471 1.00 90.06 343 LYS A O 1
ATOM 2943 N N . LYS A 1 344 ? -18.688 -7.288 30.359 1.00 90.50 344 LYS A N 1
ATOM 2944 C CA . LYS A 1 344 ? -18.384 -7.513 31.786 1.00 90.50 344 LYS A CA 1
ATOM 2945 C C . LYS A 1 344 ? -19.257 -6.660 32.710 1.00 90.50 344 LYS A C 1
ATOM 2947 O O . LYS A 1 344 ? -19.699 -7.142 33.749 1.00 90.50 344 LYS A O 1
ATOM 2952 N N . ILE A 1 345 ? -19.520 -5.400 32.348 1.00 88.38 345 ILE A N 1
ATOM 2953 C CA . ILE A 1 345 ? -20.408 -4.529 33.136 1.00 88.38 345 ILE A CA 1
ATOM 2954 C C . ILE A 1 345 ? -21.850 -5.042 33.102 1.00 88.38 345 ILE A C 1
ATOM 2956 O O . ILE A 1 345 ? -22.460 -5.172 34.159 1.00 88.38 345 ILE A O 1
ATOM 2960 N N . ILE A 1 346 ? -22.371 -5.404 31.926 1.00 88.44 346 ILE A N 1
ATOM 2961 C CA . ILE A 1 346 ? -23.729 -5.958 31.796 1.00 88.44 346 ILE A CA 1
ATOM 2962 C C . ILE A 1 346 ? -23.862 -7.279 32.568 1.00 88.44 346 ILE A C 1
ATOM 2964 O O . ILE A 1 346 ? -24.861 -7.493 33.246 1.00 88.44 346 ILE A O 1
ATOM 2968 N N . GLU A 1 347 ? -22.859 -8.158 32.509 1.00 90.75 347 GLU A N 1
ATOM 2969 C CA . GLU A 1 347 ? -22.842 -9.409 33.275 1.00 90.75 347 GLU A CA 1
ATOM 2970 C C . GLU A 1 347 ? -22.885 -9.146 34.786 1.00 90.75 347 GLU A C 1
ATOM 2972 O O . GLU A 1 347 ? -23.703 -9.751 35.474 1.00 90.75 347 GLU A O 1
ATOM 2977 N N . ARG A 1 348 ? -22.093 -8.192 35.300 1.00 90.00 348 ARG A N 1
ATOM 2978 C CA . ARG A 1 348 ? -22.145 -7.772 36.716 1.00 90.00 348 ARG A CA 1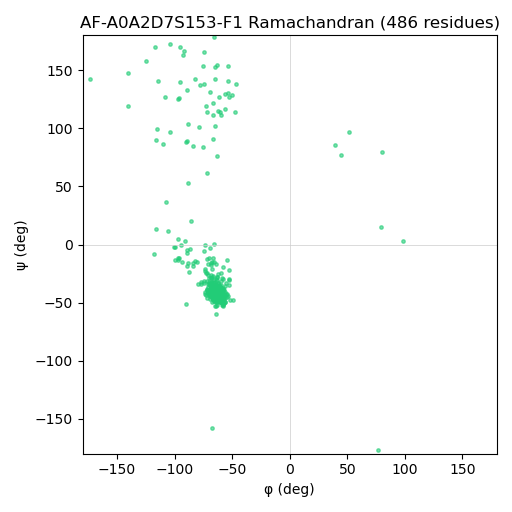
ATOM 2979 C C . ARG A 1 348 ? -23.502 -7.179 37.105 1.00 90.00 348 ARG A C 1
ATOM 2981 O O . ARG A 1 348 ? -24.035 -7.491 38.163 1.00 90.00 348 ARG A O 1
ATOM 2988 N N . GLN A 1 349 ? -24.098 -6.352 36.251 1.00 89.75 349 GLN A N 1
ATOM 2989 C CA . GLN A 1 349 ? -25.444 -5.818 36.479 1.00 89.75 349 GLN A CA 1
ATOM 2990 C C . GLN A 1 349 ? -26.491 -6.944 36.530 1.00 89.75 349 GLN A C 1
ATOM 2992 O O . GLN A 1 349 ? -27.357 -6.959 37.406 1.00 89.75 349 GLN A O 1
ATOM 2997 N N . LEU A 1 350 ? -26.387 -7.931 35.635 1.00 92.06 350 LEU A N 1
ATOM 2998 C CA . LEU A 1 350 ? -27.257 -9.106 35.631 1.00 92.06 350 LEU A CA 1
ATOM 2999 C C . LEU A 1 350 ? -27.090 -9.955 36.894 1.00 92.06 350 LEU A C 1
ATOM 3001 O O . LEU A 1 350 ? -28.095 -10.429 37.425 1.00 92.06 350 LEU A O 1
ATOM 3005 N N . THR A 1 351 ? -25.865 -10.165 37.391 1.00 93.31 351 THR A N 1
ATOM 3006 C CA . THR A 1 351 ? -25.660 -10.920 38.637 1.00 93.31 351 THR A CA 1
ATOM 3007 C C . THR A 1 351 ? -26.264 -10.190 39.832 1.00 93.31 351 THR A C 1
ATOM 3009 O O . THR A 1 351 ? -27.004 -10.812 40.592 1.00 93.31 351 THR A O 1
ATOM 3012 N N . ILE A 1 352 ? -26.056 -8.874 39.946 1.00 92.12 352 ILE A N 1
ATOM 3013 C CA . ILE A 1 352 ? -26.674 -8.036 40.985 1.00 92.12 352 ILE A CA 1
ATOM 3014 C C . ILE A 1 352 ? -28.205 -8.146 40.937 1.00 92.12 352 ILE A C 1
ATOM 3016 O O . ILE A 1 352 ? -28.846 -8.390 41.962 1.00 92.12 352 ILE A O 1
ATOM 3020 N N . CYS A 1 353 ? -28.792 -8.041 39.741 1.00 93.31 353 CYS A N 1
ATOM 3021 C CA . CYS A 1 353 ? -30.233 -8.178 39.538 1.00 93.31 353 CYS A CA 1
ATOM 3022 C C . CYS A 1 353 ? -30.751 -9.558 39.970 1.00 93.31 353 CYS A C 1
ATOM 3024 O O . CYS A 1 353 ? -31.724 -9.638 40.716 1.00 93.31 353 CYS A O 1
ATOM 3026 N N . LYS A 1 354 ? -30.076 -10.645 39.573 1.00 94.12 354 LYS A N 1
ATOM 3027 C CA . LYS A 1 354 ? -30.456 -12.017 39.955 1.00 94.12 354 LYS A CA 1
ATOM 3028 C C . LYS A 1 354 ? -30.397 -12.238 41.468 1.00 94.12 354 LYS A C 1
ATOM 3030 O O . LYS A 1 354 ? -31.261 -12.919 42.015 1.00 94.12 354 LYS A O 1
ATOM 3035 N N . ILE A 1 355 ? -29.390 -11.687 42.152 1.00 92.94 355 ILE A N 1
ATOM 3036 C CA . ILE A 1 355 ? -29.287 -11.799 43.615 1.00 92.94 355 ILE A CA 1
ATOM 3037 C C . ILE A 1 355 ? -30.444 -11.038 44.272 1.00 92.94 355 ILE A C 1
ATOM 3039 O O . ILE A 1 355 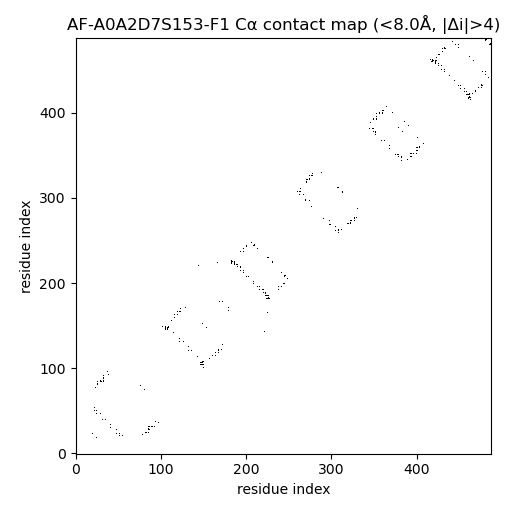? -31.105 -11.595 45.147 1.00 92.94 355 ILE A O 1
ATOM 3043 N N . ALA A 1 356 ? -30.743 -9.816 43.815 1.00 92.62 356 ALA A N 1
ATOM 3044 C CA . ALA A 1 356 ? -31.871 -9.032 44.320 1.00 92.62 356 ALA A CA 1
ATOM 3045 C C . ALA A 1 356 ? -33.222 -9.737 44.101 1.00 92.62 356 ALA A C 1
ATOM 3047 O O . ALA A 1 356 ? -34.047 -9.787 45.011 1.00 92.62 356 ALA A O 1
ATOM 3048 N N . GLU A 1 357 ? -33.434 -10.341 42.928 1.00 92.44 357 GLU A N 1
ATOM 3049 C CA . GLU A 1 357 ? -34.646 -11.107 42.610 1.00 92.44 357 GLU A CA 1
ATOM 3050 C C . GLU A 1 357 ? -34.822 -12.340 43.509 1.00 92.44 357 GLU A C 1
ATOM 3052 O O . GLU A 1 357 ? -35.955 -12.652 43.877 1.00 92.44 357 GLU A O 1
ATOM 3057 N N . LYS A 1 358 ? -33.73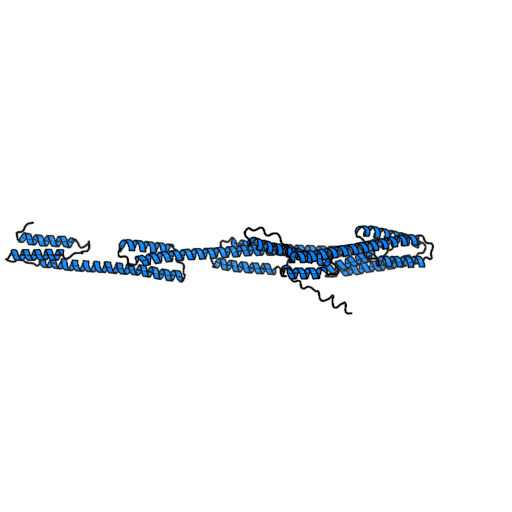0 -13.014 43.904 1.00 94.25 358 LYS A N 1
ATOM 3058 C CA . LYS A 1 358 ? -33.772 -14.163 44.827 1.00 94.25 358 LYS A CA 1
ATOM 3059 C C . LYS A 1 358 ? -34.152 -13.762 46.251 1.00 94.25 358 LYS A C 1
ATOM 3061 O O . LYS A 1 358 ? -34.919 -14.467 46.897 1.00 94.25 358 LYS A O 1
ATOM 3066 N N . ILE A 1 359 ? -33.630 -12.638 46.742 1.00 92.06 359 ILE A N 1
ATOM 3067 C CA . ILE A 1 359 ? -33.836 -12.208 48.136 1.00 92.06 359 ILE A CA 1
ATOM 3068 C C . ILE A 1 359 ? -35.092 -11.346 48.337 1.00 92.06 359 ILE A C 1
ATOM 3070 O O . ILE A 1 359 ? -35.431 -11.029 49.474 1.00 92.06 359 ILE A O 1
ATOM 3074 N N . LYS A 1 360 ? -35.816 -10.986 47.264 1.00 90.12 360 LYS A N 1
ATOM 3075 C CA . LYS A 1 360 ? -36.950 -10.038 47.310 1.00 90.12 360 LYS A CA 1
ATOM 3076 C C . LYS A 1 360 ? -38.090 -10.434 48.263 1.00 90.12 360 LYS A C 1
ATOM 3078 O O . LYS A 1 360 ? -38.764 -9.554 48.789 1.00 90.12 360 LYS A O 1
ATOM 3083 N N . ASN A 1 361 ? -38.297 -11.737 48.474 1.00 89.56 361 ASN A N 1
ATOM 3084 C CA . ASN A 1 361 ? -39.365 -12.300 49.312 1.00 89.56 361 ASN A CA 1
ATOM 3085 C C . ASN A 1 361 ? -38.843 -12.846 50.657 1.00 89.56 361 ASN A C 1
ATOM 3087 O O . ASN A 1 361 ? -39.555 -13.584 51.330 1.00 89.56 361 ASN A O 1
ATOM 3091 N N . ASN A 1 362 ? -37.594 -12.551 51.032 1.00 90.19 362 ASN A N 1
ATOM 3092 C CA . ASN A 1 362 ? -37.028 -13.030 52.290 1.00 90.19 362 ASN A 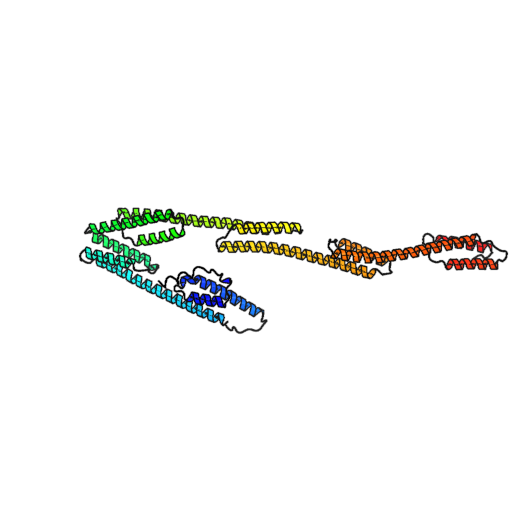CA 1
ATOM 3093 C C . ASN A 1 362 ? -37.614 -12.255 53.486 1.00 90.19 362 ASN A C 1
ATOM 3095 O O . ASN A 1 362 ? -37.731 -11.030 53.445 1.00 90.19 362 ASN A O 1
ATOM 3099 N N . ASN A 1 363 ? -37.934 -12.975 54.562 1.00 86.56 363 ASN A N 1
ATOM 3100 C CA . ASN A 1 363 ? -38.533 -12.429 55.780 1.00 86.56 363 ASN A CA 1
ATOM 3101 C C . ASN A 1 363 ? -37.490 -11.967 56.818 1.00 86.56 363 ASN A C 1
ATOM 3103 O O . ASN A 1 363 ? -37.857 -11.332 57.805 1.00 86.56 363 ASN A O 1
ATOM 3107 N N . ASP A 1 364 ? -36.193 -12.235 56.607 1.00 89.75 364 ASP A N 1
ATOM 3108 C CA . ASP A 1 364 ? -35.116 -11.655 57.424 1.00 89.75 364 ASP A CA 1
ATOM 3109 C C . ASP A 1 364 ? -34.897 -10.180 57.033 1.00 89.75 364 ASP A C 1
ATOM 3111 O O . ASP A 1 364 ? -34.064 -9.834 56.185 1.00 89.75 364 ASP A O 1
ATOM 3115 N N . TRP A 1 365 ? -35.711 -9.298 57.625 1.00 88.31 365 TRP A N 1
ATOM 3116 C CA . TRP A 1 365 ? -35.806 -7.880 57.267 1.00 88.31 365 TRP A CA 1
ATOM 3117 C C . TRP A 1 365 ? -34.522 -7.079 57.478 1.00 88.31 365 TRP A C 1
ATOM 3119 O O . TRP A 1 365 ? -34.349 -6.025 56.852 1.00 88.31 365 TRP A O 1
ATOM 3129 N N . GLU A 1 366 ? -33.653 -7.509 58.390 1.00 87.88 366 GLU A N 1
ATOM 3130 C CA . GLU A 1 366 ? -32.442 -6.774 58.738 1.00 87.88 366 GLU A CA 1
ATOM 3131 C C . GLU A 1 366 ? -31.271 -7.210 57.862 1.00 87.88 366 GLU A C 1
ATOM 3133 O O . GLU A 1 366 ? -30.673 -6.363 57.188 1.00 87.88 366 GLU A O 1
ATOM 3138 N N . LYS 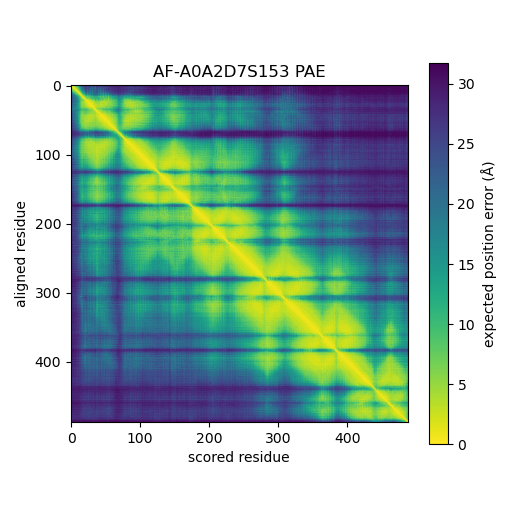A 1 367 ? -31.002 -8.522 57.767 1.00 90.94 367 LYS A N 1
ATOM 3139 C CA . LYS A 1 367 ? -29.914 -9.035 56.920 1.00 90.94 367 LYS A CA 1
ATOM 3140 C C . LYS A 1 367 ? -30.176 -8.756 55.443 1.00 90.94 367 LYS A C 1
ATOM 3142 O O . LYS A 1 367 ? -29.291 -8.247 54.753 1.00 90.94 367 LYS A O 1
ATOM 3147 N N . THR A 1 368 ? -31.406 -8.979 54.974 1.00 89.44 368 THR A N 1
ATOM 3148 C CA . THR A 1 368 ? -31.776 -8.743 53.567 1.00 89.44 368 THR A CA 1
ATOM 3149 C C . THR A 1 368 ? -31.682 -7.261 53.195 1.00 89.44 368 THR A C 1
ATOM 3151 O O . THR A 1 368 ? -31.237 -6.921 52.102 1.00 89.44 368 THR A O 1
ATOM 3154 N N . SER A 1 369 ? -32.009 -6.355 54.125 1.00 89.44 369 SER A N 1
ATOM 3155 C CA . SER A 1 369 ? -31.872 -4.907 53.911 1.00 89.44 369 SER A CA 1
ATOM 3156 C C . SER A 1 369 ? -30.411 -4.488 53.752 1.00 89.44 369 SER A C 1
ATOM 3158 O O . SER A 1 369 ? -30.104 -3.708 52.851 1.00 89.44 369 SER A O 1
ATOM 3160 N N . ARG A 1 370 ? -29.500 -5.016 54.584 1.00 92.62 370 ARG A N 1
ATOM 3161 C CA . ARG A 1 370 ? -28.056 -4.751 54.447 1.00 92.62 370 ARG A CA 1
ATOM 3162 C C . ARG A 1 370 ? -27.517 -5.301 53.127 1.00 92.62 370 ARG A C 1
ATOM 3164 O O . ARG A 1 370 ? -26.757 -4.618 52.444 1.00 92.62 370 ARG A O 1
ATOM 3171 N N . GLN A 1 371 ? -27.944 -6.504 52.740 1.00 92.62 371 GLN A N 1
ATOM 3172 C CA . GLN A 1 371 ? -27.537 -7.127 51.482 1.00 92.62 371 GLN A CA 1
ATOM 3173 C C . GLN A 1 371 ? -28.024 -6.332 50.261 1.00 92.62 371 GLN A C 1
ATOM 3175 O O . GLN A 1 371 ? -27.229 -6.059 49.366 1.00 92.62 371 GLN A O 1
ATOM 3180 N N . LEU A 1 372 ? -29.283 -5.880 50.240 1.00 90.94 372 LEU A N 1
ATOM 3181 C CA . LEU A 1 372 ? -29.801 -5.017 49.170 1.00 90.94 372 LEU A CA 1
ATOM 3182 C C . LEU A 1 372 ? -29.078 -3.666 49.106 1.00 90.94 372 LEU A C 1
ATOM 3184 O O . LEU A 1 372 ? -28.769 -3.202 48.011 1.00 90.94 372 LEU A O 1
ATOM 3188 N N . MET A 1 373 ? -28.746 -3.051 50.247 1.00 90.75 373 MET A N 1
ATOM 3189 C CA . MET A 1 373 ? -27.944 -1.818 50.269 1.00 90.75 373 MET A CA 1
ATOM 3190 C C . MET A 1 373 ? -26.539 -2.037 49.695 1.00 90.75 373 MET A C 1
ATOM 3192 O O . MET A 1 373 ? -26.047 -1.197 48.939 1.00 90.75 373 MET A O 1
ATOM 3196 N N . LYS A 1 374 ? -25.905 -3.179 49.996 1.00 94.06 374 LYS A N 1
ATOM 3197 C CA . LYS A 1 374 ? -24.614 -3.557 49.406 1.00 94.06 374 LYS A CA 1
ATOM 3198 C C . LYS A 1 374 ? -24.724 -3.707 47.885 1.00 94.06 374 LYS A C 1
ATOM 3200 O O . LYS A 1 374 ? -23.942 -3.098 47.164 1.00 94.06 374 LYS A O 1
ATOM 3205 N N . LEU A 1 375 ? -25.745 -4.415 47.401 1.00 93.38 375 LEU A N 1
ATOM 3206 C CA . LEU A 1 375 ? -26.016 -4.574 45.967 1.00 93.38 375 LEU A CA 1
ATOM 3207 C C . LEU A 1 375 ? -26.290 -3.235 45.263 1.00 93.38 375 LEU A C 1
ATOM 3209 O O . LEU A 1 375 ? -25.831 -3.020 44.146 1.00 93.38 375 LEU A O 1
ATOM 3213 N N . GLN A 1 376 ? -26.994 -2.302 45.914 1.00 90.44 376 GLN A N 1
ATOM 3214 C CA . GLN A 1 376 ? -27.194 -0.945 45.391 1.00 90.44 376 GLN A CA 1
ATOM 3215 C C . GLN A 1 376 ? -25.877 -0.170 45.272 1.00 90.44 376 GLN A C 1
ATOM 3217 O O . GLN A 1 376 ? -25.697 0.589 44.318 1.00 90.44 376 GLN A O 1
ATOM 3222 N N . LYS A 1 377 ? -24.958 -0.345 46.229 1.00 91.31 377 LYS A N 1
ATOM 3223 C CA . LYS A 1 377 ? -23.625 0.265 46.180 1.00 91.31 377 LYS A CA 1
ATOM 3224 C C . LYS A 1 377 ? -22.793 -0.330 45.040 1.00 91.31 377 LYS A C 1
ATOM 3226 O O . LYS A 1 377 ? -22.309 0.427 44.204 1.00 91.31 377 LYS A O 1
ATOM 3231 N N . GLU A 1 378 ? -22.737 -1.658 44.939 1.00 89.94 378 GLU A N 1
ATOM 3232 C CA . GLU A 1 378 ? -22.057 -2.375 43.847 1.00 89.94 378 GLU A CA 1
ATOM 3233 C C . GLU A 1 378 ? -22.620 -1.986 42.467 1.00 89.94 378 GLU A C 1
ATOM 3235 O O . GLU A 1 378 ? -21.869 -1.793 41.508 1.00 89.94 378 GLU A O 1
ATOM 3240 N N . TRP A 1 379 ? -23.939 -1.783 42.361 1.00 89.06 379 TRP A N 1
ATOM 3241 C CA . TRP A 1 379 ? -24.568 -1.297 41.132 1.00 89.06 379 TRP A CA 1
ATOM 3242 C C . TRP A 1 379 ? -24.058 0.094 40.742 1.00 89.06 379 TRP A C 1
ATOM 3244 O O . TRP A 1 379 ? -23.687 0.313 39.587 1.00 89.06 379 TRP A O 1
ATOM 3254 N N . LYS A 1 380 ? -24.007 1.039 41.690 1.00 86.38 380 LYS A N 1
ATOM 3255 C CA . LYS A 1 380 ? -23.492 2.397 41.443 1.00 86.38 380 LYS A CA 1
ATOM 3256 C C . LYS A 1 380 ? -22.014 2.380 41.042 1.00 86.38 380 LYS A C 1
ATOM 3258 O O . LYS A 1 380 ? -21.622 3.101 40.126 1.00 86.38 380 LYS A O 1
ATOM 3263 N N . GLU A 1 381 ? -21.216 1.527 41.678 1.00 87.75 381 GLU A N 1
ATOM 3264 C CA . GLU A 1 381 ? -19.792 1.346 41.373 1.00 87.75 381 GLU A CA 1
ATOM 3265 C C . GLU A 1 381 ? -19.553 0.730 39.987 1.00 87.75 381 GLU A C 1
ATOM 3267 O O . GLU A 1 381 ? -18.546 1.029 39.345 1.00 87.75 381 GLU A O 1
ATOM 3272 N N . SER A 1 382 ? -20.502 -0.056 39.464 1.00 80.44 382 SER A N 1
ATOM 3273 C CA . SER A 1 382 ? -20.405 -0.676 38.135 1.00 80.44 382 SER A CA 1
ATOM 3274 C C . SER A 1 382 ? -20.401 0.311 36.952 1.00 80.44 382 SER A C 1
ATOM 3276 O O . SER A 1 382 ? -20.275 -0.137 35.817 1.00 80.44 382 SER A O 1
ATOM 3278 N N . LYS A 1 383 ? -20.472 1.633 37.207 1.00 71.75 383 LYS A N 1
ATOM 3279 C CA . LYS A 1 383 ? -20.575 2.737 36.231 1.00 71.75 383 LYS A CA 1
ATOM 3280 C C . LYS A 1 383 ? -21.710 2.506 35.229 1.00 71.75 383 LYS A C 1
ATOM 3282 O O . LYS A 1 383 ? -21.552 1.840 34.208 1.00 71.75 383 LYS A O 1
ATOM 3287 N N . PHE A 1 384 ? -22.861 3.111 35.512 1.00 61.19 384 PHE A N 1
ATOM 3288 C CA . PHE A 1 384 ? -24.048 3.033 34.664 1.00 61.19 384 PHE A CA 1
ATOM 3289 C C . PHE A 1 384 ? -23.743 3.511 33.236 1.00 61.19 384 PHE A C 1
ATOM 3291 O O . PHE A 1 384 ? -23.401 4.674 33.020 1.00 61.19 384 PHE A O 1
ATOM 3298 N N . ARG A 1 385 ? -23.864 2.613 32.252 1.00 65.25 385 ARG A N 1
ATOM 3299 C CA . ARG A 1 385 ? -23.804 2.978 30.832 1.00 65.25 385 ARG A CA 1
ATOM 3300 C C . ARG A 1 385 ? -25.221 3.143 30.305 1.00 65.25 385 ARG A C 1
ATOM 3302 O O . ARG A 1 385 ? -26.027 2.221 30.420 1.00 65.25 385 ARG A O 1
ATOM 3309 N N . SER A 1 386 ? -25.506 4.294 29.702 1.00 62.22 386 SER A N 1
ATOM 3310 C CA . SER A 1 386 ? -26.762 4.529 28.993 1.00 62.22 386 SER A CA 1
ATOM 3311 C C . SER A 1 386 ? -26.898 3.514 27.854 1.00 62.22 386 SER A C 1
ATOM 3313 O O . SER A 1 386 ? -26.131 3.494 26.895 1.00 62.22 386 SER A O 1
ATOM 3315 N N . GLY A 1 387 ? -27.851 2.600 27.990 1.00 75.50 387 GLY A N 1
ATOM 3316 C CA . GLY A 1 387 ? -28.108 1.569 26.997 1.00 75.50 387 GLY A CA 1
ATOM 3317 C C . GLY A 1 387 ? -29.357 0.784 27.356 1.00 75.50 387 GLY A C 1
ATOM 3318 O O . GLY A 1 387 ? -29.587 0.498 28.531 1.00 75.50 387 GLY A O 1
ATOM 3319 N N . LYS A 1 388 ? -30.145 0.412 26.340 1.00 85.50 388 LYS A N 1
ATOM 3320 C CA . LYS A 1 388 ? -31.453 -0.245 26.502 1.00 85.50 388 LYS A CA 1
ATOM 3321 C C . LYS A 1 388 ? -31.400 -1.445 27.461 1.00 85.50 388 LYS A C 1
ATOM 3323 O O . LYS A 1 388 ? -32.155 -1.496 28.421 1.00 85.50 388 LYS A O 1
ATOM 3328 N N . LYS A 1 389 ? -30.414 -2.334 27.289 1.00 85.00 389 LYS A N 1
ATOM 3329 C CA . LYS A 1 389 ? -30.216 -3.500 28.171 1.00 85.00 389 LYS A CA 1
ATOM 3330 C C . LYS A 1 389 ? -29.895 -3.125 29.623 1.00 85.00 389 LYS A C 1
ATOM 3332 O O . LYS A 1 389 ? -30.431 -3.737 30.534 1.00 85.00 389 LYS A O 1
ATOM 3337 N N . SER A 1 390 ? -29.026 -2.137 29.858 1.00 84.06 390 SER A N 1
ATOM 3338 C CA . SER A 1 390 ? -28.694 -1.694 31.225 1.00 84.06 390 SER A CA 1
ATOM 3339 C C . SER A 1 390 ? -29.917 -1.082 31.915 1.00 84.06 390 SER A C 1
ATOM 3341 O O . SER A 1 390 ? -30.114 -1.289 33.110 1.00 84.06 390 SER A O 1
ATOM 3343 N N . GLN A 1 391 ? -30.758 -0.368 31.160 1.00 87.31 391 GLN A N 1
ATOM 3344 C CA . GLN A 1 391 ? -32.011 0.198 31.654 1.00 87.31 391 GLN A CA 1
ATOM 3345 C C . GLN A 1 391 ? -33.028 -0.892 32.025 1.00 87.31 391 GLN A C 1
ATOM 3347 O O . GLN A 1 391 ? -33.565 -0.871 33.127 1.00 87.31 391 GLN A O 1
ATOM 3352 N N . GLU A 1 392 ? -33.224 -1.890 31.160 1.00 90.75 392 GLU A N 1
ATOM 3353 C CA . GLU A 1 392 ? -34.100 -3.039 31.437 1.00 90.75 392 GLU A CA 1
ATOM 3354 C C . GLU A 1 392 ? -33.662 -3.795 32.707 1.00 90.75 392 GLU A C 1
ATOM 3356 O O . GLU A 1 392 ? -34.482 -4.151 33.555 1.00 90.75 392 GLU A O 1
ATOM 3361 N N . ILE A 1 393 ? -32.352 -4.017 32.883 1.00 90.94 393 ILE A N 1
ATOM 3362 C CA . ILE A 1 393 ? -31.815 -4.682 34.081 1.00 90.94 393 ILE A CA 1
ATOM 3363 C C . ILE A 1 393 ? -32.002 -3.800 35.325 1.00 90.94 393 ILE A C 1
ATOM 3365 O O . ILE A 1 393 ? -32.333 -4.313 36.395 1.00 90.94 393 ILE A O 1
ATOM 3369 N N . TRP A 1 394 ? -31.823 -2.483 35.199 1.00 90.25 394 TRP A N 1
ATOM 3370 C CA . TRP A 1 394 ? -32.055 -1.542 36.295 1.00 90.25 394 TRP A CA 1
ATOM 3371 C C . TRP A 1 394 ? -33.505 -1.567 36.772 1.00 90.25 394 TRP A C 1
ATOM 3373 O O . TRP A 1 394 ? -33.752 -1.628 37.974 1.00 90.25 394 TRP A O 1
ATOM 3383 N N . GLU A 1 395 ? -34.462 -1.558 35.848 1.00 91.94 395 GLU A N 1
ATOM 3384 C CA . GLU A 1 395 ? -35.888 -1.604 36.175 1.00 91.94 395 GLU A CA 1
ATOM 3385 C C . GLU A 1 395 ? -36.253 -2.896 36.908 1.00 91.94 395 GLU A C 1
ATOM 3387 O O . GLU A 1 395 ? -36.951 -2.847 37.923 1.00 91.94 395 GLU A O 1
ATOM 3392 N N . ARG A 1 396 ? -35.694 -4.036 36.484 1.00 93.75 396 ARG A N 1
ATOM 3393 C CA . ARG A 1 396 ? -35.847 -5.319 37.189 1.00 93.75 396 ARG A CA 1
ATOM 3394 C C . ARG A 1 396 ? -35.252 -5.293 38.597 1.00 93.75 396 ARG A C 1
ATOM 3396 O O . ARG A 1 396 ? -35.914 -5.692 39.556 1.00 93.75 396 ARG A O 1
ATOM 3403 N N . PHE A 1 397 ? -34.026 -4.791 38.742 1.00 93.75 397 PHE A N 1
ATOM 3404 C CA . PHE A 1 397 ? -33.365 -4.667 40.042 1.00 93.75 397 PHE A CA 1
ATOM 3405 C C . PHE A 1 397 ? -34.133 -3.731 40.987 1.00 93.75 397 PHE A C 1
ATOM 3407 O O . PHE A 1 397 ? -34.332 -4.044 42.168 1.00 93.75 397 PHE A O 1
ATOM 3414 N N . LYS A 1 398 ? -34.607 -2.597 40.461 1.00 92.56 398 LYS A N 1
ATOM 3415 C CA . LYS A 1 398 ? -35.432 -1.634 41.190 1.00 92.56 398 LYS A CA 1
ATOM 3416 C C . LYS A 1 398 ? -36.744 -2.274 41.627 1.00 92.56 398 LYS A C 1
ATOM 3418 O O . LYS A 1 398 ? -37.088 -2.176 42.798 1.00 92.56 398 LYS A O 1
ATOM 3423 N N . PHE A 1 399 ? -37.426 -2.993 40.739 1.00 94.44 399 PHE A N 1
ATOM 3424 C CA . PHE A 1 399 ? -38.663 -3.701 41.063 1.00 94.44 399 PHE A CA 1
ATOM 3425 C C . PHE A 1 399 ? -38.469 -4.731 42.188 1.00 94.44 399 PHE A C 1
ATOM 3427 O O . PHE A 1 399 ? -39.258 -4.766 43.136 1.00 94.44 399 PHE A O 1
ATOM 3434 N N . ALA A 1 400 ? -37.400 -5.534 42.135 1.00 92.25 400 ALA A N 1
ATOM 3435 C CA . ALA A 1 400 ? -37.072 -6.490 43.195 1.00 92.25 400 ALA A CA 1
ATOM 3436 C C . ALA A 1 400 ? -36.813 -5.791 44.544 1.00 92.25 400 ALA A C 1
ATOM 3438 O O . ALA A 1 400 ? -37.364 -6.195 45.570 1.00 92.25 400 ALA A O 1
ATOM 3439 N N . SER A 1 401 ? -36.038 -4.704 44.529 1.00 91.12 401 SER A N 1
ATOM 3440 C CA . SER A 1 401 ? -35.745 -3.900 45.722 1.00 91.12 401 SER A CA 1
ATOM 3441 C C . SER A 1 401 ? -37.011 -3.256 46.302 1.00 91.12 401 SER A C 1
ATOM 3443 O O . SER A 1 401 ? -37.276 -3.369 47.500 1.00 91.12 401 SER A O 1
ATOM 3445 N N . ASP A 1 402 ? -37.828 -2.628 45.454 1.00 92.88 402 ASP A N 1
ATOM 3446 C CA . ASP A 1 402 ? -39.078 -1.973 45.841 1.00 92.88 402 ASP A CA 1
ATOM 3447 C C . ASP A 1 402 ? -40.070 -2.974 46.438 1.00 92.88 402 ASP A C 1
ATOM 3449 O O . ASP A 1 402 ? -40.757 -2.650 47.406 1.00 92.88 402 ASP A O 1
ATOM 3453 N N . THR A 1 403 ? -40.129 -4.198 45.904 1.00 93.06 403 THR A N 1
ATOM 3454 C CA . THR A 1 403 ? -40.987 -5.271 46.431 1.00 93.06 403 THR A CA 1
ATOM 3455 C C . THR A 1 403 ? -40.626 -5.595 47.882 1.00 93.06 403 THR A C 1
ATOM 3457 O O . THR A 1 403 ? -41.499 -5.558 48.753 1.00 93.06 403 THR A O 1
ATOM 3460 N N . PHE A 1 404 ? -39.337 -5.808 48.171 1.00 93.62 404 PHE A N 1
ATOM 3461 C CA . PHE A 1 404 ? -38.860 -6.079 49.528 1.00 93.62 404 PHE A CA 1
ATOM 3462 C C . PHE A 1 404 ? -39.118 -4.901 50.478 1.00 93.62 404 PHE A C 1
ATOM 3464 O O . PHE A 1 404 ? -39.686 -5.079 51.557 1.00 93.62 404 PHE A O 1
ATOM 3471 N N . PHE A 1 405 ? -38.748 -3.675 50.090 1.00 91.56 405 PHE A N 1
ATOM 3472 C CA . PHE A 1 405 ? -38.916 -2.510 50.964 1.00 91.56 405 PHE A CA 1
ATOM 3473 C C . PHE A 1 405 ? -40.390 -2.150 51.193 1.00 91.56 405 PHE A C 1
ATOM 3475 O O . PHE A 1 405 ? -40.742 -1.726 52.297 1.00 91.56 405 PHE A O 1
ATOM 3482 N N . LYS A 1 406 ? -41.279 -2.373 50.211 1.00 92.94 406 LYS A N 1
ATOM 3483 C CA . LYS A 1 406 ? -42.737 -2.259 50.397 1.00 92.94 406 LYS A CA 1
ATOM 3484 C C . LYS A 1 406 ? -43.254 -3.304 51.386 1.00 92.94 406 LYS A C 1
ATOM 3486 O O . LYS A 1 406 ? -44.017 -2.942 52.284 1.00 92.94 406 LYS A O 1
ATOM 3491 N N . ALA A 1 407 ? -42.815 -4.560 51.272 1.00 91.25 407 ALA A N 1
ATOM 3492 C CA . ALA A 1 407 ? -43.190 -5.628 52.200 1.00 91.25 407 ALA A CA 1
ATOM 3493 C C . ALA A 1 407 ? -42.703 -5.331 53.631 1.00 91.25 407 ALA A C 1
ATOM 3495 O O . ALA A 1 407 ? -43.503 -5.350 54.568 1.00 91.25 407 ALA A O 1
ATOM 3496 N N . LYS A 1 408 ? -41.441 -4.908 53.784 1.00 90.12 408 LYS A N 1
ATOM 3497 C CA . LYS A 1 408 ? -40.855 -4.461 55.057 1.00 90.12 408 LYS A CA 1
ATOM 3498 C C . LYS A 1 408 ? -41.652 -3.308 55.663 1.00 90.12 408 LYS A C 1
ATOM 3500 O O . LYS A 1 408 ? -42.051 -3.361 56.825 1.00 90.12 408 LYS A O 1
ATOM 3505 N N . LYS A 1 409 ? -41.934 -2.268 54.870 1.00 91.31 409 LYS A N 1
ATOM 3506 C CA . LYS A 1 409 ? -42.713 -1.101 55.312 1.00 91.31 409 LYS A CA 1
ATOM 3507 C C . LYS A 1 409 ? -44.117 -1.504 55.767 1.00 91.31 409 LYS A C 1
ATOM 3509 O O . LYS A 1 409 ? -44.583 -0.987 56.779 1.00 91.31 409 LYS A O 1
ATOM 3514 N N . ARG A 1 410 ? -44.778 -2.434 55.066 1.00 90.88 410 ARG A N 1
ATOM 3515 C CA . ARG A 1 410 ? -46.090 -2.972 55.463 1.00 90.88 410 ARG A CA 1
ATOM 3516 C C . ARG A 1 410 ? -46.001 -3.740 56.783 1.00 90.88 410 ARG A C 1
ATOM 3518 O O . ARG A 1 410 ? -46.795 -3.463 57.674 1.00 90.88 410 ARG A O 1
ATOM 3525 N N . HIS A 1 411 ? -45.012 -4.618 56.939 1.00 88.94 411 HIS A N 1
ATOM 3526 C CA . HIS A 1 411 ? -44.795 -5.399 58.160 1.00 88.94 411 HIS A CA 1
ATOM 3527 C C . HIS A 1 411 ? -44.604 -4.505 59.397 1.00 88.94 411 HIS A C 1
ATOM 3529 O O . HIS A 1 411 ? -45.356 -4.615 60.364 1.00 88.94 411 HIS A O 1
ATOM 3535 N N . TYR A 1 412 ? -43.676 -3.543 59.344 1.00 86.62 412 TYR A N 1
ATOM 3536 C CA . TYR A 1 412 ? -43.453 -2.620 60.464 1.00 86.62 412 TYR A CA 1
ATOM 3537 C C . TYR A 1 412 ? -44.627 -1.655 60.694 1.00 86.62 412 TYR A C 1
ATOM 3539 O O . TYR A 1 412 ? -44.870 -1.256 61.832 1.00 86.62 412 TYR A O 1
ATOM 3547 N N . LYS A 1 413 ? -45.401 -1.303 59.654 1.00 90.56 413 LYS A N 1
ATOM 3548 C CA . LYS A 1 413 ? -46.645 -0.529 59.813 1.00 90.56 413 LYS A CA 1
ATOM 3549 C C . LYS A 1 413 ? -47.702 -1.322 60.585 1.00 90.56 413 LYS A C 1
ATOM 3551 O O . LYS A 1 413 ? -48.352 -0.748 61.452 1.00 90.56 413 LYS A O 1
ATOM 3556 N N . GLU A 1 414 ? -47.864 -2.612 60.295 1.00 87.25 414 GLU A N 1
ATOM 3557 C CA . GLU A 1 414 ? -48.793 -3.491 61.018 1.00 87.25 414 GLU A CA 1
ATOM 3558 C C . GLU A 1 414 ? -48.344 -3.736 62.465 1.00 87.25 414 GLU A C 1
ATOM 3560 O O . GLU A 1 414 ? -49.173 -3.653 63.370 1.00 87.25 414 GLU A O 1
ATOM 3565 N N . ILE A 1 415 ? -47.041 -3.927 62.716 1.00 85.62 415 ILE A N 1
ATOM 3566 C CA . ILE A 1 415 ? -46.504 -3.991 64.089 1.00 85.62 415 ILE A CA 1
ATOM 3567 C C . ILE A 1 415 ? -46.834 -2.707 64.849 1.00 85.62 415 ILE A C 1
ATOM 3569 O O . ILE A 1 415 ? -47.431 -2.768 65.919 1.00 85.62 415 ILE A O 1
ATOM 3573 N N . LYS A 1 416 ? -46.544 -1.541 64.262 1.00 86.62 416 LYS A N 1
ATOM 3574 C CA . LYS A 1 416 ? -46.807 -0.248 64.902 1.00 86.62 416 LYS A CA 1
ATOM 3575 C C . LYS A 1 416 ? -48.298 -0.022 65.178 1.00 86.62 416 LYS A C 1
ATOM 3577 O O . LYS A 1 416 ? -48.651 0.534 66.212 1.00 86.62 416 LYS A O 1
ATOM 3582 N N . LYS A 1 417 ? -49.196 -0.454 64.282 1.00 87.19 417 LYS A N 1
ATOM 3583 C CA . LYS A 1 417 ? -50.651 -0.408 64.526 1.00 87.19 417 LYS A CA 1
ATOM 3584 C C . LYS A 1 417 ? -51.052 -1.283 65.714 1.00 87.19 417 LYS A C 1
ATOM 3586 O O . LYS A 1 417 ? -51.812 -0.813 66.557 1.00 87.19 417 LYS A O 1
ATOM 3591 N N . LYS A 1 418 ? -50.536 -2.517 65.785 1.00 84.94 418 LYS A N 1
ATOM 3592 C CA . LYS A 1 418 ? -50.775 -3.428 66.914 1.00 84.94 418 LYS A CA 1
ATOM 3593 C C . LYS A 1 418 ? -50.265 -2.821 68.219 1.00 84.94 418 LYS A C 1
ATOM 3595 O O . LYS A 1 418 ? -51.026 -2.766 69.170 1.00 84.94 418 LYS A O 1
ATOM 3600 N N . GLU A 1 419 ? -49.056 -2.263 68.236 1.00 83.62 419 GLU A N 1
ATOM 3601 C CA . GLU A 1 419 ? -48.503 -1.572 69.411 1.00 83.62 419 GLU A CA 1
ATOM 3602 C C . GLU A 1 419 ? -49.379 -0.398 69.874 1.00 83.62 419 GLU A C 1
ATOM 3604 O O . GLU A 1 419 ? -49.620 -0.239 71.069 1.00 83.62 419 GLU A O 1
ATOM 3609 N N . VAL A 1 420 ? -49.882 0.424 68.942 1.00 85.38 420 VAL A N 1
ATOM 3610 C CA . VAL A 1 420 ? -50.783 1.545 69.263 1.00 85.38 420 VAL A CA 1
ATOM 3611 C C . VAL A 1 420 ? -52.123 1.047 69.806 1.00 85.38 420 VAL A C 1
ATOM 3613 O O . VAL A 1 420 ? -52.645 1.638 70.751 1.00 85.38 420 VAL A O 1
ATOM 3616 N N . TYR A 1 421 ? -52.683 -0.019 69.230 1.00 86.06 421 TYR A N 1
ATOM 3617 C CA . TYR A 1 421 ? -53.918 -0.636 69.713 1.00 86.06 421 TYR A CA 1
ATOM 3618 C C . TYR A 1 421 ? -53.736 -1.226 71.118 1.00 86.06 421 TYR A C 1
ATOM 3620 O O . TYR A 1 421 ? -54.451 -0.826 72.033 1.00 86.06 421 TYR A O 1
ATOM 3628 N N . THR A 1 422 ? -52.716 -2.067 71.322 1.00 85.44 422 THR A N 1
ATOM 3629 C CA . THR A 1 422 ? -52.364 -2.641 72.629 1.00 85.44 422 THR A CA 1
ATOM 3630 C C . THR A 1 422 ? -52.155 -1.546 73.676 1.00 85.44 422 THR A C 1
ATOM 3632 O O . THR A 1 422 ? -52.654 -1.655 74.792 1.00 85.44 422 THR A O 1
ATOM 3635 N N . TYR A 1 423 ? -51.466 -0.456 73.324 1.00 85.38 423 TYR A N 1
ATOM 3636 C CA . TYR A 1 423 ? -51.263 0.682 74.224 1.00 85.38 423 TYR A CA 1
ATOM 3637 C C . TYR A 1 423 ? -52.577 1.375 74.616 1.00 85.38 423 TYR A C 1
ATOM 3639 O O . TYR A 1 423 ? -52.754 1.729 75.781 1.00 85.38 423 TYR A O 1
ATOM 3647 N N . LYS A 1 424 ? -53.507 1.566 73.668 1.00 87.69 424 LYS A N 1
ATOM 3648 C CA . LYS A 1 424 ? -54.829 2.151 73.949 1.00 87.69 424 LYS A CA 1
ATOM 3649 C C . LYS A 1 424 ? -55.649 1.269 74.888 1.00 87.69 424 LYS A C 1
ATOM 3651 O O . LYS A 1 424 ? -56.179 1.790 75.863 1.00 87.69 424 LYS A O 1
ATOM 3656 N N . GLU A 1 425 ? -55.716 -0.034 74.626 1.00 86.44 425 GLU A N 1
ATOM 3657 C CA . GLU A 1 425 ? -56.452 -0.983 75.474 1.00 86.44 425 GLU A CA 1
ATOM 3658 C C . GLU A 1 425 ? -55.840 -1.074 76.878 1.00 86.44 425 GLU A C 1
ATOM 3660 O O . GLU A 1 425 ? -56.552 -0.975 77.872 1.00 86.44 425 GLU A O 1
ATOM 3665 N N . LYS A 1 426 ? -54.507 -1.103 76.990 1.00 85.62 426 LYS A N 1
ATOM 3666 C CA . LYS A 1 426 ? -53.827 -1.012 78.291 1.00 85.62 426 LYS A CA 1
ATOM 3667 C C . LYS A 1 426 ? -54.147 0.286 79.034 1.00 85.62 426 LYS A C 1
ATOM 3669 O O . LYS A 1 426 ? -54.402 0.275 80.234 1.00 85.62 426 LYS A O 1
ATOM 3674 N N . LYS A 1 427 ? -54.190 1.423 78.339 1.00 87.06 427 LYS A N 1
ATOM 3675 C CA . LYS A 1 427 ? -54.570 2.692 78.970 1.00 87.06 427 LYS A CA 1
ATOM 3676 C C . LYS A 1 427 ? -56.022 2.675 79.476 1.00 87.06 427 LYS A C 1
ATOM 3678 O O . LYS A 1 427 ? -56.267 3.224 80.547 1.00 87.06 427 LYS A O 1
ATOM 3683 N N . LYS A 1 428 ? -56.948 2.034 78.750 1.00 88.19 428 LYS A N 1
ATOM 3684 C CA . LYS A 1 428 ? -58.338 1.842 79.201 1.00 88.19 428 LYS A CA 1
ATOM 3685 C C . LYS A 1 428 ? -58.409 0.988 80.462 1.00 88.19 428 LYS A C 1
ATOM 3687 O O . LYS A 1 428 ? -58.995 1.443 81.431 1.00 88.19 428 LYS A O 1
ATOM 3692 N N . ILE A 1 429 ? -57.723 -0.158 80.501 1.00 84.62 429 ILE A N 1
ATOM 3693 C CA . ILE A 1 429 ? -57.685 -1.018 81.698 1.00 84.62 429 ILE A CA 1
ATOM 3694 C C . ILE A 1 429 ? -57.151 -0.242 82.913 1.00 84.62 429 ILE A C 1
ATOM 3696 O O . ILE A 1 429 ? -57.728 -0.306 83.994 1.00 84.62 429 ILE A O 1
ATOM 3700 N N . ILE A 1 430 ? -56.085 0.556 82.750 1.00 85.06 430 ILE A N 1
ATOM 3701 C CA . ILE A 1 430 ? -55.584 1.424 83.832 1.00 85.06 430 ILE A CA 1
ATOM 3702 C C . ILE A 1 430 ? -56.667 2.401 84.312 1.00 85.06 430 ILE A C 1
ATOM 3704 O O . ILE A 1 430 ? -56.786 2.642 85.513 1.00 85.06 430 ILE A O 1
ATOM 3708 N N . GLN A 1 431 ? -57.428 2.995 83.393 1.00 85.19 431 GLN A N 1
ATOM 3709 C CA . GLN A 1 431 ? -58.498 3.927 83.736 1.00 85.19 431 GLN A CA 1
ATOM 3710 C C . GLN A 1 431 ? -59.658 3.222 84.456 1.00 85.19 431 GLN A C 1
ATOM 3712 O O . GLN A 1 431 ? -60.076 3.691 85.512 1.00 85.19 431 GLN A O 1
ATOM 3717 N N . GLU A 1 432 ? -60.093 2.061 83.968 1.00 83.81 432 GLU A N 1
ATOM 3718 C CA . GLU A 1 432 ? -61.135 1.237 84.594 1.00 83.81 432 G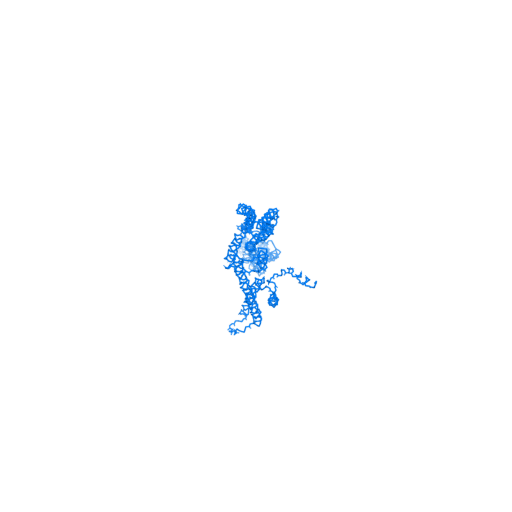LU A CA 1
ATOM 3719 C C . GLU A 1 432 ? -60.750 0.818 86.022 1.00 83.81 432 GLU A C 1
ATOM 3721 O O . GLU A 1 432 ? -61.569 0.902 86.934 1.00 83.81 432 GLU A O 1
ATOM 3726 N N . ILE A 1 433 ? -59.483 0.461 86.268 1.00 81.94 433 ILE A N 1
ATOM 3727 C CA . ILE A 1 433 ? -58.992 0.131 87.619 1.00 81.94 433 ILE A CA 1
ATOM 3728 C C . ILE A 1 433 ? -58.953 1.370 88.530 1.00 81.94 433 ILE A C 1
ATOM 3730 O O . ILE A 1 433 ? -59.209 1.267 89.735 1.00 81.94 433 ILE A O 1
ATOM 3734 N N . LYS A 1 434 ? -58.631 2.556 87.993 1.00 80.56 434 LYS A N 1
ATOM 3735 C CA . LYS A 1 434 ? -58.669 3.806 88.773 1.00 80.56 434 LYS A CA 1
ATOM 3736 C C . LYS A 1 434 ? -60.094 4.138 89.214 1.00 80.56 434 LYS A C 1
ATOM 3738 O O . LYS A 1 434 ? -60.296 4.469 90.384 1.00 80.56 434 LYS A O 1
ATOM 3743 N N . GLU A 1 435 ? -61.046 4.019 88.294 1.00 81.44 435 GLU A N 1
ATOM 3744 C CA . GLU A 1 435 ? -62.470 4.300 88.505 1.00 81.44 435 GLU A CA 1
ATOM 3745 C C . GLU A 1 435 ? -63.175 3.213 89.337 1.00 81.44 435 GLU A C 1
ATOM 3747 O O . GLU A 1 435 ? -64.185 3.493 89.985 1.00 81.44 435 GLU A O 1
ATOM 3752 N N . PHE A 1 436 ? -62.615 2.000 89.402 1.00 77.44 436 PHE A N 1
ATOM 3753 C CA . PHE A 1 436 ? -63.119 0.907 90.231 1.00 77.44 436 PHE A CA 1
ATOM 3754 C C . PHE A 1 436 ? -63.120 1.276 91.728 1.00 77.44 436 PHE A C 1
ATOM 3756 O O . PHE A 1 436 ? -62.067 1.471 92.356 1.00 77.44 436 PHE A O 1
ATOM 3763 N N . LYS A 1 437 ? -64.323 1.367 92.308 1.00 71.56 437 LYS A N 1
ATOM 3764 C CA . LYS A 1 437 ? -64.568 1.591 93.740 1.00 71.56 437 LYS A CA 1
ATOM 3765 C C . LYS A 1 437 ? -64.779 0.253 94.453 1.00 71.56 437 LYS A C 1
ATOM 3767 O O . LYS A 1 437 ? -65.433 -0.633 93.913 1.00 71.56 437 LYS A O 1
ATOM 3772 N N . LEU A 1 438 ? -64.217 0.141 95.655 1.00 65.00 438 LEU A N 1
ATOM 3773 C CA . LEU A 1 438 ? -64.291 -1.049 96.506 1.00 65.00 438 LEU A CA 1
ATOM 3774 C C . LEU A 1 438 ? -65.728 -1.216 97.029 1.00 65.00 438 LEU A C 1
ATOM 3776 O O . LEU A 1 438 ? -66.335 -0.246 97.485 1.00 65.00 438 LEU A O 1
ATOM 3780 N N . SER A 1 439 ? -66.272 -2.422 96.909 1.00 64.25 439 SER A N 1
ATOM 3781 C CA . SER A 1 439 ? -67.593 -2.832 97.381 1.00 64.25 439 SER A CA 1
ATOM 3782 C C . SER A 1 439 ? -67.496 -3.481 98.769 1.00 64.25 439 SER A C 1
ATOM 3784 O O . SER A 1 439 ? -66.412 -3.782 99.261 1.00 64.25 439 SER A O 1
ATOM 3786 N N . SER A 1 440 ? -68.637 -3.725 99.414 1.00 56.97 440 SER A N 1
ATOM 3787 C CA . SER A 1 440 ? -68.729 -4.387 100.722 1.00 56.97 440 SER A CA 1
ATOM 3788 C C . SER A 1 440 ? -68.463 -5.906 100.681 1.00 56.97 440 SER A C 1
ATOM 3790 O O . SER A 1 440 ? -68.498 -6.551 101.724 1.00 56.97 440 SER A O 1
ATOM 3792 N N . ASP A 1 441 ? -68.190 -6.490 99.504 1.00 66.50 441 ASP A N 1
ATOM 3793 C CA . ASP A 1 441 ? -67.897 -7.918 99.293 1.00 66.50 441 ASP A CA 1
ATOM 3794 C C . ASP A 1 441 ? -66.461 -8.115 98.762 1.00 66.50 441 ASP A C 1
ATOM 3796 O O . ASP A 1 441 ? -66.204 -8.124 97.552 1.00 66.50 441 ASP A O 1
ATOM 3800 N N . SER A 1 442 ? -65.514 -8.272 99.695 1.00 63.19 442 SER A N 1
ATOM 3801 C CA . SER A 1 442 ? -64.066 -8.340 99.428 1.00 63.19 442 SER A CA 1
ATOM 3802 C C . SER A 1 442 ? -63.679 -9.453 98.434 1.00 63.19 442 SER A C 1
ATOM 3804 O O . SER A 1 442 ? -62.828 -9.260 97.562 1.00 63.19 442 SER A O 1
ATOM 3806 N N . ASN A 1 443 ? -64.365 -10.604 98.465 1.00 70.50 443 ASN A N 1
ATOM 3807 C CA . ASN A 1 443 ? -64.062 -11.740 97.585 1.00 70.50 443 ASN A CA 1
ATOM 3808 C C . ASN A 1 443 ? -64.392 -11.464 96.109 1.00 70.50 443 ASN A C 1
ATOM 3810 O O . ASN A 1 443 ? -63.642 -11.875 95.214 1.00 70.50 443 ASN A O 1
ATOM 3814 N N . LYS A 1 444 ? -65.488 -10.747 95.826 1.00 72.25 444 LYS A N 1
ATOM 3815 C CA . LYS A 1 444 ? -65.862 -10.381 94.448 1.00 72.25 444 LYS A CA 1
ATOM 3816 C C . LYS A 1 444 ? -64.911 -9.346 93.852 1.00 72.25 444 LYS A C 1
ATOM 3818 O O . LYS A 1 444 ? -64.606 -9.415 92.657 1.00 72.25 444 LYS A O 1
ATOM 3823 N N . ASP A 1 445 ? -64.399 -8.434 94.669 1.00 72.75 445 ASP A N 1
ATOM 3824 C CA . ASP A 1 445 ? -63.458 -7.402 94.230 1.00 72.75 445 ASP A CA 1
ATOM 3825 C C . ASP A 1 445 ? -62.076 -7.984 93.917 1.00 72.75 445 ASP A C 1
ATOM 3827 O O . ASP A 1 445 ? -61.487 -7.660 92.882 1.00 72.75 445 ASP A O 1
ATOM 3831 N N . ILE A 1 446 ? -61.608 -8.949 94.715 1.00 74.38 446 ILE A N 1
ATOM 3832 C CA . ILE A 1 446 ? -60.378 -9.706 94.431 1.00 74.38 446 ILE A CA 1
ATOM 3833 C C . ILE A 1 446 ? -60.501 -10.476 93.109 1.00 74.38 446 ILE A C 1
ATOM 3835 O O . ILE A 1 446 ? -59.563 -10.490 92.307 1.00 74.38 446 ILE A O 1
ATOM 3839 N N . GLN A 1 447 ? -61.652 -11.099 92.832 1.00 76.88 447 GLN A N 1
ATOM 3840 C CA . GLN A 1 447 ? -61.872 -11.784 91.554 1.00 76.88 447 GLN A CA 1
ATOM 3841 C C . GLN A 1 447 ? -61.862 -10.816 90.363 1.00 76.88 447 GLN A C 1
ATOM 3843 O O . GLN A 1 447 ? -61.300 -11.150 89.318 1.00 76.88 447 GLN A O 1
ATOM 3848 N N . LYS A 1 448 ? -62.428 -9.611 90.504 1.00 77.69 448 LYS A N 1
ATOM 3849 C CA . LYS A 1 448 ? -62.379 -8.574 89.458 1.00 77.69 448 LYS A CA 1
ATOM 3850 C C . LYS A 1 448 ? -60.956 -8.049 89.229 1.00 77.69 448 LYS A C 1
ATOM 3852 O O . LYS A 1 448 ? -60.527 -7.966 88.081 1.00 77.69 448 LYS A O 1
ATOM 3857 N N . LEU A 1 449 ? -60.182 -7.802 90.287 1.00 77.31 449 LEU A N 1
ATOM 3858 C CA . LEU A 1 449 ? -58.770 -7.403 90.176 1.00 77.31 449 LEU A CA 1
ATOM 3859 C C . LEU A 1 449 ? -57.901 -8.502 89.535 1.00 77.31 449 LEU A C 1
ATOM 3861 O O . LEU A 1 449 ? -57.048 -8.212 88.693 1.00 77.31 449 LEU A O 1
ATOM 3865 N N . LYS A 1 450 ? -58.166 -9.781 89.843 1.00 80.44 450 LYS A N 1
ATOM 3866 C CA . LYS A 1 450 ? -57.532 -10.922 89.157 1.00 80.44 450 LYS A CA 1
ATOM 3867 C C . LYS A 1 450 ? -57.897 -10.976 87.668 1.00 80.44 450 LYS A C 1
ATOM 3869 O O . LYS A 1 450 ? -57.017 -11.250 86.852 1.00 80.44 450 LYS A O 1
ATOM 3874 N N . LYS A 1 451 ? -59.147 -10.672 87.291 1.00 83.12 451 LYS A N 1
ATOM 3875 C CA . LYS A 1 451 ? -59.569 -10.584 85.879 1.00 83.12 451 LYS A CA 1
ATOM 3876 C C . LYS A 1 451 ? -58.806 -9.493 85.123 1.00 83.12 451 LYS A C 1
ATOM 3878 O O . LYS A 1 451 ? -58.250 -9.795 84.071 1.00 83.12 451 LYS A O 1
ATOM 3883 N N . PHE A 1 452 ? -58.654 -8.298 85.699 1.00 83.31 452 PHE A N 1
ATOM 3884 C CA . PHE A 1 452 ? -57.854 -7.229 85.085 1.00 83.31 452 PHE A CA 1
ATOM 3885 C C . PHE A 1 452 ? -56.383 -7.623 84.878 1.00 83.31 452 PHE A C 1
ATOM 3887 O O . PHE A 1 452 ? -55.793 -7.303 83.846 1.00 83.31 452 PHE A O 1
ATOM 3894 N N . ARG A 1 453 ? -55.784 -8.382 85.808 1.00 81.44 453 ARG A N 1
ATOM 3895 C CA . ARG A 1 453 ? -54.421 -8.928 85.649 1.00 81.44 453 ARG A CA 1
ATOM 3896 C C . ARG A 1 453 ? -54.317 -9.930 84.495 1.00 81.44 453 ARG A C 1
ATOM 3898 O O . ARG A 1 453 ? -53.339 -9.905 83.748 1.00 81.44 453 ARG A O 1
ATOM 3905 N N . ILE A 1 454 ? -55.321 -10.790 84.331 1.00 83.25 454 ILE A N 1
ATOM 3906 C CA . ILE A 1 454 ? -55.384 -11.757 83.226 1.00 83.25 454 ILE A CA 1
ATOM 3907 C C . ILE A 1 454 ? -55.549 -11.031 81.883 1.00 83.25 454 ILE A C 1
ATOM 3909 O O . ILE A 1 454 ? -54.854 -11.353 80.921 1.00 83.25 454 ILE A O 1
ATOM 3913 N N . GLU A 1 455 ? -56.432 -10.036 81.809 1.00 83.44 455 GLU A N 1
ATOM 3914 C CA . GLU A 1 455 ? -56.650 -9.227 80.602 1.00 83.44 455 GLU A CA 1
ATOM 3915 C C . GLU A 1 455 ? -55.407 -8.415 80.222 1.00 83.44 455 GLU A C 1
ATOM 3917 O O . GLU A 1 455 ? -55.029 -8.375 79.051 1.00 83.44 455 GLU A O 1
ATOM 3922 N N . TRP A 1 456 ? -54.686 -7.881 81.210 1.00 84.75 456 TRP A N 1
ATOM 3923 C CA . TRP A 1 456 ? -53.400 -7.221 80.993 1.00 84.75 456 TRP A CA 1
ATOM 3924 C C . TRP A 1 456 ? -52.328 -8.144 80.413 1.00 84.75 456 TRP A C 1
ATOM 3926 O O . TRP A 1 456 ? -51.583 -7.744 79.514 1.00 84.75 456 TRP A O 1
ATOM 3936 N N . GLY A 1 457 ? -52.248 -9.379 80.921 1.00 79.12 457 GLY A N 1
ATOM 3937 C CA . GLY A 1 457 ? -51.287 -10.388 80.471 1.00 79.12 457 GLY A CA 1
ATOM 3938 C C . GLY A 1 457 ? -51.545 -10.891 79.048 1.00 79.12 457 GLY A C 1
ATOM 3939 O O . GLY A 1 457 ? -50.609 -11.287 78.357 1.00 79.12 457 GLY A O 1
ATOM 3940 N N . LYS A 1 458 ? -52.797 -10.828 78.572 1.00 84.12 458 LYS A N 1
ATOM 3941 C CA . LYS A 1 458 ? -53.151 -11.142 77.174 1.00 84.12 458 LYS A CA 1
ATOM 3942 C C . LYS A 1 458 ? -52.662 -10.070 76.194 1.00 84.12 458 LYS A C 1
ATOM 3944 O O . LYS A 1 458 ? -52.413 -10.363 75.024 1.00 84.12 458 LYS A O 1
ATOM 3949 N N . LEU A 1 459 ? -52.505 -8.833 76.660 1.00 82.38 459 LEU A N 1
ATOM 3950 C CA . LEU A 1 459 ? -52.066 -7.694 75.860 1.00 82.38 459 LEU A CA 1
ATOM 3951 C C . LEU A 1 459 ? -50.534 -7.643 75.773 1.00 82.38 459 LEU A C 1
ATOM 3953 O O . LEU A 1 459 ? -49.855 -6.920 76.506 1.00 82.38 459 LEU A O 1
ATOM 3957 N N . ASN A 1 460 ? -49.986 -8.394 74.823 1.00 68.31 460 ASN A N 1
ATOM 3958 C CA . ASN A 1 460 ? -48.566 -8.354 74.484 1.00 68.31 460 ASN A CA 1
ATOM 3959 C C . ASN A 1 460 ? -48.289 -7.352 73.352 1.00 68.31 460 ASN A C 1
ATOM 3961 O O . ASN A 1 460 ? -49.194 -6.956 72.616 1.00 68.31 460 ASN A O 1
ATOM 3965 N N . ASN A 1 461 ? -47.015 -6.976 73.189 1.00 69.38 461 ASN A N 1
ATOM 3966 C CA . ASN A 1 461 ? -46.509 -6.112 72.112 1.00 69.38 461 ASN A CA 1
ATOM 3967 C C . ASN A 1 461 ? -46.743 -4.598 72.336 1.00 69.38 461 ASN A C 1
ATOM 3969 O O . ASN A 1 461 ? -47.652 -3.993 71.770 1.00 69.38 461 ASN A O 1
ATOM 3973 N N . ILE A 1 462 ? -45.897 -3.978 73.168 1.00 76.12 462 ILE A N 1
ATOM 3974 C CA . ILE A 1 462 ? -45.856 -2.524 73.399 1.00 76.12 462 ILE A CA 1
ATOM 3975 C C . ILE A 1 462 ? -44.520 -1.983 72.882 1.00 76.12 462 ILE A C 1
ATOM 3977 O O . ILE A 1 462 ? -43.474 -2.594 73.097 1.00 76.12 462 ILE A O 1
ATOM 3981 N N . SER A 1 463 ? -44.549 -0.802 72.264 1.00 77.62 463 SER A N 1
ATOM 3982 C CA . SER A 1 463 ? -43.338 -0.058 71.897 1.00 77.62 463 SER A CA 1
ATOM 3983 C C . SER A 1 463 ? -42.413 0.154 73.102 1.00 77.62 463 SER A C 1
ATOM 3985 O O . SER A 1 463 ? -42.871 0.528 74.184 1.00 77.62 463 SER A O 1
ATOM 3987 N N . LYS A 1 464 ? -41.094 0.042 72.893 1.00 74.62 464 LYS A N 1
ATOM 3988 C CA . LYS A 1 464 ? -40.075 0.251 73.941 1.00 74.62 464 LYS A CA 1
ATOM 3989 C C . LYS A 1 464 ? -40.217 1.585 74.686 1.00 74.62 464 LYS A C 1
ATOM 3991 O O . LYS A 1 464 ? -40.018 1.642 75.891 1.00 74.62 464 LYS A O 1
ATOM 3996 N N . SER A 1 465 ? -40.635 2.646 73.995 1.00 75.56 465 SER A N 1
ATOM 3997 C CA . SER A 1 465 ? -40.853 3.974 74.592 1.00 75.56 465 SER A CA 1
ATOM 3998 C C . SER A 1 465 ? -42.081 4.077 75.507 1.00 75.56 465 SER A C 1
ATOM 4000 O O . SER A 1 465 ? -42.254 5.079 76.195 1.00 75.56 465 SER A O 1
ATOM 4002 N N . LYS A 1 466 ? -42.970 3.078 75.492 1.00 81.75 466 LYS A N 1
ATOM 4003 C CA . LYS A 1 466 ? -44.238 3.060 76.234 1.00 81.75 466 LYS A CA 1
ATOM 4004 C C . LYS A 1 466 ? -44.292 1.956 77.297 1.00 81.75 466 LYS A C 1
ATOM 4006 O O . LYS A 1 466 ? -45.366 1.681 77.821 1.00 81.75 466 LYS A O 1
ATOM 4011 N N . ILE A 1 467 ? -43.149 1.349 77.628 1.00 81.62 467 ILE A N 1
ATOM 4012 C CA . ILE A 1 467 ? -43.048 0.252 78.604 1.00 81.62 467 ILE A CA 1
ATOM 4013 C C . ILE A 1 467 ? -43.453 0.688 80.022 1.00 81.62 467 ILE A C 1
ATOM 4015 O O . ILE A 1 467 ? -44.059 -0.116 80.722 1.00 81.62 467 ILE A O 1
ATOM 4019 N N . TYR A 1 468 ? -43.240 1.959 80.393 1.00 82.94 468 TYR A N 1
ATOM 4020 C CA . TYR A 1 468 ? -43.598 2.532 81.706 1.00 82.94 468 TYR A CA 1
ATOM 4021 C C . TYR A 1 468 ? -45.068 2.311 82.118 1.00 82.94 468 TYR A C 1
ATOM 4023 O O . TYR A 1 468 ? -45.418 2.388 83.291 1.00 82.94 468 TYR A O 1
ATOM 4031 N N . ILE A 1 469 ? -45.958 2.055 81.151 1.00 82.12 469 ILE A N 1
ATOM 4032 C CA . ILE A 1 469 ? -47.364 1.736 81.415 1.00 82.12 469 ILE A CA 1
ATOM 4033 C C . ILE A 1 469 ? -47.521 0.434 82.213 1.00 82.12 469 ILE A C 1
ATOM 4035 O O . ILE A 1 469 ? -48.499 0.289 82.941 1.00 82.12 469 ILE A O 1
ATOM 4039 N N . ASN A 1 470 ? -46.581 -0.506 82.091 1.00 83.19 470 ASN A N 1
ATOM 4040 C CA . ASN A 1 470 ? -46.586 -1.717 82.905 1.00 83.19 470 ASN A CA 1
ATOM 4041 C C . ASN A 1 470 ? -46.360 -1.384 84.383 1.00 83.19 470 ASN A C 1
ATOM 4043 O O . ASN A 1 470 ? -47.110 -1.885 85.214 1.00 83.19 470 ASN A O 1
ATOM 4047 N N . ASP A 1 471 ? -45.414 -0.495 84.691 1.00 83.00 471 ASP A N 1
ATOM 4048 C CA . ASP A 1 471 ? -45.125 -0.070 86.066 1.00 83.00 471 ASP A CA 1
ATOM 4049 C C . ASP A 1 471 ? -46.349 0.629 86.673 1.00 83.00 471 ASP A C 1
ATOM 4051 O O . ASP A 1 471 ? -46.847 0.221 87.718 1.00 83.00 471 ASP A O 1
ATOM 4055 N N . GLN A 1 472 ? -46.954 1.565 85.928 1.00 83.12 472 GLN A N 1
ATOM 4056 C CA . GLN A 1 472 ? -48.185 2.248 86.352 1.00 83.12 472 GLN A CA 1
ATOM 4057 C C . GLN A 1 472 ? -49.339 1.284 86.653 1.00 83.12 472 GLN A C 1
ATOM 4059 O O . GLN A 1 472 ? -50.111 1.510 87.582 1.00 83.12 472 GLN A O 1
ATOM 4064 N N . PHE A 1 473 ? -49.495 0.228 85.857 1.00 86.00 473 PHE A N 1
ATOM 4065 C CA . PHE A 1 473 ? -50.528 -0.777 86.084 1.00 86.00 473 PHE A CA 1
ATOM 4066 C C . PHE A 1 473 ? -50.282 -1.572 87.369 1.00 86.00 473 PHE A C 1
ATOM 4068 O O . PHE A 1 473 ? -51.209 -1.734 88.164 1.00 86.00 473 PHE A O 1
ATOM 4075 N N . PHE A 1 474 ? -49.049 -2.043 87.585 1.00 83.94 474 PHE A N 1
ATOM 4076 C CA . PHE A 1 474 ? -48.705 -2.802 88.786 1.00 83.94 474 PHE A CA 1
ATOM 4077 C C . PHE A 1 474 ? -48.808 -1.943 90.049 1.00 83.94 474 PHE A C 1
ATOM 4079 O O . PHE A 1 474 ? -49.379 -2.412 91.029 1.00 83.94 474 PHE A O 1
ATOM 4086 N N . ASP A 1 475 ? -48.384 -0.678 90.008 1.00 83.94 475 ASP A N 1
ATOM 4087 C CA . ASP A 1 475 ? -48.515 0.250 91.137 1.00 83.94 475 ASP A CA 1
ATOM 4088 C C . ASP A 1 475 ? -49.983 0.454 91.545 1.00 83.94 475 ASP A C 1
ATOM 4090 O O . ASP A 1 475 ? -50.336 0.388 92.725 1.00 83.94 475 ASP A O 1
ATOM 4094 N N . ILE A 1 476 ? -50.869 0.659 90.565 1.00 82.00 476 ILE A N 1
ATOM 4095 C CA . ILE A 1 476 ? -52.296 0.902 90.815 1.00 82.00 476 ILE A CA 1
ATOM 4096 C C . ILE A 1 476 ? -52.992 -0.369 91.314 1.00 82.00 476 ILE A C 1
ATOM 4098 O O . ILE A 1 476 ? -53.786 -0.294 92.254 1.00 82.00 476 ILE A O 1
ATOM 4102 N N . ILE A 1 477 ? -52.707 -1.532 90.717 1.00 81.38 477 ILE A N 1
ATOM 4103 C CA . ILE A 1 477 ? -53.277 -2.805 91.176 1.00 81.38 477 ILE A CA 1
ATOM 4104 C C . ILE A 1 477 ? -52.801 -3.137 92.591 1.00 81.38 477 ILE A C 1
ATOM 4106 O O . ILE A 1 477 ? -53.632 -3.469 93.435 1.00 81.38 477 ILE A O 1
ATOM 4110 N N . ASN A 1 478 ? -51.504 -3.002 92.874 1.00 81.50 478 ASN A N 1
ATOM 4111 C CA . ASN A 1 478 ? -50.949 -3.291 94.196 1.00 81.50 478 ASN A CA 1
ATOM 4112 C C . ASN A 1 478 ? -51.520 -2.338 95.253 1.00 81.50 478 ASN A C 1
ATOM 4114 O O . ASN A 1 478 ? -51.905 -2.787 96.326 1.00 81.50 478 ASN A O 1
ATOM 4118 N N . SER A 1 479 ? -51.692 -1.051 94.928 1.00 80.19 479 SER A N 1
ATOM 4119 C CA . SER A 1 479 ? -52.351 -0.080 95.816 1.00 80.19 479 SER A CA 1
ATOM 4120 C C . SER A 1 479 ? -53.819 -0.422 96.115 1.00 80.19 479 SER A C 1
ATOM 4122 O O . SER A 1 479 ? -54.322 -0.125 97.198 1.00 80.19 479 SER A O 1
ATOM 4124 N N . LYS A 1 480 ? -54.547 -1.019 95.164 1.00 75.81 480 LYS A N 1
ATOM 4125 C CA . LYS A 1 480 ? -55.946 -1.437 95.366 1.00 75.81 480 LYS A CA 1
ATOM 4126 C C . LYS A 1 480 ? -56.048 -2.764 96.127 1.00 75.81 480 LYS A C 1
ATOM 4128 O O . LYS A 1 480 ? -56.980 -2.918 96.908 1.00 75.81 480 LYS A O 1
ATOM 4133 N N . LEU A 1 481 ? -55.100 -3.683 95.931 1.00 70.94 481 LEU A N 1
ATOM 4134 C CA . LEU A 1 481 ? -55.011 -4.949 96.669 1.00 70.94 481 LEU A CA 1
ATOM 4135 C C . LEU A 1 481 ? -54.563 -4.747 98.126 1.00 70.94 481 LEU A C 1
ATOM 4137 O O . LEU A 1 481 ? -55.147 -5.363 99.015 1.00 70.94 481 LEU A O 1
ATOM 4141 N N . SER A 1 482 ? -53.629 -3.826 98.393 1.00 71.00 482 SER A N 1
ATOM 4142 C CA . SER A 1 482 ? -53.212 -3.498 99.764 1.00 71.00 482 SER A CA 1
ATOM 4143 C C . SER A 1 482 ? -54.346 -2.864 100.578 1.00 71.00 482 SER A C 1
ATOM 4145 O O . SER A 1 482 ? -54.535 -3.188 101.747 1.00 71.00 482 SER A O 1
ATOM 4147 N N . LYS A 1 483 ? -55.200 -2.048 99.942 1.00 70.62 483 LYS A N 1
ATOM 4148 C CA . LYS A 1 483 ? -56.440 -1.522 100.550 1.00 70.62 483 LYS A CA 1
ATOM 4149 C C . LYS A 1 483 ? -57.483 -2.597 100.891 1.00 70.62 483 LYS A C 1
ATOM 4151 O O . LYS A 1 483 ? -58.391 -2.310 101.662 1.00 70.62 483 LYS A O 1
ATOM 4156 N N . LEU A 1 484 ? -57.362 -3.802 100.331 1.00 64.94 484 LEU A N 1
ATOM 4157 C CA . LEU A 1 484 ? -58.201 -4.970 100.629 1.00 64.94 484 LEU A CA 1
ATOM 4158 C C . LEU A 1 484 ? -57.558 -5.920 101.661 1.00 64.94 484 LEU A C 1
ATOM 4160 O O . LEU A 1 484 ? -58.120 -6.977 101.935 1.00 64.94 484 LEU A O 1
ATOM 4164 N N . GLY A 1 485 ? -56.405 -5.558 102.243 1.00 59.31 485 GLY A N 1
ATOM 4165 C CA . GLY A 1 485 ? -55.744 -6.326 103.306 1.00 59.31 485 GLY A CA 1
ATOM 4166 C C . GLY A 1 485 ? -54.940 -7.538 102.827 1.00 59.31 485 GLY A C 1
ATOM 4167 O O . GLY A 1 485 ? -54.596 -8.396 103.634 1.00 59.31 485 GLY A O 1
ATOM 4168 N N . ILE A 1 486 ? -54.641 -7.625 101.528 1.00 55.16 486 ILE A N 1
ATOM 4169 C CA . ILE A 1 486 ? -53.767 -8.657 100.961 1.00 55.16 486 ILE A CA 1
ATOM 4170 C C . ILE A 1 486 ? -52.426 -7.995 100.670 1.00 55.16 486 ILE A C 1
ATOM 4172 O O . ILE A 1 486 ? -52.274 -7.337 99.640 1.00 55.16 486 ILE A O 1
ATOM 4176 N N . ASP A 1 487 ? -51.474 -8.141 101.589 1.00 41.22 487 ASP A N 1
ATOM 4177 C CA . ASP A 1 487 ? -50.097 -7.710 101.367 1.00 41.22 487 ASP A CA 1
ATOM 4178 C C . ASP A 1 487 ? -49.231 -8.891 100.908 1.00 41.22 487 ASP A C 1
ATOM 4180 O O . ASP A 1 487 ? -49.144 -9.914 101.586 1.00 41.22 487 ASP A O 1
ATOM 4184 N N . LYS A 1 488 ? -48.588 -8.659 99.755 1.00 40.91 488 LYS A N 1
ATOM 4185 C CA . LYS A 1 488 ? -47.663 -9.497 98.966 1.00 40.91 488 LYS A CA 1
ATOM 4186 C C . LYS A 1 488 ? -48.203 -10.780 98.330 1.00 40.91 488 LYS A C 1
ATOM 4188 O O . LYS A 1 488 ? -48.361 -11.809 99.017 1.00 40.91 488 LYS A O 1
#

pLDDT: mean 81.78, std 13.2, range [25.28, 95.06]

Mean predicted aligned error: 16.7 Å

Foldseek 3Di:
DVVPVVVPPPPDPPPPLLPDDLVRLLVVLLVLLPDPALVVCVVVNVVSVVSNVVVVVVVVVVVVVVDPDDDDDDPDPPSNVSSVVSVVSSVVSNVVVVVVVLVLQVVLVVLLVVLLVVLLVLLVDPDDPVVSVVVNVVSLVSNVVRDHHPPVCVVVSLVSSQVSLVSSLVSCVVDPDVSQVLLVVLVVQLVVLLVVLVVLLVDPDLVVSVVVLVVSVVSNSSRHDHDPVCRVVSVVSSVVSVVSSVVVSVVVVVVLVVLLVVLLVLLLVLLVVLLVLLVPPDLDPVSLVVSVVVNVVSVVVNPVSDDHPPVSRVVSVVSNVVSVCVSVVSVVVNVVVVVVLVVVLLVLLQVLLVVLQVCLPPPPLPVSVVVLVVSVVSNVVSPQDPDPSSVVSVVSSVVSVCSNVVVVVVVVVVLVVLQVVLLVVLVVLLVVLVVDDDDPDLVVVVVVLVVSVVVNVVSDRHDPVRCCSVVSSCVSSQVVVVVSVDDD

Secondary structure (DSSP, 8-state):
--SSSSTTS-S-----GGGS-HHHHHHHHHHHTT-S-TTTTHHHHHHHHHHHHHHHHHHHHHHHHHS-S--------HHHHHHHHHHHHHHHHHHHHHHHHHHHHHHHHHHHHHHHHHHHHHTT----HHHHHHHHHHHHHHHHHS----HHHHHHHHHHHHHHHHHHHHHGGGS-HHHHHHHHHHHHHHHHHHHHHHHTTT-S-HHHHHHHHHHHHHHHHHS----HHHHHHHHHHHHHHHHHHHHHHHHHHHHHHHHHHHHHHHHHHHHHHHHHHHTT---SHHHHHHHHHHHHHHHHHHHHT----HHHHHHHHHHHHHHHHHHHHHHHHHHHHHHHHHHHHHHHHHHHHHHHHHHTT-S-TTHHHHHHHHHHHHHHHT-----HHHHHHHHHHHHHHHHHHHHHHHHHHHHHHHHHHHHHHHHHHHHHHHH-PPPS-HHHHHHHHHHHHHHHHH-----GGGTTHHHHHHHHHHHHHHTTT---